Protein AF-A0A0C2CZ96-F1 (afdb_monomer_lite)

pLDDT: mean 88.05, std 18.76, range [24.31, 98.69]

Sequence (439 aa):
MLLGACTSVTPPPGEASKPSPTRSPPVDETPSAAPTPASDLTIRSPPVDDPGTPTVDPSERLDAPARYEGLVLRAALPIRARYANLVYEGNNKHFRAEPDAAGLFRSGDETAADWRRFAAGVGGLVVLRDSLFSQQDHPVAQRPRALMMSPSWVTVAVAQTLANRPLTAPRSAPIDDDAAWAGTDINAYFGSFPVSERLFGDATRPLATADASARLQIQNARVSMQMLAAAAQAMIDAAPRGAEAVAQAGAEWIAASDRSYFGAELRRDKIIPIFVENPNEHELRDEGKGLGVWGWELAPQALAITRRVVYGRRLLDGALAVERYDLRFEAEQDRAIALLEELVPRDSSGHPLWLWVNGGTDGHGKGDPAVPYIKDFQAKIAAANIEVSRVVLLSKPSVRPWGADGKQVLETEVDRYAKLGIPLSVQLQTQQLQKLIAD

Organism: NCBI:txid215803

Foldseek 3Di:
DDDDDDDDDDDDDDDDDDDDDDDDDDDPDDPDPDPPPPPPPPQDFDDFQFPDADDADVQLEDADPPLQLLAEEADAPPRGRDYASHEYEYFLDRLQPQADPLLATEALVSSLVRLRRNQSRHQAYEAADAFQCRHNDHQQRHQHQQGADHLQQLLLLLQCLVVVHAFDFAQADPLQPLVSQADDDQCNRHTSGDGDPLLNVLCNDHCVPDDPSSNSRNSSSNSSSNLRRVLSVSLNVQSVVHSLSSLLSSLSSNQSSLCNSRNQVSLARHYAHEFEQPDDPCCQAVVVGHNHHPPDDGDPVSNVSNLLNNLLSSQQSHEYEYEDQALCDPVSLVVVLVSQCSRAFAPDDTAAYEYEYANDDPNPQDDGKCLVRLVVSLVVNVVGRGHSVRYAYEITDAAELDDPCSLVSVSVVSVSCVVSVHRGYHHHDPVRVVVSPDD

Secondary structure (DSSP, 8-state):
---------PPPPP-----PPPPPPPP-----------------PPP-----PPP--GGGEE---GGGTTEEEE--SSP--EETTSEEE--HHHHH----TTSPPPPHHHHHHHHHHHHTTSSEEEEE-SSTTTSSS-TTTS--SSPPPPHHHHHHHHHHHHTTPPP-PPP---TT-HHHH--S-HHHHHTTSPP-HHHHHHHTS-GGG--HHHHHHHHHHHHHHHHHHHHHHHHHHHGGG-HHHHHHHHHHHHHHHHHHHH-HHHHHHTEEEEEESS--HHHHHTS--SS--TT----HHHHHHHHHHHHHHHHHSS-EEEEEEETTSHHHHHHHHHHHHHHSBTT--SSPEEEEEESSB-SSS-B--SGGGHHHHHHHHHHSSB-GGGEEEEEESPB---STTHHHHHHHHHHHHHTTT--EEBS--HHHHHHHH--

Radius of gyration: 23.28 Å; chains: 1; bounding box: 77×63×66 Å

Structure (mmCIF, N/CA/C/O backbone):
data_AF-A0A0C2CZ96-F1
#
_entry.id   AF-A0A0C2CZ96-F1
#
loop_
_atom_site.group_PDB
_atom_site.id
_atom_site.type_symbol
_atom_site.label_atom_id
_atom_site.label_alt_id
_atom_site.label_comp_id
_atom_site.label_asym_id
_atom_site.label_entity_id
_atom_site.label_seq_id
_atom_site.pdbx_PDB_ins_code
_atom_site.Cartn_x
_atom_site.Cartn_y
_atom_site.Cartn_z
_atom_site.occupancy
_atom_site.B_iso_or_equiv
_atom_site.auth_seq_id
_atom_site.auth_comp_id
_atom_site.auth_asym_id
_atom_site.auth_atom_id
_atom_site.pdbx_PDB_model_num
ATOM 1 N N . MET A 1 1 ? 5.714 43.205 11.268 1.00 28.77 1 MET A N 1
ATOM 2 C CA . MET A 1 1 ? 5.950 43.388 9.817 1.00 28.77 1 MET A CA 1
ATOM 3 C C . MET A 1 1 ? 6.335 42.024 9.269 1.00 28.77 1 MET A C 1
ATOM 5 O O . MET A 1 1 ? 7.289 41.479 9.790 1.00 28.77 1 MET A O 1
ATOM 9 N N . LEU A 1 2 ? 5.650 41.353 8.351 1.00 26.20 2 LEU A N 1
ATOM 10 C CA . LEU A 1 2 ? 4.485 41.634 7.516 1.00 26.20 2 LEU A CA 1
ATOM 11 C C . LEU A 1 2 ? 3.655 40.332 7.488 1.00 26.20 2 LEU A C 1
ATOM 13 O O . LEU A 1 2 ? 4.218 39.247 7.380 1.00 26.20 2 LEU A O 1
ATOM 17 N N . LEU A 1 3 ? 2.339 40.462 7.643 1.00 27.28 3 LEU A N 1
ATOM 18 C CA . LEU A 1 3 ? 1.344 39.398 7.493 1.00 27.28 3 LEU A CA 1
ATOM 19 C C . LEU A 1 3 ? 1.220 39.027 6.005 1.00 27.28 3 LEU A C 1
ATOM 21 O O . LEU A 1 3 ? 1.166 39.927 5.169 1.00 27.28 3 LEU A O 1
ATOM 25 N N . GLY A 1 4 ? 1.142 37.733 5.684 1.00 24.31 4 GLY A N 1
ATOM 26 C CA . GLY A 1 4 ? 0.896 37.219 4.331 1.00 24.31 4 GLY A CA 1
ATOM 27 C C . GLY A 1 4 ? -0.242 36.201 4.349 1.00 24.31 4 GLY A C 1
ATOM 28 O O . GLY A 1 4 ? -0.145 35.195 5.041 1.00 24.31 4 GLY A O 1
ATOM 29 N N . ALA A 1 5 ? -1.330 36.527 3.656 1.00 25.62 5 ALA A N 1
ATOM 30 C CA . ALA A 1 5 ? -2.657 35.931 3.758 1.00 25.62 5 ALA A CA 1
ATOM 31 C C . ALA A 1 5 ? -2.776 34.464 3.309 1.00 25.62 5 ALA A C 1
ATOM 33 O O . ALA A 1 5 ? -2.120 34.013 2.373 1.00 25.62 5 ALA A O 1
ATOM 34 N N . CYS A 1 6 ? -3.732 33.781 3.945 1.00 29.30 6 CYS A N 1
ATOM 35 C CA . CYS A 1 6 ? -4.388 32.573 3.467 1.00 29.30 6 CYS A CA 1
ATOM 36 C C . CYS A 1 6 ? -5.056 32.812 2.105 1.00 29.30 6 CYS A C 1
ATOM 38 O O . CYS A 1 6 ? -5.784 33.792 1.943 1.00 29.30 6 CYS A O 1
ATOM 40 N N . THR A 1 7 ? -4.905 31.872 1.175 1.00 26.55 7 THR A N 1
ATOM 41 C CA . THR A 1 7 ? -5.750 31.775 -0.019 1.00 26.55 7 THR A CA 1
ATOM 42 C C . THR A 1 7 ? -6.529 30.465 0.012 1.00 26.55 7 THR A C 1
ATOM 44 O O . THR A 1 7 ? -5.985 29.365 -0.009 1.00 26.55 7 THR A O 1
ATOM 47 N N . SER A 1 8 ? -7.844 30.624 0.124 1.00 27.69 8 SER A N 1
ATOM 48 C CA . SER A 1 8 ? -8.875 29.609 -0.053 1.00 27.69 8 SER A CA 1
ATOM 49 C C . SER A 1 8 ? -8.848 29.054 -1.477 1.00 27.69 8 SER A C 1
ATOM 51 O O . SER A 1 8 ? -8.861 29.831 -2.431 1.00 27.69 8 SER A O 1
ATOM 53 N N . VAL A 1 9 ? -8.882 27.731 -1.626 1.00 31.75 9 VAL A N 1
ATOM 54 C CA . VAL A 1 9 ? -9.122 27.081 -2.921 1.00 31.75 9 VAL A CA 1
ATOM 55 C C . VAL A 1 9 ? -10.623 27.124 -3.204 1.00 31.75 9 VAL A C 1
ATOM 57 O O . VAL A 1 9 ? -11.418 26.498 -2.506 1.00 31.75 9 VAL A O 1
ATOM 60 N N . THR A 1 10 ? -11.010 27.911 -4.203 1.00 28.95 10 THR A N 1
ATOM 61 C CA . THR A 1 10 ? -12.367 27.969 -4.758 1.00 28.95 10 THR A CA 1
ATOM 62 C C . THR A 1 10 ? -12.466 26.964 -5.915 1.00 28.95 10 THR A C 1
ATOM 64 O O . THR A 1 10 ? -11.572 26.960 -6.762 1.00 28.95 10 THR A O 1
ATOM 67 N N . PRO A 1 11 ? -13.506 26.114 -5.991 1.00 36.59 11 PRO A N 1
ATOM 68 C CA . PRO A 1 11 ? -13.739 25.267 -7.161 1.00 36.59 11 PRO A CA 1
ATOM 69 C C . PRO A 1 11 ? -14.253 26.096 -8.360 1.00 36.59 11 PRO A C 1
ATOM 71 O O . PRO A 1 11 ? -14.761 27.205 -8.163 1.00 36.59 11 PRO A O 1
ATOM 74 N N . PRO A 1 12 ? -14.128 25.591 -9.602 1.00 33.81 12 PRO A N 1
ATOM 75 C CA . PRO A 1 12 ? -14.539 26.318 -10.802 1.00 33.81 12 PRO A CA 1
ATOM 76 C C . PRO A 1 12 ? -16.068 26.518 -10.870 1.00 33.81 12 PRO A C 1
ATOM 78 O O . PRO A 1 12 ? -16.820 25.712 -10.316 1.00 33.81 12 PRO A O 1
ATOM 81 N N . PRO A 1 13 ? -16.546 27.587 -11.540 1.00 31.16 13 PRO A N 1
ATOM 82 C CA . PRO A 1 13 ? -17.967 27.903 -11.636 1.00 31.16 13 PRO A CA 1
ATOM 83 C C . PRO A 1 13 ? -18.705 26.918 -12.550 1.00 31.16 13 PRO A C 1
ATOM 85 O O . PRO A 1 13 ? -18.210 26.536 -13.608 1.00 31.16 13 PRO A O 1
ATOM 88 N N . GLY A 1 14 ? -19.909 26.532 -12.124 1.00 31.38 14 GLY A N 1
ATOM 89 C CA . GLY A 1 14 ? -20.815 25.686 -12.890 1.00 31.38 14 GLY A CA 1
ATOM 90 C C . GLY A 1 14 ? -21.430 26.405 -14.089 1.00 31.38 14 GLY A C 1
ATOM 91 O O . GLY A 1 14 ? -21.752 27.591 -14.020 1.00 31.38 14 GLY A O 1
ATOM 92 N N . GLU A 1 15 ? -21.660 25.649 -15.161 1.00 27.98 15 GLU A N 1
ATOM 93 C CA . GLU A 1 15 ? -22.458 26.082 -16.305 1.00 27.98 15 GLU A CA 1
ATOM 94 C C . GLU A 1 15 ? -23.734 25.239 -16.458 1.00 27.98 15 GLU A C 1
ATOM 96 O O . GLU A 1 15 ? -23.709 24.034 -16.684 1.00 27.98 15 GLU A O 1
ATOM 101 N N . ALA A 1 16 ? -24.844 25.959 -16.280 1.00 28.16 16 ALA A N 1
ATOM 102 C CA . ALA A 1 16 ? -26.144 25.913 -16.950 1.00 28.16 16 ALA A CA 1
ATOM 103 C C . ALA A 1 16 ? -26.793 24.575 -17.379 1.00 28.16 16 ALA A C 1
ATOM 105 O O . ALA A 1 16 ? -26.420 23.919 -18.346 1.00 28.16 16 ALA A O 1
ATOM 106 N N . SER A 1 17 ? -27.949 24.334 -16.753 1.00 30.30 17 SER A N 1
ATOM 107 C CA . SER A 1 17 ? -29.049 23.452 -17.155 1.00 30.30 17 SER A CA 1
ATOM 108 C C . SER A 1 17 ? -29.521 23.595 -18.609 1.00 30.30 17 SER A C 1
ATOM 110 O O . SER A 1 17 ? -29.656 24.719 -19.098 1.00 30.30 17 SER A O 1
ATOM 112 N N . LYS A 1 18 ? -29.954 22.464 -19.206 1.00 27.44 18 LYS A N 1
ATOM 113 C CA . LYS A 1 18 ? -31.156 22.266 -20.071 1.00 27.44 18 LYS A CA 1
ATOM 114 C C . LYS A 1 18 ? -31.191 20.830 -20.656 1.00 27.44 18 LYS A C 1
ATOM 116 O O . LYS A 1 18 ? -30.134 20.231 -20.797 1.00 27.44 18 LYS A O 1
ATOM 121 N N . PRO A 1 19 ? -32.333 20.345 -21.185 1.00 28.27 19 PRO A N 1
ATOM 122 C CA . PRO A 1 19 ? -33.616 20.050 -20.549 1.00 28.27 19 PRO A CA 1
ATOM 123 C C . PRO A 1 19 ? -33.864 18.522 -20.434 1.00 28.27 19 PRO A C 1
ATOM 125 O O . PRO A 1 19 ? -33.246 17.713 -21.122 1.00 28.27 19 PRO A O 1
ATOM 128 N N . SER A 1 20 ? -34.813 18.128 -19.583 1.00 34.31 20 SER A N 1
ATOM 129 C CA . SER A 1 20 ? -35.247 16.737 -19.385 1.00 34.31 20 SER A CA 1
ATOM 130 C C . SER A 1 20 ? -35.750 16.056 -20.668 1.00 34.31 20 SER A C 1
ATOM 132 O O . SER A 1 20 ? -36.548 16.664 -21.386 1.00 34.31 20 SER A O 1
ATOM 134 N N . PRO A 1 21 ? -35.438 14.764 -20.892 1.00 31.41 21 PRO A N 1
ATOM 135 C CA . PRO A 1 21 ? -36.238 13.903 -21.739 1.00 31.41 21 PRO A CA 1
ATOM 136 C C . PRO A 1 21 ? -37.221 13.049 -20.926 1.00 31.41 21 PRO A C 1
ATOM 138 O O . PRO A 1 21 ? -36.992 12.632 -19.792 1.00 31.41 21 PRO A O 1
ATOM 141 N N . THR A 1 22 ? -38.354 12.838 -21.571 1.00 28.48 22 THR A N 1
ATOM 142 C CA . THR A 1 22 ? -39.588 12.181 -21.159 1.00 28.48 22 THR A CA 1
ATOM 143 C C . THR A 1 22 ? -39.388 10.751 -20.643 1.00 28.48 22 THR A C 1
ATOM 145 O O . THR A 1 22 ? -38.699 9.932 -21.246 1.00 28.48 22 THR A O 1
ATOM 148 N N . ARG A 1 23 ? -40.067 10.451 -19.532 1.00 29.83 23 ARG A N 1
ATOM 149 C CA . ARG A 1 23 ? -40.154 9.148 -18.860 1.00 29.83 23 ARG A CA 1
ATOM 150 C C . ARG A 1 23 ? -40.852 8.120 -19.768 1.00 29.83 23 ARG A C 1
ATOM 152 O O . ARG A 1 23 ? -41.999 8.341 -20.150 1.00 29.83 23 ARG A O 1
ATOM 159 N N . SER A 1 24 ? -40.188 7.003 -20.063 1.00 30.08 24 SER A N 1
ATOM 160 C CA . SER A 1 24 ? -40.817 5.782 -20.601 1.00 30.08 24 SER A CA 1
ATOM 161 C C . SER A 1 24 ? -40.979 4.742 -19.474 1.00 30.08 24 SER A C 1
ATOM 163 O O . SER A 1 24 ? -40.203 4.785 -18.517 1.00 30.08 24 SER A O 1
ATOM 165 N N . PRO A 1 25 ? -42.011 3.875 -19.514 1.00 31.95 25 PRO A N 1
ATOM 166 C CA . PRO A 1 25 ? -42.383 2.975 -18.413 1.00 31.95 25 PRO A CA 1
ATOM 167 C C . PRO A 1 25 ? -41.410 1.783 -18.263 1.00 31.95 25 PRO A C 1
ATOM 169 O O . PRO A 1 25 ? -40.614 1.540 -19.171 1.00 31.95 25 PRO A O 1
ATOM 172 N N . PRO A 1 26 ? -41.435 1.063 -17.121 1.00 32.28 26 PRO A N 1
ATOM 173 C CA . PRO A 1 26 ? -40.358 0.160 -16.730 1.00 32.28 26 PRO A CA 1
ATOM 174 C C . PRO A 1 26 ? -40.412 -1.143 -17.529 1.00 32.28 26 PRO A C 1
ATOM 176 O O . PRO A 1 26 ? -41.464 -1.775 -17.627 1.00 32.28 26 PRO A O 1
ATOM 179 N N . VAL A 1 27 ? -39.263 -1.546 -18.068 1.00 31.70 27 VAL A N 1
ATOM 180 C CA . VAL A 1 27 ? -39.028 -2.924 -18.500 1.00 31.70 27 VAL A CA 1
ATOM 181 C C . VAL A 1 27 ? -38.405 -3.642 -17.311 1.00 31.70 27 VAL A C 1
ATOM 183 O O . VAL A 1 27 ? -37.382 -3.215 -16.777 1.00 31.70 27 VAL A O 1
ATOM 186 N N . ASP A 1 28 ? -39.096 -4.679 -16.864 1.00 36.16 28 ASP A N 1
ATOM 187 C CA . ASP A 1 28 ? -38.700 -5.572 -15.787 1.00 36.16 28 ASP A CA 1
ATOM 188 C C . ASP A 1 28 ? -37.583 -6.490 -16.310 1.00 36.16 28 ASP A C 1
ATOM 190 O O . ASP A 1 28 ? -37.833 -7.567 -16.846 1.00 36.16 28 ASP A O 1
ATOM 194 N N . GLU A 1 29 ? -36.340 -6.019 -16.239 1.00 30.27 29 GLU A N 1
ATOM 195 C CA . GLU A 1 29 ? -35.151 -6.846 -16.429 1.00 30.27 29 GLU A CA 1
ATOM 196 C C . GLU A 1 29 ? -34.370 -6.835 -15.121 1.00 30.27 29 GLU A C 1
ATOM 198 O O . GLU A 1 29 ? -33.615 -5.915 -14.817 1.00 30.27 29 GLU A O 1
ATOM 203 N N . THR A 1 30 ? -34.588 -7.873 -14.316 1.00 34.25 30 THR A N 1
ATOM 204 C CA . THR A 1 30 ? -33.705 -8.213 -13.201 1.00 34.25 30 THR A CA 1
ATOM 205 C C . THR A 1 30 ? -32.298 -8.430 -13.772 1.00 34.25 30 THR A C 1
ATOM 207 O O . THR A 1 30 ? -32.112 -9.386 -14.531 1.00 34.25 30 THR A O 1
ATOM 210 N N . PRO A 1 31 ? -31.286 -7.602 -13.450 1.00 31.30 31 PRO A N 1
ATOM 211 C CA . PRO A 1 31 ? -29.928 -7.880 -13.877 1.00 31.30 31 PRO A CA 1
ATOM 212 C C . PRO A 1 31 ? -29.433 -9.047 -13.027 1.00 31.30 31 PRO A C 1
ATOM 214 O O . PRO A 1 31 ? -29.108 -8.891 -11.851 1.00 31.30 31 PRO A O 1
ATOM 217 N N . SER A 1 32 ? -29.414 -10.241 -13.617 1.00 34.56 32 SER A N 1
ATOM 218 C CA . SER A 1 32 ? -28.625 -11.349 -13.091 1.00 34.56 32 SER A CA 1
ATOM 219 C C . SER A 1 32 ? -27.191 -10.851 -12.958 1.00 34.56 32 SER A C 1
ATOM 221 O O . SER A 1 32 ? -26.604 -10.424 -13.955 1.00 34.56 32 SER A O 1
ATOM 223 N N . ALA A 1 33 ? -26.648 -10.889 -11.739 1.00 36.94 33 ALA A N 1
ATOM 224 C CA . ALA A 1 33 ? -25.250 -10.588 -11.473 1.00 36.94 33 ALA A CA 1
ATOM 225 C C . ALA A 1 33 ? -24.391 -11.305 -12.520 1.00 36.94 33 ALA A C 1
ATOM 227 O O . ALA A 1 33 ? -24.494 -12.524 -12.690 1.00 36.94 33 ALA A O 1
ATOM 228 N N . ALA A 1 34 ? -23.614 -10.531 -13.278 1.00 32.50 34 ALA A N 1
ATOM 229 C CA . ALA A 1 34 ? -22.713 -11.094 -14.260 1.00 32.50 34 ALA A CA 1
ATOM 230 C C . ALA A 1 34 ? -21.752 -12.031 -13.510 1.00 32.50 34 ALA A C 1
ATOM 232 O O . ALA A 1 34 ? -21.074 -11.574 -12.586 1.00 32.50 34 ALA A O 1
ATOM 233 N N . PRO A 1 35 ? -21.689 -13.329 -13.854 1.00 34.66 35 PRO A N 1
ATOM 234 C CA . PRO A 1 35 ? -20.653 -14.186 -13.314 1.00 34.66 35 PRO A CA 1
ATOM 235 C C . PRO A 1 35 ? -19.307 -13.575 -13.706 1.00 34.66 35 PRO A C 1
ATOM 237 O O . PRO A 1 35 ? -19.077 -13.282 -14.882 1.00 34.66 35 PRO A O 1
ATOM 240 N N . THR A 1 36 ? -18.430 -13.360 -12.722 1.00 41.03 36 THR A N 1
ATOM 241 C CA . THR A 1 36 ? -17.021 -13.038 -12.960 1.00 41.03 36 THR A CA 1
ATOM 242 C C . THR A 1 36 ? -16.511 -14.007 -14.024 1.00 41.03 36 THR A C 1
ATOM 244 O O . THR A 1 36 ? -16.568 -15.217 -13.781 1.00 41.03 36 THR A O 1
ATOM 247 N N . PRO A 1 37 ? -16.071 -13.546 -15.209 1.00 35.66 37 PRO A N 1
ATOM 248 C CA . PRO A 1 37 ? -15.600 -14.470 -16.218 1.00 35.66 37 PRO A CA 1
ATOM 249 C C . PRO A 1 37 ? -14.382 -15.179 -15.634 1.00 35.66 37 PRO A C 1
ATOM 251 O O . PRO A 1 37 ? -13.362 -14.548 -15.347 1.00 35.66 37 PRO A O 1
ATOM 254 N N . ALA A 1 38 ? -14.512 -16.490 -15.422 1.00 38.16 38 ALA A N 1
ATOM 255 C CA . ALA A 1 38 ? -13.376 -17.370 -15.232 1.00 38.16 38 ALA A CA 1
ATOM 256 C C . ALA A 1 38 ? -12.565 -17.285 -16.526 1.00 38.16 38 ALA A C 1
ATOM 258 O O . ALA A 1 38 ? -12.885 -17.904 -17.537 1.00 38.16 38 ALA A O 1
ATOM 259 N N . SER A 1 39 ? -11.582 -16.392 -16.526 1.00 44.34 39 SER A N 1
ATOM 260 C CA . SER A 1 39 ? -10.644 -16.255 -17.619 1.00 44.34 39 SER A CA 1
ATOM 261 C C . SER A 1 39 ? -9.766 -17.500 -17.601 1.00 44.34 39 SER A C 1
ATOM 263 O O . SER A 1 39 ? -8.889 -17.622 -16.750 1.00 44.34 39 SER A O 1
ATOM 265 N N . ASP A 1 40 ? -9.976 -18.404 -18.558 1.00 41.81 40 ASP A N 1
ATOM 266 C CA . ASP A 1 40 ? -9.086 -19.537 -18.873 1.00 41.81 40 ASP A CA 1
ATOM 267 C C . ASP A 1 40 ? -7.669 -19.087 -19.306 1.00 41.81 40 ASP A C 1
ATOM 269 O O . ASP A 1 40 ? -6.824 -19.887 -19.712 1.00 41.81 40 ASP A O 1
ATOM 273 N N . LEU A 1 41 ? -7.359 -17.791 -19.206 1.00 54.53 41 LEU A N 1
ATOM 274 C CA . LEU A 1 41 ? -6.013 -17.268 -19.337 1.00 54.53 41 LEU A CA 1
ATOM 275 C C . LEU A 1 41 ? -5.213 -17.646 -18.093 1.00 54.53 41 LEU A C 1
ATOM 277 O O . LEU A 1 41 ? -5.175 -16.914 -17.107 1.00 54.53 41 LEU A O 1
ATOM 281 N N . THR A 1 42 ? -4.514 -18.775 -18.155 1.00 61.59 42 THR A N 1
ATOM 282 C CA . THR A 1 42 ? -3.546 -19.156 -17.125 1.00 61.59 42 THR A CA 1
ATOM 283 C C . THR A 1 42 ? -2.408 -18.127 -17.125 1.00 61.59 42 THR A C 1
ATOM 285 O O . THR A 1 42 ? -1.479 -18.172 -17.932 1.00 61.59 42 THR A O 1
ATOM 288 N N . ILE A 1 43 ? -2.511 -17.110 -16.269 1.00 76.38 43 ILE A N 1
ATOM 289 C CA . ILE A 1 43 ? -1.420 -16.184 -15.968 1.00 76.38 43 ILE A CA 1
ATOM 290 C C . ILE A 1 43 ? -0.437 -16.964 -15.101 1.00 76.38 43 ILE A C 1
ATOM 292 O O . ILE A 1 43 ? -0.791 -17.445 -14.027 1.00 76.38 43 ILE A O 1
ATOM 296 N N . ARG A 1 44 ? 0.801 -17.130 -15.573 1.00 75.44 44 ARG A N 1
ATOM 297 C CA . ARG A 1 44 ? 1.834 -17.796 -14.780 1.00 75.44 44 ARG A CA 1
ATOM 298 C C . ARG A 1 44 ? 2.147 -16.931 -13.561 1.00 75.44 44 ARG A C 1
ATOM 300 O O . ARG A 1 44 ? 2.710 -15.849 -13.710 1.00 75.44 44 ARG A O 1
ATOM 307 N N . SER A 1 45 ? 1.812 -17.419 -12.370 1.00 79.94 45 SER A N 1
ATOM 308 C CA . SER A 1 45 ? 2.189 -16.749 -11.129 1.00 79.94 45 SER A CA 1
ATOM 309 C C . SER A 1 45 ? 3.718 -16.702 -10.993 1.00 79.94 45 SER A C 1
ATOM 311 O O . SER A 1 45 ? 4.392 -17.697 -11.294 1.00 79.94 45 SER A O 1
ATOM 313 N N . PRO A 1 46 ? 4.286 -15.571 -10.547 1.00 88.19 46 PRO A N 1
ATOM 314 C CA . PRO A 1 46 ? 5.708 -15.493 -10.254 1.00 88.19 46 PRO A CA 1
ATOM 315 C C . PRO A 1 46 ? 6.060 -16.349 -9.029 1.00 88.19 46 PRO A C 1
ATOM 317 O O . PRO A 1 46 ? 5.179 -16.667 -8.222 1.00 88.19 46 PRO A O 1
ATOM 320 N N . PRO A 1 47 ? 7.338 -16.743 -8.880 1.00 89.38 47 PRO A N 1
ATOM 321 C CA . PRO A 1 47 ? 7.777 -17.496 -7.714 1.00 89.38 47 PRO A CA 1
ATOM 322 C C . PRO A 1 47 ? 7.527 -16.697 -6.429 1.00 89.38 47 PRO A C 1
ATOM 324 O O . PRO A 1 47 ? 7.751 -15.486 -6.382 1.00 89.38 47 PRO A O 1
ATOM 327 N N . VAL A 1 48 ? 7.073 -17.396 -5.388 1.00 91.56 48 VAL A N 1
ATOM 328 C CA . VAL A 1 48 ? 6.870 -16.846 -4.045 1.00 91.56 48 VAL A CA 1
ATOM 329 C C . VAL A 1 48 ? 7.877 -17.505 -3.112 1.00 91.56 48 VAL A C 1
ATOM 331 O O . VAL A 1 48 ? 7.882 -18.728 -2.983 1.00 91.56 48 VAL A O 1
ATOM 334 N N . ASP A 1 49 ? 8.720 -16.696 -2.477 1.00 92.50 49 ASP A N 1
ATOM 335 C CA . ASP A 1 49 ? 9.584 -17.133 -1.378 1.00 92.50 49 ASP A CA 1
ATOM 336 C C . ASP A 1 49 ? 8.833 -16.875 -0.070 1.00 92.50 49 ASP A C 1
ATOM 338 O O . ASP A 1 49 ? 8.919 -15.775 0.475 1.00 92.50 49 ASP A O 1
ATOM 342 N N . ASP A 1 50 ? 8.019 -17.844 0.368 1.00 91.44 50 ASP A N 1
ATOM 343 C CA . ASP A 1 50 ? 7.223 -17.735 1.595 1.00 91.44 50 ASP A CA 1
ATOM 344 C C . ASP A 1 50 ? 8.074 -18.122 2.810 1.00 91.44 50 ASP A C 1
ATOM 346 O O . ASP A 1 50 ? 8.380 -19.302 3.007 1.00 91.44 50 ASP A O 1
ATOM 350 N N . PRO A 1 51 ? 8.446 -17.155 3.661 1.00 89.25 51 PRO A N 1
ATOM 351 C CA . PRO A 1 51 ? 9.300 -17.436 4.796 1.00 89.25 51 PRO A CA 1
ATOM 352 C C . PRO A 1 51 ? 8.504 -17.865 6.046 1.00 89.25 51 PRO A C 1
ATOM 354 O O . PRO A 1 51 ? 9.091 -17.985 7.123 1.00 89.25 51 PRO A O 1
ATOM 357 N N . GLY A 1 52 ? 7.183 -18.049 5.923 1.00 91.00 52 GLY A N 1
ATOM 358 C CA . GLY A 1 52 ? 6.279 -18.489 6.980 1.00 91.00 52 GLY A CA 1
ATOM 359 C C . GLY A 1 52 ? 5.995 -17.451 8.071 1.00 91.00 52 GLY A C 1
ATOM 360 O O . GLY A 1 52 ? 6.485 -16.314 8.058 1.00 91.00 52 GLY A O 1
ATOM 361 N N . THR A 1 53 ? 5.186 -17.871 9.045 1.00 94.38 53 THR A N 1
ATOM 362 C CA . THR A 1 53 ? 4.797 -17.064 10.208 1.00 94.38 53 THR A CA 1
ATOM 363 C C . THR A 1 53 ? 5.800 -17.254 11.351 1.00 94.38 53 THR A C 1
ATOM 365 O O . THR A 1 53 ? 5.971 -18.376 11.832 1.00 94.38 53 THR A O 1
ATOM 368 N N . PRO A 1 54 ? 6.472 -16.191 11.833 1.00 94.88 54 PRO A N 1
ATOM 369 C CA . PRO A 1 54 ? 7.388 -16.319 12.957 1.00 94.88 54 PRO A CA 1
ATOM 370 C C . PRO A 1 54 ? 6.638 -16.567 14.270 1.00 94.88 54 PRO A C 1
ATOM 372 O O . PRO A 1 54 ? 5.608 -15.947 14.541 1.00 94.88 54 PRO A O 1
ATOM 375 N N . THR A 1 55 ? 7.208 -17.406 15.136 1.00 92.94 55 THR A N 1
ATOM 376 C CA . THR A 1 55 ? 6.730 -17.563 16.515 1.00 92.94 55 THR A CA 1
ATOM 377 C C . THR A 1 55 ? 6.973 -16.280 17.310 1.00 92.94 55 THR A C 1
ATOM 379 O O . THR A 1 55 ? 8.063 -15.706 17.271 1.00 92.94 55 THR A O 1
ATOM 382 N N . VAL A 1 56 ? 5.959 -15.847 18.058 1.00 92.69 56 VAL A N 1
ATOM 383 C CA . VAL A 1 56 ? 6.025 -14.691 18.960 1.00 92.69 56 VAL A CA 1
ATOM 384 C C . VAL A 1 56 ? 6.017 -15.180 20.401 1.00 92.69 56 VAL A C 1
ATOM 386 O O . VAL A 1 56 ? 5.180 -16.008 20.760 1.00 92.69 56 VAL A O 1
ATOM 389 N N . ASP A 1 57 ? 6.924 -14.647 21.220 1.00 92.00 57 ASP A N 1
ATOM 390 C CA . ASP A 1 57 ? 6.949 -14.908 22.658 1.00 92.00 57 ASP A CA 1
ATOM 391 C C . ASP A 1 57 ? 5.607 -14.475 23.287 1.00 92.00 57 ASP A C 1
ATOM 393 O O . ASP A 1 57 ? 5.207 -13.315 23.128 1.00 92.00 57 ASP A O 1
ATOM 397 N N . PRO A 1 58 ? 4.889 -15.371 23.993 1.00 91.25 58 PRO A N 1
ATOM 398 C CA . PRO A 1 58 ? 3.638 -15.025 24.662 1.00 91.25 58 PRO A CA 1
ATOM 399 C C . PRO A 1 58 ? 3.748 -13.822 25.608 1.00 91.25 58 PRO A C 1
ATOM 401 O O . PRO A 1 58 ? 2.780 -13.084 25.747 1.00 91.25 58 PRO A O 1
ATOM 404 N N . SER A 1 59 ? 4.912 -13.575 26.215 1.00 90.94 59 SER A N 1
ATOM 405 C CA . SER A 1 59 ? 5.142 -12.418 27.093 1.00 90.94 59 SER A CA 1
ATOM 406 C C . SER A 1 59 ? 5.146 -11.072 26.356 1.00 90.94 59 SER A C 1
ATOM 408 O O . SER A 1 59 ? 4.934 -10.024 26.968 1.00 90.94 59 SER A O 1
ATOM 410 N N . GLU A 1 60 ? 5.330 -11.077 25.033 1.00 92.50 60 GLU A N 1
ATOM 411 C CA . GLU A 1 60 ? 5.197 -9.888 24.189 1.00 92.50 60 GLU A CA 1
ATOM 412 C C . GLU A 1 60 ? 3.757 -9.654 23.707 1.00 92.50 60 GLU A C 1
ATOM 414 O O . GLU A 1 60 ? 3.490 -8.662 23.020 1.00 92.50 60 GLU A O 1
ATOM 419 N N . ARG A 1 61 ? 2.826 -10.554 24.033 1.00 94.56 61 ARG A N 1
ATOM 420 C CA . ARG A 1 61 ? 1.425 -10.467 23.625 1.00 94.56 61 ARG A CA 1
ATOM 421 C C . ARG A 1 61 ? 0.580 -10.044 24.814 1.00 94.56 61 ARG A C 1
ATOM 423 O O . ARG A 1 61 ? 0.480 -10.737 25.817 1.00 94.56 61 ARG A O 1
ATOM 430 N N . LEU A 1 62 ? -0.014 -8.872 24.680 1.00 95.06 62 LEU A N 1
ATOM 431 C CA . LEU A 1 62 ? -0.943 -8.299 25.640 1.00 95.06 62 LEU A CA 1
ATOM 432 C C . LEU A 1 62 ? -2.365 -8.448 25.109 1.00 95.06 62 LEU A C 1
ATOM 434 O O . LEU A 1 62 ? -2.560 -8.470 23.895 1.00 95.06 62 LEU A O 1
ATOM 438 N N . ASP A 1 63 ? -3.347 -8.399 25.998 1.00 93.19 63 ASP A N 1
ATOM 439 C CA . ASP A 1 63 ? -4.749 -8.247 25.620 1.00 93.19 63 ASP A CA 1
ATOM 440 C C . ASP A 1 63 ? -5.248 -6.885 26.090 1.00 93.19 63 ASP A C 1
ATOM 442 O O . ASP A 1 63 ? -5.136 -6.522 27.265 1.00 93.19 63 ASP A O 1
ATOM 446 N N . ALA A 1 64 ? -5.734 -6.081 25.145 1.00 94.38 64 ALA A N 1
ATOM 447 C CA . ALA A 1 64 ? -6.346 -4.809 25.479 1.00 94.38 64 ALA A CA 1
ATOM 448 C C . ALA A 1 64 ? -7.710 -5.095 26.119 1.00 94.38 64 ALA A C 1
ATOM 450 O O . ALA A 1 64 ? -8.423 -5.968 25.619 1.00 94.38 64 ALA A O 1
ATOM 451 N N . PRO A 1 65 ? -8.107 -4.369 27.180 1.00 95.69 65 PRO A N 1
ATOM 452 C CA . PRO A 1 65 ? -9.461 -4.471 27.714 1.00 95.69 65 PRO A CA 1
ATOM 453 C C . PRO A 1 65 ? -10.510 -4.294 26.610 1.00 95.69 65 PRO A C 1
ATOM 455 O O . PRO A 1 65 ? -10.328 -3.440 25.744 1.00 95.69 65 PRO A O 1
ATOM 458 N N . ALA A 1 66 ? -11.623 -5.033 26.683 1.00 95.31 66 ALA A N 1
ATOM 459 C CA . ALA A 1 66 ? -12.643 -5.103 25.625 1.00 95.31 66 ALA A CA 1
ATOM 460 C C . ALA A 1 66 ? -13.100 -3.728 25.099 1.00 95.31 66 ALA A C 1
ATOM 462 O O . ALA A 1 66 ? -13.265 -3.520 23.901 1.00 95.31 66 ALA A O 1
ATOM 463 N N . ARG A 1 67 ? -13.214 -2.735 25.991 1.00 95.50 67 ARG A N 1
ATOM 464 C CA . ARG A 1 67 ? -13.561 -1.342 25.645 1.00 95.50 67 ARG A CA 1
ATOM 465 C C . ARG A 1 67 ? -12.619 -0.678 24.624 1.00 95.50 67 ARG A C 1
ATOM 467 O O . ARG A 1 67 ? -13.003 0.306 24.007 1.00 95.50 67 ARG A O 1
ATOM 474 N N . TYR A 1 68 ? -11.395 -1.179 24.467 1.00 97.06 68 TYR A N 1
ATOM 475 C CA . TYR A 1 68 ? -10.371 -0.638 23.574 1.00 97.06 68 TYR A CA 1
ATOM 476 C C . TYR A 1 68 ? -10.142 -1.499 22.324 1.00 97.06 68 TYR A C 1
ATOM 478 O O . TYR A 1 68 ? -9.273 -1.159 21.527 1.00 97.06 68 TYR A O 1
ATOM 486 N N . GLU A 1 69 ? -10.902 -2.579 22.113 1.00 93.31 69 GLU A N 1
ATOM 487 C CA . GLU A 1 69 ? -10.739 -3.478 20.953 1.00 93.31 69 GLU A CA 1
ATOM 488 C C . GLU A 1 69 ? -10.885 -2.763 19.601 1.00 93.31 69 GLU A C 1
ATOM 490 O O . GLU A 1 69 ? -10.269 -3.155 18.614 1.00 93.31 69 GLU A O 1
ATOM 495 N N . GLY A 1 70 ? -11.639 -1.660 19.559 1.00 95.25 70 GLY A N 1
ATOM 496 C CA . GLY A 1 70 ? -11.808 -0.830 18.365 1.00 95.25 70 GLY A CA 1
ATOM 497 C C . GLY A 1 70 ? -10.638 0.110 18.046 1.00 95.25 70 GLY A C 1
ATOM 498 O O . GLY A 1 70 ? -10.774 0.940 17.148 1.00 95.25 70 GLY A O 1
ATOM 499 N N . LEU A 1 71 ? -9.516 0.064 18.770 1.00 98.06 71 LEU A N 1
ATOM 500 C CA . LEU A 1 71 ? -8.394 0.977 18.535 1.00 98.06 71 LEU A CA 1
ATOM 501 C C . LEU A 1 71 ? -7.495 0.538 17.369 1.00 98.06 71 LEU A C 1
ATOM 503 O O . LEU A 1 71 ? -7.101 -0.622 17.252 1.00 98.06 71 LEU A O 1
ATOM 507 N N . VAL A 1 72 ? -7.076 1.525 16.570 1.00 98.12 72 VAL A N 1
ATOM 508 C CA . VAL A 1 72 ? -5.967 1.418 15.613 1.00 98.12 72 VAL A CA 1
ATOM 509 C C . VAL A 1 72 ? -4.779 2.230 16.130 1.00 98.12 72 VAL A C 1
ATOM 511 O O . VAL A 1 72 ? -4.813 3.466 16.134 1.00 98.12 72 VAL A O 1
ATOM 514 N N . LEU A 1 73 ? -3.730 1.534 16.571 1.00 97.31 73 LEU A N 1
ATOM 515 C CA . LEU A 1 73 ? -2.523 2.117 17.172 1.00 97.31 73 LEU A CA 1
ATOM 516 C C . LEU A 1 73 ? -1.409 2.364 16.150 1.00 97.31 73 LEU A C 1
ATOM 518 O O . LEU A 1 73 ? -1.498 1.975 14.992 1.00 97.31 73 LEU A O 1
ATOM 522 N N . ARG A 1 74 ? -0.313 2.990 16.580 1.00 96.00 74 ARG A N 1
ATOM 523 C CA . ARG A 1 74 ? 0.909 3.169 15.786 1.00 96.00 74 ARG A CA 1
ATOM 524 C C . ARG A 1 74 ? 1.907 2.056 16.070 1.00 96.00 74 ARG A C 1
ATOM 526 O O . ARG A 1 74 ? 2.300 1.852 17.220 1.00 96.00 74 ARG A O 1
ATOM 533 N N . ALA A 1 75 ? 2.341 1.360 15.022 1.00 95.25 75 ALA A N 1
ATOM 534 C CA . ALA A 1 75 ? 3.453 0.424 15.119 1.00 95.25 75 ALA A CA 1
ATOM 535 C C . ALA A 1 75 ? 4.791 1.178 15.091 1.00 95.25 75 ALA A C 1
ATOM 537 O O . ALA A 1 75 ? 4.941 2.186 14.394 1.00 95.25 75 ALA A O 1
ATOM 538 N N . ALA A 1 76 ? 5.768 0.687 15.849 1.00 90.25 76 ALA A N 1
ATOM 539 C CA . ALA A 1 76 ? 7.096 1.281 15.932 1.00 90.25 76 ALA A CA 1
ATOM 540 C C . ALA A 1 76 ? 8.153 0.243 16.326 1.00 90.25 76 ALA A C 1
ATOM 542 O O . ALA A 1 76 ? 7.832 -0.779 16.936 1.00 90.25 76 ALA A O 1
ATOM 543 N N . LEU A 1 77 ? 9.411 0.556 16.003 1.00 88.94 77 LEU A N 1
ATOM 544 C CA . LEU A 1 77 ? 10.590 -0.140 16.508 1.00 88.94 77 LEU A CA 1
ATOM 545 C C . LEU A 1 77 ? 11.154 0.556 17.768 1.00 88.94 77 LEU A C 1
ATOM 547 O O . LEU A 1 77 ? 10.974 1.766 17.922 1.00 88.94 77 LEU A O 1
ATOM 551 N N . PRO A 1 78 ? 11.868 -0.175 18.650 1.00 90.56 78 PRO A N 1
ATOM 552 C CA . PRO A 1 78 ? 12.018 -1.634 18.649 1.00 90.56 78 PRO A CA 1
ATOM 553 C C . PRO A 1 78 ? 10.684 -2.334 18.941 1.00 90.56 78 PRO A C 1
ATOM 555 O O . PRO A 1 78 ? 9.823 -1.776 19.620 1.00 90.56 78 PRO A O 1
ATOM 558 N N . ILE A 1 79 ? 10.519 -3.559 18.435 1.00 89.62 79 ILE A N 1
ATOM 559 C CA . ILE A 1 79 ? 9.327 -4.370 18.713 1.00 89.62 79 ILE A CA 1
ATOM 560 C C . ILE A 1 79 ? 9.319 -4.694 20.209 1.00 89.62 79 ILE A C 1
ATOM 562 O O . ILE A 1 79 ? 10.301 -5.197 20.750 1.00 89.62 79 ILE A O 1
ATOM 566 N N . ARG A 1 80 ? 8.225 -4.344 20.883 1.00 87.75 80 ARG A N 1
ATOM 567 C CA . ARG A 1 80 ? 7.997 -4.586 22.312 1.00 87.75 80 ARG A CA 1
ATOM 568 C C . ARG A 1 80 ? 6.674 -5.328 22.491 1.00 87.75 80 ARG A C 1
ATOM 570 O O . ARG A 1 80 ? 6.028 -5.708 21.508 1.00 87.75 80 ARG A O 1
ATOM 577 N N . ALA A 1 81 ? 6.259 -5.486 23.747 1.00 93.50 81 ALA A N 1
ATOM 578 C CA . ALA A 1 81 ? 4.920 -5.947 24.069 1.00 93.50 81 ALA A CA 1
ATOM 579 C C . ALA A 1 81 ? 3.865 -5.151 23.277 1.00 93.50 81 ALA A C 1
ATOM 581 O O . ALA A 1 81 ? 3.962 -3.925 23.135 1.00 93.50 81 ALA A O 1
ATOM 582 N N . ARG A 1 82 ? 2.894 -5.861 22.710 1.00 95.94 82 ARG A N 1
ATOM 583 C CA . ARG A 1 82 ? 1.877 -5.334 21.795 1.00 95.94 82 ARG A CA 1
ATOM 584 C C . ARG A 1 82 ? 0.557 -6.051 22.013 1.00 95.94 82 ARG A C 1
ATOM 586 O O . ARG A 1 82 ? 0.540 -7.193 22.461 1.00 95.94 82 ARG A O 1
ATOM 593 N N . TYR A 1 83 ? -0.539 -5.361 21.730 1.00 97.50 83 TYR A N 1
ATOM 594 C CA . TYR A 1 83 ? -1.868 -5.901 21.955 1.00 97.50 83 TYR A CA 1
ATOM 595 C C . TYR A 1 83 ? -2.269 -6.829 20.810 1.00 97.50 83 TYR A C 1
ATOM 597 O O . TYR A 1 83 ? -2.406 -6.397 19.664 1.00 97.50 83 TYR A O 1
ATOM 605 N N . ALA A 1 84 ? -2.452 -8.107 21.128 1.00 96.69 84 ALA A N 1
ATOM 606 C CA . ALA A 1 84 ? -2.742 -9.161 20.166 1.00 96.69 84 ALA A CA 1
ATOM 607 C C . ALA A 1 84 ? -4.130 -9.025 19.527 1.00 96.69 84 ALA A C 1
ATOM 609 O O . ALA A 1 84 ? -4.341 -9.529 18.426 1.00 96.69 84 ALA A O 1
ATOM 610 N N . ASN A 1 85 ? -5.051 -8.331 20.196 1.00 96.25 85 ASN A N 1
ATOM 611 C CA . ASN A 1 85 ? -6.412 -8.074 19.738 1.00 96.25 85 ASN A CA 1
ATOM 612 C C . ASN A 1 85 ? -6.591 -6.731 19.006 1.00 96.25 85 ASN A C 1
ATOM 614 O O . ASN A 1 85 ? -7.684 -6.469 18.518 1.00 96.25 85 ASN A O 1
ATOM 618 N N . LEU A 1 86 ? -5.552 -5.890 18.890 1.00 98.12 86 LEU A N 1
ATOM 619 C CA . LEU A 1 86 ? -5.659 -4.573 18.244 1.00 98.12 86 LEU A CA 1
ATOM 620 C C . LEU A 1 86 ? -5.065 -4.538 16.836 1.00 98.12 86 LEU A C 1
ATOM 622 O O . LEU A 1 86 ? -4.160 -5.304 16.492 1.00 98.12 86 LEU A O 1
ATOM 626 N N . VAL A 1 87 ? -5.543 -3.586 16.036 1.00 98.19 87 VAL A N 1
ATOM 627 C CA . VAL A 1 87 ? -4.968 -3.255 14.728 1.00 98.19 87 VAL A CA 1
ATOM 628 C C . VAL A 1 87 ? -3.929 -2.148 14.893 1.00 98.19 87 VAL A C 1
ATOM 630 O O . VAL A 1 87 ? -4.054 -1.257 15.733 1.00 98.19 87 VAL A O 1
ATOM 633 N N . TYR A 1 88 ? -2.884 -2.191 14.077 1.00 97.94 88 TYR A N 1
ATOM 634 C CA . TYR A 1 88 ? -1.829 -1.190 14.064 1.00 97.94 88 TYR A CA 1
ATOM 635 C C . TYR A 1 88 ? -1.659 -0.587 12.672 1.00 97.94 88 TYR A C 1
ATOM 637 O O . TYR A 1 88 ? -1.886 -1.241 11.664 1.00 97.94 88 TYR A O 1
ATOM 645 N N . GLU A 1 89 ? -1.207 0.655 12.614 1.00 95.81 89 GLU A N 1
ATOM 646 C CA . GLU A 1 89 ? -0.764 1.338 11.407 1.00 95.81 89 GLU A CA 1
ATOM 647 C C . GLU A 1 89 ? 0.758 1.463 11.449 1.00 95.81 89 GLU A C 1
ATOM 649 O O . GLU A 1 89 ? 1.328 2.087 12.355 1.00 95.81 89 GLU A O 1
ATOM 654 N N . GLY A 1 90 ? 1.418 0.838 10.478 1.00 93.38 90 GLY A N 1
ATOM 655 C CA . GLY A 1 90 ? 2.861 0.873 10.326 1.00 93.38 90 GLY A CA 1
ATOM 656 C C . GLY A 1 90 ? 3.344 2.044 9.478 1.00 93.38 90 GLY A C 1
ATOM 657 O O . GLY A 1 90 ? 2.648 2.541 8.597 1.00 93.38 90 GLY A O 1
ATOM 658 N N . ASN A 1 91 ? 4.576 2.476 9.741 1.00 87.06 91 ASN A N 1
ATOM 659 C CA . ASN A 1 91 ? 5.269 3.484 8.948 1.00 87.06 91 ASN A CA 1
ATOM 660 C C . ASN A 1 91 ? 6.578 2.889 8.422 1.00 87.06 91 ASN A C 1
ATOM 662 O O . ASN A 1 91 ? 7.436 2.472 9.202 1.00 87.06 91 ASN A O 1
ATOM 666 N N . ASN A 1 92 ? 6.739 2.885 7.100 1.00 86.62 92 ASN A N 1
ATOM 667 C CA . ASN A 1 92 ? 7.882 2.258 6.437 1.00 86.62 92 ASN A CA 1
ATOM 668 C C . ASN A 1 92 ? 9.217 2.882 6.837 1.00 86.62 92 ASN A C 1
ATOM 670 O O . ASN A 1 92 ? 10.179 2.153 7.065 1.00 86.62 92 ASN A O 1
ATOM 674 N N . LYS A 1 93 ? 9.265 4.204 7.034 1.00 82.94 93 LYS A N 1
ATOM 675 C CA . LYS A 1 93 ? 10.465 4.879 7.537 1.00 82.94 93 LYS A CA 1
ATOM 676 C C . LYS A 1 93 ? 10.832 4.391 8.940 1.00 82.94 93 LYS A C 1
ATOM 678 O O . LYS A 1 93 ? 11.994 4.107 9.193 1.00 82.94 93 LYS A O 1
ATOM 683 N N . HIS A 1 94 ? 9.852 4.234 9.832 1.00 82.94 94 HIS A N 1
ATOM 684 C CA . HIS A 1 94 ? 10.116 3.764 11.197 1.00 82.94 94 HIS A CA 1
ATOM 685 C C . HIS A 1 94 ? 10.598 2.308 11.240 1.00 82.94 94 HIS A C 1
ATOM 687 O O . HIS A 1 94 ? 11.419 1.968 12.086 1.00 82.94 94 HIS A O 1
ATOM 693 N N . PHE A 1 95 ? 10.109 1.451 10.339 1.00 89.50 95 PHE A N 1
ATOM 694 C CA . PHE A 1 95 ? 10.499 0.037 10.302 1.00 89.50 95 PHE A CA 1
ATOM 695 C C . PHE A 1 95 ? 11.824 -0.229 9.575 1.00 89.50 95 PHE A C 1
ATOM 697 O O . PHE A 1 95 ? 12.499 -1.206 9.888 1.00 89.50 95 PHE A O 1
ATOM 704 N N . ARG A 1 96 ? 12.260 0.649 8.666 1.00 87.50 96 ARG A N 1
ATOM 705 C CA . ARG A 1 96 ? 13.607 0.570 8.064 1.00 87.50 96 ARG A CA 1
ATOM 706 C C . ARG A 1 96 ? 14.736 0.873 9.062 1.00 87.50 96 ARG A C 1
ATOM 708 O O . ARG A 1 96 ? 15.872 0.470 8.822 1.00 87.50 96 ARG A O 1
ATOM 715 N N . ALA A 1 97 ? 14.403 1.481 10.207 1.00 85.56 97 ALA A N 1
ATOM 716 C CA . ALA A 1 97 ? 15.333 2.159 11.112 1.00 85.56 97 ALA A CA 1
ATOM 717 C C . ALA A 1 97 ? 16.025 3.365 10.442 1.00 85.56 97 ALA A C 1
ATOM 719 O O . ALA A 1 97 ? 15.794 3.658 9.267 1.00 85.56 97 ALA A O 1
ATOM 720 N N . GLU A 1 98 ? 16.825 4.105 11.209 1.00 89.00 98 GLU A N 1
ATOM 721 C CA . GLU A 1 98 ? 17.612 5.208 10.654 1.00 89.00 98 GLU A CA 1
ATOM 722 C C . GLU A 1 98 ? 18.674 4.667 9.685 1.00 89.00 98 GLU A C 1
ATOM 724 O O . GLU A 1 98 ? 19.236 3.594 9.937 1.00 89.00 98 GLU A O 1
ATOM 729 N N . PRO A 1 99 ? 18.947 5.379 8.578 1.00 91.38 99 PRO A N 1
ATOM 730 C CA . PRO A 1 99 ? 20.032 5.000 7.694 1.00 91.38 99 PRO A CA 1
ATOM 731 C C . PRO A 1 99 ? 21.379 5.180 8.406 1.00 91.38 99 PRO A C 1
ATOM 733 O O . PRO A 1 99 ? 21.526 6.018 9.300 1.00 91.38 99 PRO A O 1
ATOM 736 N N . ASP A 1 100 ? 22.376 4.404 7.997 1.00 91.75 100 ASP A N 1
ATOM 737 C CA . ASP A 1 100 ? 23.748 4.563 8.464 1.00 91.75 100 ASP A CA 1
ATOM 738 C C . ASP A 1 100 ? 24.392 5.864 7.937 1.00 91.75 100 ASP A C 1
ATOM 740 O O . ASP A 1 100 ? 23.793 6.641 7.187 1.00 91.75 100 ASP A O 1
ATOM 744 N N . ALA A 1 101 ? 25.651 6.114 8.315 1.00 90.75 101 ALA A N 1
ATOM 745 C CA . ALA A 1 101 ? 26.403 7.290 7.859 1.00 90.75 101 ALA A CA 1
ATOM 746 C C . ALA A 1 101 ? 26.573 7.359 6.326 1.00 90.75 101 ALA A C 1
ATOM 748 O O . ALA A 1 101 ? 26.893 8.414 5.782 1.00 90.75 101 ALA A O 1
ATOM 749 N N . ALA A 1 102 ? 26.360 6.238 5.639 1.00 87.31 102 ALA A N 1
ATOM 750 C CA . ALA A 1 102 ? 26.419 6.082 4.197 1.00 87.31 102 ALA A CA 1
ATOM 751 C C . ALA A 1 102 ? 25.046 6.285 3.520 1.00 87.31 102 ALA A C 1
ATOM 753 O O . ALA A 1 102 ? 24.955 6.245 2.290 1.00 87.31 102 ALA A O 1
ATOM 754 N N . GLY A 1 103 ? 23.984 6.528 4.295 1.00 90.00 103 GLY A N 1
ATOM 755 C CA . GLY A 1 103 ? 22.623 6.680 3.793 1.00 90.00 103 GLY A CA 1
ATOM 756 C C . GLY A 1 103 ? 21.937 5.351 3.463 1.00 90.00 103 GLY A C 1
ATOM 757 O O . GLY A 1 103 ? 20.924 5.366 2.761 1.00 90.00 103 GLY A O 1
ATOM 758 N N . LEU A 1 104 ? 22.479 4.217 3.920 1.00 92.31 104 LEU A N 1
ATOM 759 C CA . LEU A 1 104 ? 21.933 2.880 3.694 1.00 92.31 104 LEU A CA 1
ATOM 760 C C . LEU A 1 104 ? 21.081 2.427 4.880 1.00 92.31 104 LEU A C 1
ATOM 762 O O . LEU A 1 104 ? 21.445 2.603 6.040 1.00 92.31 104 LEU A O 1
ATOM 766 N N . PHE A 1 105 ? 19.945 1.807 4.588 1.00 92.56 105 PHE A N 1
ATOM 767 C CA . PHE A 1 105 ? 19.143 1.098 5.576 1.00 92.56 105 PHE A CA 1
ATOM 768 C C . PHE A 1 105 ? 19.661 -0.333 5.766 1.00 92.56 105 PHE A C 1
ATOM 770 O O . PHE A 1 105 ? 20.422 -0.862 4.950 1.00 92.56 105 PHE A O 1
ATOM 777 N N . ARG A 1 106 ? 19.173 -0.994 6.823 1.00 90.88 106 ARG A N 1
ATOM 778 C CA . ARG A 1 106 ? 19.313 -2.450 7.006 1.00 90.88 106 ARG A CA 1
ATOM 779 C C . ARG A 1 106 ? 18.774 -3.203 5.790 1.00 90.88 106 ARG A C 1
ATOM 781 O O . ARG A 1 106 ? 17.981 -2.653 5.029 1.00 90.88 106 ARG A O 1
ATOM 788 N N . SER A 1 107 ? 19.150 -4.466 5.607 1.00 91.69 107 SER A N 1
ATOM 789 C CA . SER A 1 107 ? 18.696 -5.244 4.444 1.00 91.69 107 SER A CA 1
ATOM 790 C C . SER A 1 107 ? 17.164 -5.375 4.380 1.00 91.69 107 SER A C 1
ATOM 792 O O . SER A 1 107 ? 16.462 -5.257 5.394 1.00 91.69 107 SER A O 1
ATOM 794 N N . GLY A 1 108 ? 16.630 -5.608 3.175 1.00 93.44 108 GLY A N 1
ATOM 795 C CA . GLY A 1 108 ? 15.207 -5.888 2.972 1.00 93.44 108 GLY A CA 1
ATOM 796 C C . GLY A 1 108 ? 14.759 -7.131 3.737 1.00 93.44 108 GLY A C 1
ATOM 797 O O . GLY A 1 108 ? 13.667 -7.148 4.296 1.00 93.44 108 GLY A O 1
ATOM 798 N N . ASP A 1 109 ? 15.633 -8.135 3.869 1.00 94.56 109 ASP A N 1
ATOM 799 C CA . ASP A 1 109 ? 15.363 -9.348 4.647 1.00 94.56 109 ASP A CA 1
ATOM 800 C C . ASP A 1 109 ? 15.173 -9.065 6.140 1.00 94.56 109 ASP A C 1
ATOM 802 O O . ASP A 1 109 ? 14.205 -9.540 6.741 1.00 94.56 109 ASP A O 1
ATOM 806 N N . GLU A 1 110 ? 16.046 -8.2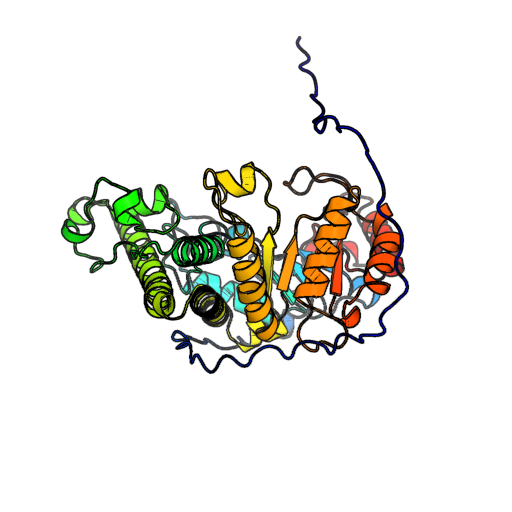51 6.738 1.00 94.25 110 GLU A N 1
ATOM 807 C CA . GLU A 1 110 ? 15.918 -7.838 8.140 1.00 94.25 110 GLU A CA 1
ATOM 808 C C . GLU A 1 110 ? 14.667 -6.988 8.364 1.00 94.25 110 GLU A C 1
ATOM 810 O O . GLU A 1 110 ? 13.928 -7.197 9.327 1.00 94.25 110 GLU A O 1
ATOM 815 N N . THR A 1 111 ? 14.390 -6.056 7.449 1.00 94.75 111 THR A N 1
ATOM 816 C CA . THR A 1 111 ? 13.203 -5.197 7.544 1.00 94.75 111 THR A CA 1
ATOM 817 C C . THR A 1 111 ? 11.929 -6.029 7.412 1.00 94.75 111 THR A C 1
ATOM 819 O O . THR A 1 111 ? 11.010 -5.885 8.217 1.00 94.75 111 THR A O 1
ATOM 822 N N . ALA A 1 112 ? 11.868 -6.952 6.450 1.00 95.62 112 ALA A N 1
ATOM 823 C CA . ALA A 1 112 ? 10.758 -7.885 6.292 1.00 95.62 112 ALA A CA 1
ATOM 824 C C . ALA A 1 112 ? 10.578 -8.790 7.517 1.00 95.62 112 ALA A C 1
ATOM 826 O O . ALA A 1 112 ? 9.445 -9.083 7.897 1.00 95.62 112 ALA A O 1
ATOM 827 N N . ALA A 1 113 ? 11.665 -9.230 8.157 1.00 95.25 113 ALA A N 1
ATOM 828 C CA . ALA A 1 113 ? 11.589 -10.011 9.390 1.00 95.25 113 ALA A CA 1
ATOM 829 C C . ALA A 1 113 ? 10.942 -9.217 10.539 1.00 95.25 113 ALA A C 1
ATOM 831 O O . ALA A 1 113 ? 10.108 -9.769 11.259 1.00 95.25 113 ALA A O 1
ATOM 832 N N . ASP A 1 114 ? 11.248 -7.924 10.675 1.00 95.00 114 ASP A N 1
ATOM 833 C CA . ASP A 1 114 ? 10.609 -7.060 11.674 1.00 95.00 114 ASP A CA 1
ATOM 834 C C . ASP A 1 114 ? 9.115 -6.859 11.397 1.00 95.00 114 ASP A C 1
ATOM 836 O O . ASP A 1 114 ? 8.295 -6.983 12.310 1.00 95.00 114 ASP A O 1
ATOM 840 N N . TRP A 1 115 ? 8.736 -6.616 10.138 1.00 96.50 115 TRP A N 1
ATOM 841 C CA . TRP A 1 115 ? 7.324 -6.536 9.746 1.00 96.50 115 TRP A CA 1
ATOM 842 C C . TRP A 1 115 ? 6.565 -7.818 10.087 1.00 96.50 115 TRP A C 1
ATOM 844 O O . TRP A 1 115 ? 5.497 -7.758 10.698 1.00 96.50 115 TRP A O 1
ATOM 854 N N . ARG A 1 116 ? 7.139 -8.979 9.754 1.00 96.94 116 ARG A N 1
ATOM 855 C CA . ARG A 1 116 ? 6.547 -10.291 10.045 1.00 96.94 116 ARG A CA 1
ATOM 856 C C . ARG A 1 116 ? 6.421 -10.550 11.540 1.00 96.94 116 ARG A C 1
ATOM 858 O O . ARG A 1 116 ? 5.352 -10.946 11.999 1.00 96.94 116 ARG A O 1
ATOM 865 N N . ARG A 1 117 ? 7.473 -10.276 12.319 1.00 96.12 117 ARG A N 1
ATOM 866 C CA . ARG A 1 117 ? 7.449 -10.433 13.782 1.00 96.12 117 ARG A CA 1
ATOM 867 C C . ARG A 1 117 ? 6.394 -9.532 14.419 1.00 96.12 117 ARG A C 1
ATOM 869 O O . ARG A 1 117 ? 5.685 -9.975 15.326 1.00 96.12 117 ARG A O 1
ATOM 876 N N . PHE A 1 118 ? 6.266 -8.289 13.955 1.00 96.94 118 PHE A N 1
ATOM 877 C CA . PHE A 1 118 ? 5.246 -7.379 14.465 1.00 96.94 118 PHE A CA 1
ATOM 878 C C . PHE A 1 118 ? 3.842 -7.906 14.140 1.00 96.94 118 PHE A C 1
ATOM 880 O O . PHE A 1 118 ? 3.050 -8.106 15.063 1.00 96.94 118 PHE A O 1
ATOM 887 N N . ALA A 1 119 ? 3.575 -8.202 12.862 1.00 97.56 119 ALA A N 1
ATOM 888 C CA . ALA A 1 119 ? 2.283 -8.674 12.360 1.00 97.56 119 ALA A CA 1
ATOM 889 C C . ALA A 1 119 ? 1.804 -9.971 13.031 1.00 97.56 119 ALA A C 1
ATOM 891 O O . ALA A 1 119 ? 0.631 -10.082 13.383 1.00 97.56 119 ALA A O 1
ATOM 892 N N . ALA A 1 120 ? 2.712 -10.919 13.282 1.00 97.06 120 ALA A N 1
ATOM 893 C CA . ALA A 1 120 ? 2.396 -12.186 13.943 1.00 97.06 120 ALA A CA 1
ATOM 894 C C . ALA A 1 120 ? 1.874 -12.027 15.385 1.00 97.06 120 ALA A C 1
ATOM 896 O O . ALA A 1 120 ? 1.259 -12.944 15.925 1.00 97.06 120 ALA A O 1
ATOM 897 N N . GLY A 1 121 ? 2.113 -10.877 16.025 1.00 96.31 121 GLY A N 1
ATOM 898 C CA . GLY A 1 121 ? 1.701 -10.624 17.407 1.00 96.31 121 GLY A CA 1
ATOM 899 C C . GLY A 1 121 ? 0.519 -9.672 17.572 1.00 96.31 121 GLY A C 1
ATOM 900 O O . GLY A 1 121 ? 0.287 -9.248 18.698 1.00 96.31 121 GLY A O 1
ATOM 901 N N . VAL A 1 122 ? -0.188 -9.297 16.499 1.00 97.75 122 VAL A N 1
ATOM 902 C CA . VAL A 1 122 ? -1.281 -8.301 16.540 1.00 97.75 122 VAL A CA 1
ATOM 903 C C . VAL A 1 122 ? -2.560 -8.791 15.849 1.00 97.75 122 VAL A C 1
ATOM 905 O O . VAL A 1 122 ? -2.582 -9.844 15.204 1.00 97.75 122 VAL A O 1
ATOM 908 N N . GLY A 1 123 ? -3.648 -8.032 15.989 1.00 96.81 123 GLY A N 1
ATOM 909 C CA . GLY A 1 123 ? -4.937 -8.310 15.350 1.00 96.81 123 GLY A CA 1
ATOM 910 C C . GLY A 1 123 ? -4.894 -8.038 13.849 1.00 96.81 123 GLY A C 1
ATOM 911 O O . GLY A 1 123 ? -5.384 -8.846 13.067 1.00 96.81 123 GLY A O 1
ATOM 912 N N . GLY A 1 124 ? -4.211 -6.960 13.459 1.00 97.94 124 GLY A N 1
ATOM 913 C CA . GLY A 1 124 ? -3.918 -6.602 12.074 1.00 97.94 124 GLY A CA 1
ATOM 914 C C . GLY A 1 124 ? -2.867 -5.494 11.984 1.00 97.94 124 GLY A C 1
ATOM 915 O O . GLY A 1 124 ? -2.573 -4.818 12.972 1.00 97.94 124 GLY A O 1
ATOM 916 N N . LEU A 1 125 ? -2.286 -5.305 10.804 1.00 98.12 125 LEU A N 1
ATOM 917 C CA . LEU A 1 125 ? -1.246 -4.317 10.546 1.00 98.12 125 LEU A CA 1
ATOM 918 C C . LEU A 1 125 ? -1.454 -3.681 9.171 1.00 98.12 125 LEU A C 1
ATOM 920 O O . LEU A 1 125 ? -1.254 -4.319 8.139 1.00 98.12 125 LEU A O 1
ATOM 924 N N . VAL A 1 126 ? -1.841 -2.408 9.169 1.00 97.06 126 VAL A N 1
ATOM 925 C CA . VAL A 1 126 ? -1.946 -1.590 7.964 1.00 97.06 126 VAL A CA 1
ATOM 926 C C . VAL A 1 126 ? -0.555 -1.162 7.518 1.00 97.06 126 VAL A C 1
ATOM 928 O O . VAL A 1 126 ? 0.219 -0.631 8.321 1.00 97.06 126 VAL A O 1
ATOM 931 N N . VAL A 1 127 ? -0.240 -1.387 6.242 1.00 95.00 127 VAL A N 1
ATOM 932 C CA . VAL A 1 127 ? 1.091 -1.144 5.671 1.00 95.00 127 VAL A CA 1
ATOM 933 C C . VAL A 1 127 ? 0.998 -0.360 4.369 1.00 95.00 127 VAL A C 1
ATOM 935 O O . VAL A 1 127 ? 0.268 -0.743 3.458 1.00 95.00 127 VAL A O 1
ATOM 938 N N . LEU A 1 128 ? 1.747 0.738 4.257 1.00 89.94 128 LEU A N 1
ATOM 939 C CA . LEU A 1 128 ? 1.792 1.523 3.021 1.00 89.94 128 LEU A CA 1
ATOM 940 C C . LEU A 1 128 ? 2.517 0.728 1.934 1.00 89.94 128 LEU A C 1
ATOM 942 O O . LEU A 1 128 ? 3.670 0.330 2.132 1.00 89.94 128 LEU A O 1
ATOM 946 N N . ARG A 1 129 ? 1.837 0.446 0.819 1.00 88.75 129 ARG A N 1
ATOM 947 C CA . ARG A 1 129 ? 2.397 -0.373 -0.264 1.00 88.75 129 ARG A CA 1
ATOM 948 C C . ARG A 1 129 ? 1.782 -0.028 -1.619 1.00 88.75 129 ARG A C 1
ATOM 950 O O . ARG A 1 129 ? 1.155 -0.871 -2.266 1.00 88.75 129 ARG A O 1
ATOM 957 N N . ASP A 1 130 ? 1.967 1.225 -2.010 1.00 84.88 130 ASP A N 1
ATOM 958 C CA . ASP A 1 130 ? 1.304 1.871 -3.144 1.00 84.88 130 ASP A CA 1
ATOM 959 C C . ASP A 1 130 ? 2.250 2.614 -4.096 1.00 84.88 130 ASP A C 1
ATOM 961 O O . ASP A 1 130 ? 1.892 2.820 -5.253 1.00 84.88 130 ASP A O 1
ATOM 965 N N . SER A 1 131 ? 3.461 2.961 -3.654 1.00 85.69 131 SER A N 1
ATOM 966 C CA . SER A 1 131 ? 4.481 3.583 -4.500 1.00 85.69 131 SER A CA 1
ATOM 967 C C . SER A 1 131 ? 5.871 2.968 -4.327 1.00 85.69 131 SER A C 1
ATOM 969 O O . SER A 1 131 ? 6.174 2.286 -3.343 1.00 85.69 131 SER A O 1
ATOM 971 N N . LEU A 1 132 ? 6.741 3.227 -5.308 1.00 85.12 132 LEU A N 1
ATOM 972 C CA . LEU A 1 132 ? 8.049 2.585 -5.422 1.00 85.12 132 LEU A CA 1
ATOM 973 C C . LEU A 1 132 ? 8.989 2.939 -4.262 1.00 85.12 132 LEU A C 1
ATOM 975 O O . LEU A 1 132 ? 9.728 2.077 -3.798 1.00 85.12 132 LEU A O 1
ATOM 979 N N . PHE A 1 133 ? 8.962 4.186 -3.785 1.00 83.81 133 PHE A N 1
ATOM 980 C CA . PHE A 1 133 ? 9.848 4.667 -2.714 1.00 83.81 133 PHE A CA 1
ATOM 981 C C . PHE A 1 133 ? 9.176 4.668 -1.338 1.00 83.81 133 PHE A C 1
ATOM 983 O O . PHE A 1 133 ? 9.862 4.567 -0.310 1.00 83.81 133 PHE A O 1
ATOM 990 N N . SER A 1 134 ? 7.842 4.705 -1.316 1.00 79.94 134 SER A N 1
ATOM 991 C CA . SER A 1 134 ? 7.048 4.706 -0.090 1.00 79.94 134 SER A CA 1
ATOM 992 C C . SER A 1 134 ? 6.651 3.311 0.387 1.00 79.94 134 SER A C 1
ATOM 994 O O . SER A 1 134 ? 5.936 3.232 1.374 1.00 79.94 134 SER A O 1
ATOM 996 N N . GLN A 1 135 ? 7.119 2.222 -0.237 1.00 86.69 135 GLN A N 1
ATOM 997 C CA . GLN A 1 135 ? 6.947 0.833 0.237 1.00 86.69 135 GLN A CA 1
ATOM 998 C C . GLN A 1 135 ? 7.958 0.441 1.336 1.00 86.69 135 GLN A C 1
ATOM 1000 O O . GLN A 1 135 ? 8.667 1.301 1.845 1.00 86.69 135 GLN A O 1
ATOM 1005 N N . GLN A 1 136 ? 8.024 -0.827 1.761 1.00 89.00 136 GLN A N 1
ATOM 1006 C CA . GLN A 1 136 ? 8.960 -1.264 2.808 1.00 89.00 136 GLN A CA 1
ATOM 1007 C C . GLN A 1 136 ? 10.400 -1.413 2.297 1.00 89.00 136 GLN A C 1
ATOM 1009 O O . GLN A 1 136 ? 11.314 -0.932 2.960 1.00 89.00 136 GLN A O 1
ATOM 1014 N N . ASP A 1 137 ? 10.603 -1.975 1.103 1.00 89.62 137 ASP A N 1
ATOM 1015 C CA . ASP A 1 137 ? 11.916 -2.034 0.448 1.00 89.62 137 ASP A CA 1
ATOM 1016 C C . ASP A 1 137 ? 12.269 -0.673 -0.171 1.00 89.62 137 ASP A C 1
ATOM 1018 O O . ASP A 1 137 ? 11.507 -0.138 -0.976 1.00 89.62 137 ASP A O 1
ATOM 1022 N N . HIS A 1 138 ? 13.393 -0.059 0.213 1.00 91.19 138 HIS A N 1
ATOM 1023 C CA . HIS A 1 138 ? 13.879 1.134 -0.496 1.00 91.19 138 HIS A CA 1
ATOM 1024 C C . HIS A 1 138 ? 14.704 0.712 -1.720 1.00 91.19 138 HIS A C 1
ATOM 1026 O O . HIS A 1 138 ? 15.731 0.062 -1.544 1.00 91.19 138 HIS A O 1
ATOM 1032 N N . PRO A 1 139 ? 14.364 1.140 -2.947 1.00 91.44 139 PRO A N 1
ATOM 1033 C CA . PRO A 1 139 ? 14.908 0.540 -4.171 1.00 91.44 139 PRO A CA 1
ATOM 1034 C C . PRO A 1 139 ? 16.411 0.789 -4.413 1.00 91.44 139 PRO A C 1
ATOM 1036 O O . PRO A 1 139 ? 17.014 0.118 -5.245 1.00 91.44 139 PRO A O 1
ATOM 1039 N N . VAL A 1 140 ? 17.030 1.742 -3.706 1.00 93.50 140 VAL A N 1
ATOM 1040 C CA . VAL A 1 140 ? 18.476 2.046 -3.838 1.00 93.50 140 VAL A CA 1
ATOM 1041 C C . VAL A 1 140 ? 19.244 2.030 -2.518 1.00 93.50 140 VAL A C 1
ATOM 1043 O O . VAL A 1 140 ? 20.449 1.816 -2.491 1.00 93.50 140 VAL A O 1
ATOM 1046 N N . ALA A 1 141 ? 18.554 2.241 -1.397 1.00 92.88 141 ALA A N 1
ATOM 1047 C CA . ALA A 1 141 ? 19.207 2.447 -0.098 1.00 92.88 141 ALA A CA 1
ATOM 1048 C C . ALA A 1 141 ? 19.207 1.168 0.743 1.00 92.88 141 ALA A C 1
ATOM 1050 O O . ALA A 1 141 ? 19.620 1.173 1.891 1.00 92.88 141 ALA A O 1
ATOM 1051 N N . GLN A 1 142 ? 18.692 0.083 0.181 1.00 92.75 142 GLN A N 1
ATOM 1052 C CA . GLN A 1 142 ? 18.476 -1.186 0.837 1.00 92.75 142 GLN A CA 1
ATOM 1053 C C . GLN A 1 142 ? 18.536 -2.256 -0.245 1.00 92.75 142 GLN A C 1
ATOM 1055 O O . GLN A 1 142 ? 17.978 -2.064 -1.325 1.00 92.75 142 GLN A O 1
ATOM 1060 N N . ARG A 1 143 ? 19.195 -3.384 0.032 1.00 93.31 143 ARG A N 1
ATOM 1061 C CA . ARG A 1 143 ? 19.069 -4.553 -0.840 1.00 93.31 143 ARG A CA 1
ATOM 1062 C C . ARG A 1 143 ? 17.622 -5.042 -0.747 1.00 93.31 143 ARG A C 1
ATOM 1064 O O . ARG A 1 143 ? 17.238 -5.441 0.356 1.00 93.31 143 ARG A O 1
ATOM 1071 N N . PRO A 1 144 ? 16.831 -4.989 -1.832 1.00 93.50 144 PRO A N 1
ATOM 1072 C CA . PRO A 1 144 ? 15.416 -5.331 -1.760 1.00 93.50 144 PRO A CA 1
ATOM 1073 C C . PRO A 1 144 ? 15.238 -6.829 -1.490 1.00 93.50 144 PRO A C 1
ATOM 1075 O O . PRO A 1 144 ? 16.011 -7.642 -2.005 1.00 93.50 144 PRO A O 1
ATOM 1078 N N . ARG A 1 145 ? 14.210 -7.195 -0.715 1.00 93.56 145 ARG A N 1
ATOM 1079 C CA . ARG A 1 145 ? 13.778 -8.594 -0.559 1.00 93.56 145 ARG A CA 1
ATOM 1080 C C . ARG A 1 145 ? 12.709 -8.957 -1.584 1.00 93.56 145 ARG A C 1
ATOM 1082 O O . ARG A 1 145 ? 12.828 -9.948 -2.295 1.00 93.56 145 ARG A O 1
ATOM 1089 N N . ALA A 1 146 ? 11.642 -8.170 -1.628 1.00 93.56 146 ALA A N 1
ATOM 1090 C CA . ALA A 1 146 ? 10.487 -8.378 -2.487 1.00 93.56 146 ALA A CA 1
ATOM 1091 C C . ALA A 1 146 ? 9.917 -7.007 -2.860 1.00 93.56 146 ALA A C 1
ATOM 1093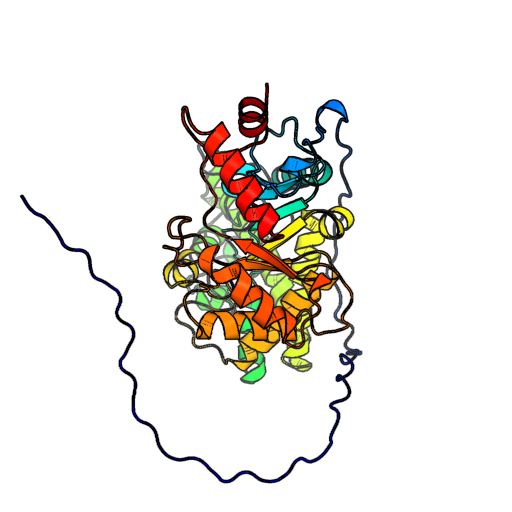 O O . ALA A 1 146 ? 8.855 -6.588 -2.391 1.00 93.56 146 ALA A O 1
ATOM 1094 N N . LEU A 1 147 ? 10.670 -6.307 -3.715 1.00 92.88 147 LEU A N 1
ATOM 1095 C CA . LEU A 1 147 ? 10.269 -5.021 -4.262 1.00 92.88 147 LEU A CA 1
ATOM 1096 C C . LEU A 1 147 ? 8.923 -5.165 -4.978 1.00 92.88 147 LEU A C 1
ATOM 1098 O O . LEU A 1 147 ? 8.707 -6.066 -5.796 1.00 92.88 147 LEU A O 1
ATOM 1102 N N . MET A 1 148 ? 8.004 -4.269 -4.659 1.00 92.62 148 MET A N 1
ATOM 1103 C CA . MET A 1 148 ? 6.723 -4.147 -5.324 1.00 92.62 148 MET A CA 1
ATOM 1104 C C . MET A 1 148 ? 6.840 -3.220 -6.529 1.00 92.62 148 MET A C 1
ATOM 1106 O O . MET A 1 148 ? 7.348 -2.101 -6.419 1.00 92.62 148 MET A O 1
ATOM 1110 N N . MET A 1 149 ? 6.272 -3.650 -7.650 1.00 91.38 149 MET A N 1
ATOM 1111 C CA . MET A 1 149 ? 5.926 -2.761 -8.753 1.00 91.38 149 MET A CA 1
ATOM 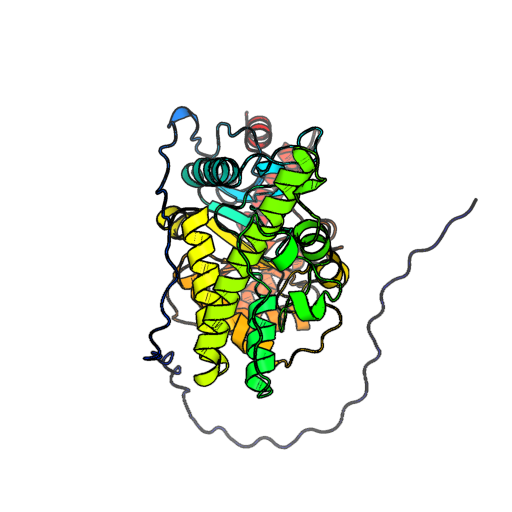1112 C C . MET A 1 149 ? 4.705 -1.906 -8.376 1.00 91.38 149 MET A C 1
ATOM 1114 O O . MET A 1 149 ? 3.689 -2.444 -7.938 1.00 91.38 149 MET A O 1
ATOM 1118 N N . SER A 1 150 ? 4.776 -0.586 -8.550 1.00 91.19 150 SER A N 1
ATOM 1119 C CA . SER A 1 150 ? 3.638 0.303 -8.270 1.00 91.19 150 SER A CA 1
ATOM 1120 C C . SER A 1 150 ? 2.432 -0.016 -9.169 1.00 91.19 150 SER A C 1
ATOM 1122 O O . SER A 1 150 ? 2.627 -0.326 -10.346 1.00 91.19 150 SER A O 1
ATOM 1124 N N . PRO A 1 151 ? 1.183 0.146 -8.698 1.00 94.06 151 PRO A N 1
ATOM 1125 C CA . PRO A 1 151 ? -0.005 -0.005 -9.543 1.00 94.06 151 PRO A CA 1
ATOM 1126 C C . PRO A 1 151 ? -0.007 0.878 -10.796 1.00 94.06 151 PRO A C 1
ATOM 1128 O O . PRO A 1 151 ? -0.497 0.458 -11.839 1.00 94.06 151 PRO A O 1
ATOM 1131 N N . SER A 1 152 ? 0.591 2.071 -10.732 1.00 94.19 152 SER A N 1
ATOM 1132 C CA . SER A 1 152 ? 0.714 2.972 -11.884 1.00 94.19 152 SER A CA 1
ATOM 1133 C C . SER A 1 152 ? 1.483 2.364 -13.063 1.00 94.19 152 SER A C 1
ATOM 1135 O O . SER A 1 152 ? 1.164 2.652 -14.215 1.00 94.19 152 SER A O 1
ATOM 1137 N N . TRP A 1 153 ? 2.431 1.453 -12.813 1.00 95.88 153 TRP A N 1
ATOM 1138 C CA . TRP A 1 153 ? 3.106 0.697 -13.875 1.00 95.88 153 TRP A CA 1
ATOM 1139 C C . TRP A 1 153 ? 2.142 -0.235 -14.610 1.00 95.88 153 TRP A C 1
ATOM 1141 O O . TRP A 1 153 ? 2.211 -0.351 -15.834 1.00 95.88 153 TRP A O 1
ATOM 1151 N N . VAL A 1 154 ? 1.218 -0.857 -13.872 1.00 97.56 154 VAL A N 1
ATOM 1152 C CA . VAL A 1 154 ? 0.161 -1.696 -14.446 1.00 97.56 154 VAL A CA 1
ATOM 1153 C C . VAL A 1 154 ? -0.789 -0.834 -15.273 1.00 97.56 154 VAL A C 1
ATOM 1155 O O . VAL A 1 154 ? -1.052 -1.162 -16.426 1.00 97.56 154 VAL A O 1
ATOM 1158 N N . THR A 1 155 ? -1.228 0.317 -14.751 1.00 97.75 155 THR A N 1
ATOM 1159 C CA . THR A 1 155 ? -2.093 1.252 -15.492 1.00 97.75 155 THR A CA 1
ATOM 1160 C C . THR A 1 155 ? -1.468 1.718 -16.796 1.00 97.75 155 THR A C 1
ATOM 1162 O O . THR A 1 155 ? -2.147 1.739 -17.821 1.00 97.75 155 THR A O 1
ATOM 1165 N N . VAL A 1 156 ? -0.180 2.063 -16.791 1.00 97.38 156 VAL A N 1
ATOM 1166 C CA . VAL A 1 156 ? 0.517 2.448 -18.020 1.00 97.38 156 VAL A CA 1
ATOM 1167 C C . VAL A 1 156 ? 0.548 1.286 -19.011 1.00 97.38 156 VAL A C 1
ATOM 1169 O O . VAL A 1 156 ? 0.215 1.485 -20.178 1.00 97.38 156 VAL A O 1
ATOM 1172 N N . ALA A 1 157 ? 0.866 0.069 -18.564 1.00 98.25 157 ALA A N 1
ATOM 1173 C CA . ALA A 1 157 ? 0.894 -1.095 -19.445 1.00 98.25 157 ALA A CA 1
ATOM 1174 C C . ALA A 1 157 ? -0.476 -1.381 -20.090 1.00 98.25 157 ALA A C 1
ATOM 1176 O O . ALA A 1 157 ? -0.577 -1.620 -21.298 1.00 98.25 157 ALA A O 1
ATOM 1177 N N . VAL A 1 158 ? -1.540 -1.289 -19.291 1.00 98.69 158 VAL A N 1
ATOM 1178 C CA . VAL A 1 158 ? -2.936 -1.404 -19.732 1.00 98.69 158 VAL A CA 1
ATOM 1179 C C . VAL A 1 158 ? -3.270 -0.312 -20.751 1.00 98.69 158 VAL A C 1
ATOM 1181 O O . VAL A 1 158 ? -3.798 -0.616 -21.820 1.00 98.69 158 VAL A O 1
ATOM 1184 N N . ALA A 1 159 ? -2.919 0.946 -20.471 1.00 98.38 159 ALA A N 1
ATOM 1185 C CA . ALA A 1 159 ? -3.197 2.078 -21.353 1.00 98.38 159 ALA A CA 1
ATOM 1186 C C . ALA A 1 159 ? -2.499 1.951 -22.717 1.00 98.38 159 ALA A C 1
ATOM 1188 O O . ALA A 1 159 ? -3.126 2.183 -23.750 1.00 98.38 159 ALA A O 1
ATOM 1189 N N . GLN A 1 160 ? -1.228 1.538 -22.743 1.00 98.00 160 GLN A N 1
ATOM 1190 C CA . GLN A 1 160 ? -0.503 1.301 -23.998 1.00 98.00 160 GLN A CA 1
ATOM 1191 C C . GLN A 1 160 ? -1.133 0.149 -24.792 1.00 98.00 160 GLN A C 1
ATOM 1193 O O . GLN A 1 160 ? -1.311 0.267 -26.003 1.00 98.00 160 GLN A O 1
ATOM 1198 N N . THR A 1 161 ? -1.546 -0.922 -24.108 1.00 98.31 161 THR A N 1
ATOM 1199 C CA . THR A 1 161 ? -2.209 -2.073 -24.740 1.00 98.31 161 THR A CA 1
ATOM 1200 C C . THR A 1 161 ? -3.551 -1.678 -25.358 1.00 98.31 161 THR A C 1
ATOM 1202 O O . THR A 1 161 ? -3.811 -2.016 -26.509 1.00 98.31 161 THR A O 1
ATOM 1205 N N . LEU A 1 162 ? -4.378 -0.895 -24.651 1.00 98.19 162 LEU A N 1
ATOM 1206 C CA . LEU A 1 162 ? -5.628 -0.342 -25.197 1.00 98.19 162 LEU A CA 1
ATOM 1207 C C . LEU A 1 162 ? -5.380 0.555 -26.419 1.00 98.19 162 LEU A C 1
ATOM 1209 O O . LEU A 1 162 ? -6.168 0.559 -27.361 1.00 98.19 162 LEU A O 1
ATOM 1213 N N . ALA A 1 163 ? -4.270 1.295 -26.420 1.00 97.44 163 ALA A N 1
ATOM 1214 C CA . ALA A 1 163 ? -3.862 2.149 -27.530 1.00 97.44 163 ALA A CA 1
ATOM 1215 C C . ALA A 1 163 ? -3.158 1.392 -28.676 1.00 97.44 163 ALA A C 1
ATOM 1217 O O . ALA A 1 163 ? -2.675 2.038 -29.606 1.00 97.44 163 ALA A O 1
ATOM 1218 N N . ASN A 1 164 ? -3.073 0.054 -28.622 1.00 97.00 164 ASN A N 1
ATOM 1219 C CA . ASN A 1 164 ? -2.315 -0.786 -29.559 1.00 97.00 164 ASN A CA 1
ATOM 1220 C C . ASN A 1 164 ? -0.850 -0.342 -29.733 1.00 97.00 164 ASN A C 1
ATOM 1222 O O . ASN A 1 164 ? -0.275 -0.443 -30.819 1.00 97.00 164 ASN A O 1
ATOM 1226 N N . ARG A 1 165 ? -0.238 0.177 -28.665 1.00 97.12 165 ARG A N 1
ATOM 1227 C CA . ARG A 1 165 ? 1.173 0.565 -28.634 1.00 97.12 165 ARG A CA 1
ATOM 1228 C C . ARG A 1 165 ? 2.000 -0.568 -28.025 1.00 97.12 165 ARG A C 1
ATOM 1230 O O . ARG A 1 165 ? 1.593 -1.130 -27.007 1.00 97.12 165 ARG A O 1
ATOM 1237 N N . PRO A 1 166 ? 3.153 -0.915 -28.621 1.00 96.44 166 PRO A N 1
ATOM 1238 C CA . PRO A 1 166 ? 4.006 -1.961 -28.079 1.00 96.44 166 PRO A CA 1
ATOM 1239 C C . PRO A 1 166 ? 4.546 -1.563 -26.703 1.00 96.44 166 PRO A C 1
ATOM 1241 O O . PRO A 1 166 ? 4.873 -0.399 -26.455 1.00 96.44 166 PRO A O 1
ATOM 1244 N N . LEU A 1 167 ? 4.656 -2.557 -25.826 1.00 98.12 167 LEU A N 1
ATOM 1245 C CA . LEU A 1 167 ? 5.304 -2.421 -24.530 1.00 98.12 167 LEU A CA 1
ATOM 1246 C C . LEU A 1 167 ? 6.787 -2.782 -24.644 1.00 98.12 167 LEU A C 1
ATOM 1248 O O . LEU A 1 167 ? 7.137 -3.825 -25.194 1.00 98.12 167 LEU A O 1
ATOM 1252 N N . THR A 1 168 ? 7.640 -1.946 -24.064 1.00 97.50 168 THR A N 1
ATOM 1253 C CA . THR A 1 168 ? 9.086 -2.158 -23.966 1.00 97.50 168 THR A CA 1
ATOM 1254 C C . THR A 1 168 ? 9.472 -2.249 -22.498 1.00 97.50 168 THR A C 1
ATOM 1256 O O . THR A 1 168 ? 9.119 -1.368 -21.710 1.00 97.50 168 THR A O 1
ATOM 1259 N N . ALA A 1 169 ? 10.188 -3.311 -22.125 1.00 96.19 169 ALA A N 1
ATOM 1260 C CA . ALA A 1 169 ? 10.630 -3.521 -20.752 1.00 96.19 169 ALA A CA 1
ATOM 1261 C C . ALA A 1 169 ? 11.682 -2.474 -20.338 1.00 96.19 169 ALA A C 1
ATOM 1263 O O . ALA A 1 169 ? 12.450 -2.011 -21.187 1.00 96.19 169 ALA A O 1
ATOM 1264 N N . PRO A 1 170 ? 11.780 -2.150 -19.038 1.00 96.69 170 PRO A N 1
ATOM 1265 C CA . PRO A 1 170 ? 12.943 -1.466 -18.499 1.00 96.69 170 PRO A CA 1
ATOM 1266 C C . PRO A 1 170 ? 14.226 -2.262 -18.752 1.00 96.69 170 PRO A C 1
ATOM 1268 O O . PRO A 1 170 ? 14.214 -3.492 -18.859 1.00 96.69 170 PRO A O 1
ATOM 1271 N N . ARG A 1 171 ? 15.357 -1.559 -18.786 1.00 95.56 171 ARG A N 1
ATOM 1272 C CA . ARG A 1 171 ? 16.672 -2.173 -18.948 1.00 95.56 171 ARG A CA 1
ATOM 1273 C C . ARG A 1 171 ? 16.972 -3.147 -17.807 1.00 95.56 171 ARG A C 1
ATOM 1275 O O . ARG A 1 171 ? 16.804 -2.830 -16.632 1.00 95.56 171 ARG A O 1
ATOM 1282 N N . SER A 1 172 ? 17.504 -4.306 -18.182 1.00 95.62 172 SER A N 1
ATOM 1283 C CA . SER A 1 172 ? 18.029 -5.323 -17.278 1.00 95.62 172 SER A CA 1
ATOM 1284 C C . SER A 1 172 ? 19.313 -5.900 -17.868 1.00 95.62 172 SER A C 1
ATOM 1286 O O . SER A 1 172 ? 19.355 -6.246 -19.048 1.00 95.62 172 SER A O 1
ATOM 1288 N N . ALA A 1 173 ? 20.369 -5.967 -17.063 1.00 96.12 173 ALA A N 1
ATOM 1289 C CA . ALA A 1 173 ? 21.683 -6.479 -17.443 1.00 96.12 173 ALA A CA 1
ATOM 1290 C C . ALA A 1 173 ? 22.366 -7.129 -16.226 1.00 96.12 173 ALA A C 1
ATOM 1292 O O . ALA A 1 173 ? 21.914 -6.901 -15.099 1.00 96.12 173 ALA A O 1
ATOM 1293 N N . PRO A 1 174 ? 23.435 -7.933 -16.390 1.00 97.31 174 PRO A N 1
ATOM 1294 C CA . PRO A 1 174 ? 24.210 -8.446 -15.259 1.00 97.31 174 PRO A CA 1
ATOM 1295 C C . PRO A 1 174 ? 24.658 -7.317 -14.320 1.00 97.31 174 PRO A C 1
ATOM 1297 O O . PRO A 1 174 ? 25.094 -6.266 -14.780 1.00 97.31 174 PRO A O 1
ATOM 1300 N N . ILE A 1 175 ? 24.534 -7.510 -13.002 1.00 96.69 175 ILE A N 1
ATOM 1301 C CA . ILE A 1 175 ? 24.715 -6.435 -12.003 1.00 96.69 175 ILE A CA 1
ATOM 1302 C C . ILE A 1 175 ? 26.096 -5.781 -12.106 1.00 96.69 175 ILE A C 1
ATOM 1304 O O . ILE A 1 175 ? 26.198 -4.568 -11.956 1.00 96.69 175 ILE A O 1
ATOM 1308 N N . ASP A 1 176 ? 27.138 -6.558 -12.394 1.00 95.50 176 ASP A N 1
ATOM 1309 C CA . ASP A 1 176 ? 28.521 -6.077 -12.409 1.00 95.50 176 ASP A CA 1
ATOM 1310 C C . ASP A 1 176 ? 28.991 -5.554 -13.785 1.00 95.50 176 ASP A C 1
ATOM 1312 O O . ASP A 1 176 ? 30.147 -5.158 -13.929 1.00 95.50 176 ASP A O 1
ATOM 1316 N N . ASP A 1 177 ? 28.114 -5.519 -14.796 1.00 96.69 177 ASP A N 1
ATOM 1317 C CA . ASP A 1 177 ? 28.442 -5.062 -16.154 1.00 96.69 177 ASP A CA 1
ATOM 1318 C C . ASP A 1 177 ? 28.158 -3.560 -16.339 1.00 96.69 177 ASP A C 1
ATOM 1320 O O . ASP A 1 177 ? 27.089 -3.146 -16.792 1.00 96.69 177 ASP A O 1
ATOM 1324 N N . ASP A 1 178 ? 29.134 -2.723 -15.982 1.00 96.81 178 ASP A N 1
ATOM 1325 C CA . ASP A 1 178 ? 29.027 -1.262 -16.106 1.00 96.81 178 ASP A CA 1
ATOM 1326 C C . ASP A 1 178 ? 28.715 -0.792 -17.536 1.00 96.81 178 ASP A C 1
ATOM 1328 O O . ASP A 1 178 ? 27.979 0.180 -17.713 1.00 96.81 178 ASP A O 1
ATOM 1332 N N . ALA A 1 179 ? 29.236 -1.474 -18.560 1.00 96.12 179 ALA A N 1
ATOM 1333 C CA . ALA A 1 179 ? 29.009 -1.085 -19.948 1.00 96.12 179 ALA A CA 1
ATOM 1334 C C . ALA A 1 179 ? 27.548 -1.318 -20.356 1.00 96.12 179 ALA A C 1
ATOM 1336 O O . ALA A 1 179 ? 26.942 -0.464 -21.005 1.00 96.12 179 ALA A O 1
ATOM 1337 N N . ALA A 1 180 ? 26.960 -2.438 -19.930 1.00 95.06 180 ALA A N 1
ATOM 1338 C CA . ALA A 1 180 ? 25.559 -2.738 -20.197 1.00 95.06 180 ALA A CA 1
ATOM 1339 C C . ALA A 1 180 ? 24.592 -1.825 -19.423 1.00 95.06 180 ALA A C 1
ATOM 1341 O O . ALA A 1 180 ? 23.496 -1.538 -19.909 1.00 95.06 180 ALA A O 1
ATOM 1342 N N . TRP A 1 181 ? 24.983 -1.324 -18.248 1.00 96.25 181 TRP A N 1
ATOM 1343 C CA . TRP A 1 181 ? 24.163 -0.395 -17.461 1.00 96.25 181 TRP A CA 1
ATOM 1344 C C . TRP A 1 181 ? 24.316 1.079 -17.851 1.00 96.25 181 TRP A C 1
ATOM 1346 O O . TRP A 1 181 ? 23.461 1.886 -17.480 1.00 96.25 181 TRP A O 1
ATOM 1356 N N . ALA A 1 182 ? 25.341 1.435 -18.627 1.00 93.00 182 ALA A N 1
ATOM 1357 C CA . ALA A 1 182 ? 25.552 2.800 -19.094 1.00 93.00 182 ALA A CA 1
ATOM 1358 C C . ALA A 1 182 ? 24.405 3.297 -19.998 1.00 93.00 182 ALA A C 1
ATOM 1360 O O . ALA A 1 182 ? 23.889 2.578 -20.861 1.00 93.00 182 ALA A O 1
ATOM 1361 N N . GLY A 1 183 ? 24.020 4.561 -19.835 1.00 89.75 183 GLY A N 1
ATOM 1362 C CA . GLY A 1 183 ? 22.993 5.204 -20.650 1.00 89.75 183 GLY A CA 1
ATOM 1363 C C . GLY A 1 183 ? 22.765 6.656 -20.243 1.00 89.75 183 GLY A C 1
ATOM 1364 O O . GLY A 1 183 ? 23.054 7.039 -19.114 1.00 89.75 183 GLY A O 1
ATOM 1365 N N . THR A 1 184 ? 22.260 7.463 -21.175 1.00 91.31 184 THR A N 1
ATOM 1366 C CA . THR A 1 184 ? 21.967 8.893 -20.960 1.00 91.31 184 THR A CA 1
ATOM 1367 C C . THR A 1 184 ? 20.493 9.245 -21.153 1.00 91.31 184 THR A C 1
ATOM 1369 O O . THR A 1 184 ? 20.067 10.308 -20.714 1.00 91.31 184 THR A O 1
ATOM 1372 N N . ASP A 1 185 ? 19.705 8.360 -21.768 1.00 95.56 185 ASP A N 1
ATOM 1373 C CA . ASP A 1 185 ? 18.270 8.549 -21.983 1.00 95.56 185 ASP A CA 1
ATOM 1374 C C . ASP A 1 185 ? 17.465 7.722 -20.974 1.00 95.56 185 ASP A C 1
ATOM 1376 O O . ASP A 1 185 ? 17.398 6.493 -21.065 1.00 95.56 185 ASP A O 1
ATOM 1380 N N . ILE A 1 186 ? 16.848 8.414 -20.014 1.00 95.62 186 ILE A N 1
ATOM 1381 C CA . ILE A 1 186 ? 16.009 7.806 -18.979 1.00 95.62 186 ILE A CA 1
ATOM 1382 C C . ILE A 1 186 ? 14.750 7.144 -19.552 1.00 95.62 186 ILE A C 1
ATOM 1384 O O . ILE A 1 186 ? 14.336 6.099 -19.056 1.00 95.62 186 ILE A O 1
ATOM 1388 N N . ASN A 1 187 ? 14.160 7.686 -20.620 1.00 94.81 187 ASN A N 1
ATOM 1389 C CA . ASN A 1 187 ? 12.949 7.112 -21.207 1.00 94.81 187 ASN A CA 1
ATOM 1390 C C . ASN A 1 187 ? 13.276 5.786 -21.892 1.00 94.81 187 ASN A C 1
ATOM 1392 O O . ASN A 1 187 ? 12.619 4.779 -21.640 1.00 94.81 187 ASN A O 1
ATOM 1396 N N . ALA A 1 188 ? 14.358 5.742 -22.676 1.00 93.81 188 ALA A N 1
ATOM 1397 C CA . ALA A 1 188 ? 14.849 4.488 -23.247 1.00 93.81 188 ALA A CA 1
ATOM 1398 C C . ALA A 1 188 ? 15.232 3.461 -22.163 1.00 93.81 188 ALA A C 1
ATOM 1400 O O . ALA A 1 188 ? 15.161 2.256 -22.397 1.00 93.81 188 ALA A O 1
ATOM 1401 N N . TYR A 1 189 ? 15.626 3.926 -20.974 1.00 95.12 189 TYR A N 1
ATOM 1402 C CA . TYR A 1 189 ? 16.003 3.070 -19.852 1.00 95.12 189 TYR A CA 1
ATOM 1403 C C . TYR A 1 189 ? 14.814 2.372 -19.185 1.00 95.12 189 TYR A C 1
ATOM 1405 O O . TYR A 1 189 ? 14.941 1.220 -18.776 1.00 95.12 189 TYR A O 1
ATOM 1413 N N . PHE A 1 190 ? 13.668 3.047 -19.072 1.00 96.50 190 PHE A N 1
ATOM 1414 C CA . PHE A 1 190 ? 12.441 2.485 -18.487 1.00 96.50 190 PHE A CA 1
ATOM 1415 C C . PHE A 1 190 ? 11.472 1.916 -19.532 1.00 96.50 190 PHE A C 1
ATOM 1417 O O . PHE A 1 190 ? 10.505 1.242 -19.174 1.00 96.50 190 PHE A O 1
ATOM 1424 N N . GLY A 1 191 ? 11.737 2.143 -20.820 1.00 96.19 191 GLY A N 1
ATOM 1425 C CA . GLY A 1 191 ? 10.894 1.671 -21.907 1.00 96.19 191 GLY A CA 1
ATOM 1426 C C . GLY A 1 191 ? 9.520 2.333 -21.853 1.00 96.19 191 GLY A C 1
ATOM 1427 O O . GLY A 1 191 ? 9.402 3.553 -21.917 1.00 96.19 191 GLY A O 1
ATOM 1428 N N . SER A 1 192 ? 8.466 1.527 -21.745 1.00 96.38 192 SER A N 1
ATOM 1429 C CA . SER A 1 192 ? 7.088 2.032 -21.699 1.00 96.38 192 SER A CA 1
ATOM 1430 C C . SER A 1 192 ? 6.625 2.456 -20.304 1.00 96.38 192 SER A C 1
ATOM 1432 O O . SER A 1 192 ? 5.507 2.949 -20.185 1.00 96.38 192 SER A O 1
ATOM 1434 N N . PHE A 1 193 ? 7.422 2.232 -19.258 1.00 95.75 193 PHE A N 1
ATOM 1435 C CA . PHE A 1 193 ? 6.991 2.322 -17.861 1.00 95.75 193 PHE A CA 1
ATOM 1436 C C . PHE A 1 193 ? 7.359 3.661 -17.200 1.00 95.75 193 PHE A C 1
ATOM 1438 O O . PHE A 1 193 ? 8.252 4.356 -17.686 1.00 95.75 193 PHE A O 1
ATOM 1445 N N . PRO A 1 194 ? 6.695 4.036 -16.084 1.00 93.62 194 PRO A N 1
ATOM 1446 C CA . PRO A 1 194 ? 7.012 5.263 -15.356 1.00 93.62 194 PRO A CA 1
ATOM 1447 C C . PRO A 1 194 ? 8.490 5.350 -14.963 1.00 93.62 194 PRO A C 1
ATOM 1449 O O . PRO A 1 194 ? 9.038 4.433 -14.345 1.00 93.62 194 PRO A O 1
ATOM 1452 N N . VAL A 1 195 ? 9.117 6.478 -15.296 1.00 93.00 195 VAL A N 1
ATOM 1453 C CA . VAL A 1 195 ? 10.536 6.728 -15.023 1.00 93.00 195 VAL A CA 1
ATOM 1454 C C . VAL A 1 195 ? 10.801 7.003 -13.545 1.00 93.00 195 VAL A C 1
ATOM 1456 O O . VAL A 1 195 ? 9.955 7.525 -12.819 1.00 93.00 195 VAL A O 1
ATOM 1459 N N . SER A 1 196 ? 12.023 6.708 -13.105 1.00 92.62 196 SER A N 1
ATOM 1460 C CA . SER A 1 196 ? 12.542 7.153 -11.814 1.00 92.62 196 SER A CA 1
ATOM 1461 C C . SER A 1 196 ? 13.952 7.707 -11.980 1.00 92.62 196 SER A C 1
ATOM 1463 O O . SER A 1 196 ? 14.897 6.957 -12.227 1.00 92.62 196 SER A O 1
ATOM 1465 N N . GLU A 1 197 ? 14.100 9.023 -11.802 1.00 92.81 197 GLU A N 1
ATOM 1466 C CA . GLU A 1 197 ? 15.393 9.714 -11.907 1.00 92.81 197 GLU A CA 1
ATOM 1467 C C . GLU A 1 197 ? 16.424 9.154 -10.930 1.00 92.81 197 GLU A C 1
ATOM 1469 O O . GLU A 1 197 ? 17.586 8.980 -11.284 1.00 92.81 197 GLU A O 1
ATOM 1474 N N . ARG A 1 198 ? 15.992 8.809 -9.712 1.00 92.44 198 ARG A N 1
ATOM 1475 C CA . ARG A 1 198 ? 16.883 8.248 -8.696 1.00 92.44 198 ARG A CA 1
ATOM 1476 C C . ARG A 1 198 ? 17.385 6.854 -9.065 1.00 92.44 198 ARG A C 1
ATOM 1478 O O . ARG A 1 198 ? 18.579 6.605 -8.964 1.00 92.44 198 ARG A O 1
ATOM 1485 N N . LEU A 1 199 ? 16.502 5.962 -9.522 1.00 94.12 199 LEU A N 1
ATOM 1486 C CA . LEU A 1 199 ? 16.922 4.636 -9.988 1.00 94.12 199 LEU A CA 1
ATOM 1487 C C . LEU A 1 199 ? 17.831 4.733 -11.212 1.00 94.12 199 LEU A C 1
ATOM 1489 O O . LEU A 1 199 ? 18.842 4.043 -11.261 1.00 94.12 199 LEU A O 1
ATOM 1493 N N . PHE A 1 200 ? 17.498 5.602 -12.168 1.00 96.31 200 PHE A N 1
ATOM 1494 C CA . PHE A 1 200 ? 18.335 5.855 -13.338 1.00 96.31 200 PHE A CA 1
ATOM 1495 C C . PHE A 1 200 ? 19.726 6.357 -12.940 1.00 96.31 200 PHE A C 1
ATOM 1497 O O . PHE A 1 200 ? 20.737 5.790 -13.356 1.00 96.31 200 PHE A O 1
ATOM 1504 N N . GLY A 1 201 ? 19.775 7.395 -12.103 1.00 96.12 201 GLY A N 1
ATOM 1505 C CA . GLY A 1 201 ? 21.011 8.001 -11.625 1.00 96.12 201 GLY A CA 1
ATOM 1506 C C . GLY A 1 201 ? 21.898 7.014 -10.872 1.00 96.12 201 GLY A C 1
ATOM 1507 O O . GLY A 1 201 ? 23.094 6.963 -11.133 1.00 96.12 201 GLY A O 1
ATOM 1508 N N . ASP A 1 202 ? 21.333 6.187 -9.990 1.00 95.75 202 ASP A N 1
ATOM 1509 C CA . ASP A 1 202 ? 22.125 5.214 -9.233 1.00 95.75 202 ASP A CA 1
ATOM 1510 C C . ASP A 1 202 ? 22.518 3.990 -10.078 1.00 95.75 202 ASP A C 1
ATOM 1512 O O . ASP A 1 202 ? 23.663 3.551 -10.013 1.00 95.75 202 ASP A O 1
ATOM 1516 N N . ALA A 1 203 ? 21.631 3.455 -10.923 1.00 96.88 203 ALA A N 1
ATOM 1517 C CA . ALA A 1 203 ? 21.924 2.255 -11.712 1.00 96.88 203 ALA A CA 1
ATOM 1518 C C . ALA A 1 203 ? 22.954 2.492 -12.835 1.00 96.88 203 ALA A C 1
ATOM 1520 O O . ALA A 1 203 ? 23.711 1.575 -13.171 1.00 96.88 203 ALA A O 1
ATOM 1521 N N . THR A 1 204 ? 23.019 3.706 -13.396 1.00 96.81 204 THR A N 1
ATOM 1522 C CA . THR A 1 204 ? 23.944 4.067 -14.492 1.00 96.81 204 THR A CA 1
ATOM 1523 C C . THR A 1 204 ? 25.354 4.424 -14.026 1.00 96.81 204 THR A C 1
ATOM 1525 O O . THR A 1 204 ? 26.271 4.506 -14.848 1.00 96.81 204 THR A O 1
ATOM 1528 N N . ARG A 1 205 ? 25.569 4.629 -12.721 1.00 95.88 205 ARG A N 1
ATOM 1529 C CA . ARG A 1 205 ? 26.899 4.939 -12.186 1.00 95.88 205 ARG A CA 1
ATOM 1530 C C . ARG A 1 205 ? 27.834 3.730 -12.316 1.00 95.88 205 ARG A C 1
ATOM 1532 O O . ARG A 1 205 ? 27.405 2.604 -12.063 1.00 95.88 205 ARG A O 1
ATOM 1539 N N . PRO A 1 206 ? 29.114 3.942 -12.667 1.00 95.69 206 PRO A N 1
ATOM 1540 C CA . PRO A 1 206 ? 30.082 2.858 -12.781 1.00 95.69 206 PRO A CA 1
ATOM 1541 C C . PRO A 1 206 ? 30.492 2.325 -11.402 1.00 95.69 206 PRO A C 1
ATOM 1543 O O . PRO A 1 206 ? 30.874 3.088 -10.511 1.00 95.69 206 PRO A O 1
ATOM 1546 N N . LEU A 1 207 ? 30.478 1.002 -11.239 1.00 95.44 207 LEU A N 1
ATOM 1547 C CA . LEU A 1 207 ? 30.996 0.317 -10.057 1.00 95.44 207 LEU A CA 1
ATOM 1548 C C . LEU A 1 207 ? 32.513 0.478 -9.938 1.00 95.44 207 LEU A C 1
ATOM 1550 O O . LEU A 1 207 ? 33.037 0.531 -8.826 1.00 95.44 207 LEU A O 1
ATOM 1554 N N . ALA A 1 208 ? 33.237 0.542 -11.058 1.00 91.50 208 ALA A N 1
ATOM 1555 C CA . ALA A 1 208 ? 34.701 0.600 -11.059 1.00 91.50 208 ALA A CA 1
ATOM 1556 C C . ALA A 1 208 ? 35.277 1.798 -10.278 1.00 91.50 208 ALA A C 1
ATOM 1558 O O . ALA A 1 208 ? 36.354 1.684 -9.697 1.00 91.50 208 ALA A O 1
ATOM 1559 N N . THR A 1 209 ? 34.560 2.924 -10.230 1.00 91.94 209 THR A N 1
ATOM 1560 C CA . THR A 1 209 ? 35.008 4.159 -9.561 1.00 91.94 209 THR A CA 1
ATOM 1561 C C . THR A 1 209 ? 34.236 4.470 -8.277 1.00 91.94 209 THR A C 1
ATOM 1563 O O . THR A 1 209 ? 34.402 5.548 -7.711 1.00 91.94 209 THR A O 1
ATOM 1566 N N . ALA A 1 210 ? 33.347 3.575 -7.843 1.00 94.44 210 ALA A N 1
ATOM 1567 C CA . ALA A 1 210 ? 32.501 3.780 -6.675 1.00 94.44 210 ALA A CA 1
ATOM 1568 C C . ALA A 1 210 ? 33.220 3.376 -5.378 1.00 94.44 210 ALA A C 1
ATOM 1570 O O . ALA A 1 210 ? 33.860 2.322 -5.318 1.00 94.44 210 ALA A O 1
ATOM 1571 N N . ASP A 1 211 ? 33.061 4.182 -4.324 1.00 95.00 211 ASP A N 1
ATOM 1572 C CA . ASP A 1 211 ? 33.396 3.761 -2.961 1.00 95.00 211 ASP A CA 1
ATOM 1573 C C . ASP A 1 211 ? 32.471 2.625 -2.481 1.00 95.00 211 ASP A C 1
ATOM 1575 O O . ASP A 1 211 ? 31.516 2.246 -3.161 1.00 95.00 211 ASP A O 1
ATOM 1579 N N . ALA A 1 212 ? 32.750 2.056 -1.306 1.00 92.88 212 ALA A N 1
ATOM 1580 C CA . ALA A 1 212 ? 32.007 0.903 -0.797 1.00 92.88 212 ALA A CA 1
ATOM 1581 C C . ALA A 1 212 ? 30.495 1.164 -0.634 1.00 92.88 212 ALA A C 1
ATOM 1583 O O . ALA A 1 212 ? 29.693 0.291 -0.964 1.00 92.88 212 ALA A O 1
ATOM 1584 N N . SER A 1 213 ? 30.101 2.353 -0.167 1.00 91.44 213 SER A N 1
ATOM 1585 C CA . SER A 1 213 ? 28.686 2.704 0.016 1.00 91.44 213 SER A CA 1
ATOM 1586 C C . SER A 1 213 ? 27.992 2.896 -1.326 1.00 91.44 213 SER A C 1
ATOM 1588 O O . SER A 1 213 ? 26.965 2.273 -1.606 1.00 91.44 213 SER A O 1
ATOM 1590 N N . ALA A 1 214 ? 28.600 3.699 -2.201 1.00 94.50 214 ALA A N 1
ATOM 1591 C CA . ALA A 1 214 ? 28.101 3.931 -3.543 1.00 94.50 214 ALA A CA 1
ATOM 1592 C C . ALA A 1 214 ? 27.986 2.615 -4.322 1.00 94.50 214 ALA A C 1
ATOM 1594 O O . ALA A 1 214 ? 27.009 2.415 -5.035 1.00 94.50 214 ALA A O 1
ATOM 1595 N N . ARG A 1 215 ? 28.929 1.681 -4.142 1.00 95.94 215 ARG A N 1
ATOM 1596 C CA . ARG A 1 215 ? 28.876 0.355 -4.764 1.00 95.94 215 ARG A CA 1
ATOM 1597 C C . ARG A 1 215 ? 27.607 -0.401 -4.376 1.00 95.94 215 ARG A C 1
ATOM 1599 O O . ARG A 1 215 ? 26.937 -0.931 -5.257 1.00 95.94 215 ARG A O 1
ATOM 1606 N N . LEU A 1 216 ? 27.251 -0.404 -3.090 1.00 95.62 216 LEU A N 1
ATOM 1607 C CA . LEU A 1 216 ? 26.023 -1.040 -2.608 1.00 95.62 216 LEU A CA 1
ATOM 1608 C C . LEU A 1 216 ? 24.774 -0.350 -3.162 1.00 95.62 216 LEU A C 1
ATOM 1610 O O . LEU A 1 216 ? 23.855 -1.035 -3.598 1.00 95.62 216 LEU A O 1
ATOM 1614 N N . GLN A 1 217 ? 24.742 0.984 -3.203 1.00 95.81 217 GLN A N 1
ATOM 1615 C CA . GLN A 1 217 ? 23.609 1.724 -3.773 1.00 95.81 217 GLN A CA 1
ATOM 1616 C C . GLN A 1 217 ? 23.405 1.412 -5.260 1.00 95.81 217 GLN A C 1
ATOM 1618 O O . GLN A 1 217 ? 22.283 1.126 -5.678 1.00 95.81 217 GLN A O 1
ATOM 1623 N N . ILE A 1 218 ? 24.491 1.387 -6.040 1.00 97.12 218 ILE A N 1
ATOM 1624 C CA . ILE A 1 218 ? 24.476 1.026 -7.466 1.00 97.12 218 ILE A CA 1
ATOM 1625 C C . ILE A 1 218 ? 23.968 -0.408 -7.641 1.00 97.12 218 ILE A C 1
ATOM 1627 O O . ILE A 1 218 ? 23.074 -0.659 -8.448 1.00 97.12 218 ILE A O 1
ATOM 1631 N N . GLN A 1 219 ? 24.497 -1.355 -6.862 1.00 97.06 219 GLN A N 1
ATOM 1632 C CA . GLN A 1 219 ? 24.066 -2.753 -6.915 1.00 97.06 219 GLN A CA 1
ATOM 1633 C C . GLN A 1 219 ? 22.586 -2.902 -6.541 1.00 97.06 219 GLN A C 1
ATOM 1635 O O . GLN A 1 219 ? 21.851 -3.576 -7.258 1.00 97.06 219 GLN A O 1
ATOM 1640 N N . ASN A 1 220 ? 22.120 -2.232 -5.484 1.00 96.75 220 ASN A N 1
ATOM 1641 C CA . ASN A 1 220 ? 20.713 -2.239 -5.080 1.00 96.75 220 ASN A CA 1
ATOM 1642 C C . ASN A 1 220 ? 19.809 -1.663 -6.177 1.00 96.75 220 ASN A C 1
ATOM 1644 O O . ASN A 1 220 ? 18.784 -2.263 -6.493 1.00 96.75 220 ASN A O 1
ATOM 1648 N N . ALA A 1 221 ? 20.206 -0.550 -6.802 1.00 96.69 221 ALA A N 1
ATOM 1649 C CA . ALA A 1 221 ? 19.469 0.055 -7.908 1.00 96.69 221 ALA A CA 1
ATOM 1650 C C . ALA A 1 221 ? 19.361 -0.903 -9.105 1.00 96.69 221 ALA A C 1
ATOM 1652 O O . ALA A 1 221 ? 18.273 -1.100 -9.645 1.00 96.69 221 ALA A O 1
ATOM 1653 N N . ARG A 1 222 ? 20.469 -1.555 -9.483 1.00 97.81 222 ARG A N 1
ATOM 1654 C CA . ARG A 1 222 ? 20.510 -2.545 -10.572 1.00 97.81 222 ARG A CA 1
ATOM 1655 C C . ARG A 1 222 ? 19.657 -3.777 -10.258 1.00 97.81 222 ARG A C 1
ATOM 1657 O O . ARG A 1 222 ? 18.903 -4.215 -11.121 1.00 97.81 222 ARG A O 1
ATOM 1664 N N . VAL A 1 223 ? 19.700 -4.293 -9.026 1.00 97.12 223 VAL A N 1
ATOM 1665 C CA . VAL A 1 223 ? 18.819 -5.389 -8.570 1.00 97.12 223 VAL A CA 1
ATOM 1666 C C . VAL A 1 223 ? 17.350 -4.973 -8.650 1.00 97.12 223 VAL A C 1
ATOM 1668 O O . VAL A 1 223 ? 16.536 -5.700 -9.215 1.00 97.12 223 VAL A O 1
ATOM 1671 N N . SER A 1 224 ? 17.004 -3.787 -8.150 1.00 96.75 224 SER A N 1
ATOM 1672 C CA . SER A 1 224 ? 15.642 -3.252 -8.233 1.00 96.75 224 SER A CA 1
ATOM 1673 C C . SER A 1 224 ? 15.164 -3.130 -9.682 1.00 96.75 224 SER A C 1
ATOM 1675 O O . SER A 1 224 ? 14.050 -3.547 -9.993 1.00 96.75 224 SER A O 1
ATOM 1677 N N . MET A 1 225 ? 16.015 -2.641 -10.590 1.00 96.88 225 MET A N 1
ATOM 1678 C CA . MET A 1 225 ? 15.718 -2.586 -12.025 1.00 96.88 225 MET A CA 1
ATOM 1679 C C . MET A 1 225 ? 15.492 -3.977 -12.627 1.00 96.88 225 MET A C 1
ATOM 1681 O O . MET A 1 225 ? 14.533 -4.154 -13.373 1.00 96.88 225 MET A O 1
ATOM 1685 N N . GLN A 1 226 ? 16.299 -4.983 -12.270 1.00 96.69 226 GLN A N 1
ATOM 1686 C CA . GLN A 1 226 ? 16.082 -6.366 -12.715 1.00 96.69 226 GLN A CA 1
ATOM 1687 C C . GLN A 1 226 ? 14.727 -6.921 -12.242 1.00 96.69 226 GLN A C 1
ATOM 1689 O O . GLN A 1 226 ? 14.020 -7.557 -13.026 1.00 96.69 226 GLN A O 1
ATOM 1694 N N . MET A 1 227 ? 14.337 -6.659 -10.987 1.00 95.69 227 MET A N 1
ATOM 1695 C CA . MET A 1 227 ? 13.040 -7.089 -10.441 1.00 95.69 227 MET A CA 1
ATOM 1696 C C . MET A 1 227 ? 11.866 -6.412 -11.162 1.00 95.69 227 MET A C 1
ATOM 1698 O O . MET A 1 227 ? 10.904 -7.081 -11.542 1.00 95.69 227 MET A O 1
ATOM 1702 N N . LEU A 1 228 ? 11.960 -5.099 -11.396 1.00 96.06 228 LEU A N 1
ATOM 1703 C CA . LEU A 1 228 ? 10.953 -4.341 -12.142 1.00 96.06 228 LEU A CA 1
ATOM 1704 C C . LEU A 1 228 ? 10.864 -4.799 -13.603 1.00 96.06 228 LEU A C 1
ATOM 1706 O O . LEU A 1 228 ? 9.764 -4.946 -14.130 1.00 96.06 228 LEU A O 1
ATOM 1710 N N . ALA A 1 229 ? 12.000 -5.082 -14.244 1.00 96.62 229 ALA A N 1
ATOM 1711 C CA . ALA A 1 229 ? 12.044 -5.593 -15.609 1.00 96.62 229 ALA A CA 1
ATOM 1712 C C . ALA A 1 229 ? 11.391 -6.976 -15.735 1.00 96.62 229 ALA A C 1
ATOM 1714 O O . ALA A 1 229 ? 10.669 -7.219 -16.698 1.00 96.62 229 ALA A O 1
ATOM 1715 N N . ALA A 1 230 ? 11.571 -7.863 -14.751 1.00 95.50 230 ALA A N 1
ATOM 1716 C CA . ALA A 1 230 ? 10.911 -9.168 -14.740 1.00 95.50 230 ALA A CA 1
ATOM 1717 C C . ALA A 1 230 ? 9.378 -9.047 -14.622 1.00 95.50 230 ALA A C 1
ATOM 1719 O O . ALA A 1 230 ? 8.647 -9.716 -15.356 1.00 95.50 230 ALA A O 1
ATOM 1720 N N . ALA A 1 231 ? 8.888 -8.152 -13.757 1.00 95.62 231 ALA A N 1
ATOM 1721 C CA . ALA A 1 231 ? 7.457 -7.867 -13.637 1.00 95.62 231 ALA A CA 1
ATOM 1722 C C . ALA A 1 231 ? 6.883 -7.232 -14.919 1.00 95.62 231 ALA A C 1
ATOM 1724 O O . ALA A 1 231 ? 5.821 -7.635 -15.399 1.00 95.62 231 ALA A O 1
ATOM 1725 N N . ALA A 1 232 ? 7.612 -6.283 -15.511 1.00 97.50 232 ALA A N 1
ATOM 1726 C CA . ALA A 1 232 ? 7.265 -5.660 -16.785 1.00 97.50 232 ALA A CA 1
ATOM 1727 C C . ALA A 1 232 ? 7.207 -6.676 -17.934 1.00 97.50 232 ALA A C 1
ATOM 1729 O O . ALA A 1 232 ? 6.275 -6.636 -18.737 1.00 97.50 232 ALA A O 1
ATOM 1730 N N . GLN A 1 233 ? 8.154 -7.617 -17.987 1.00 97.44 233 GLN A N 1
ATOM 1731 C CA . GLN A 1 233 ? 8.181 -8.658 -19.011 1.00 97.44 233 GLN A CA 1
ATOM 1732 C C . GLN A 1 233 ? 6.932 -9.539 -18.959 1.00 97.44 233 GLN A C 1
ATOM 1734 O O . GLN A 1 233 ? 6.346 -9.822 -19.997 1.00 97.44 233 GLN A O 1
ATOM 1739 N N . ALA A 1 234 ? 6.449 -9.897 -17.768 1.00 96.19 234 ALA A N 1
ATOM 1740 C CA . ALA A 1 234 ? 5.221 -10.680 -17.652 1.00 96.19 234 ALA A CA 1
ATOM 1741 C C . ALA A 1 234 ? 3.981 -9.941 -18.189 1.00 96.19 234 ALA A C 1
ATOM 1743 O O . ALA A 1 234 ? 3.085 -10.564 -18.760 1.00 96.19 234 ALA A O 1
ATOM 1744 N N . MET A 1 235 ? 3.928 -8.615 -18.033 1.00 98.06 235 MET A N 1
ATOM 1745 C CA . MET A 1 235 ? 2.882 -7.789 -18.642 1.00 98.06 235 MET A CA 1
ATOM 1746 C C . MET A 1 235 ? 3.037 -7.700 -20.164 1.00 98.06 235 MET A C 1
ATOM 1748 O O . MET A 1 235 ? 2.042 -7.799 -20.877 1.00 98.06 235 MET A O 1
ATOM 1752 N N . ILE A 1 236 ? 4.267 -7.584 -20.673 1.00 98.00 236 ILE A N 1
ATOM 1753 C CA . ILE A 1 236 ? 4.565 -7.615 -22.115 1.00 98.00 236 ILE A CA 1
ATOM 1754 C C . ILE A 1 236 ? 4.109 -8.940 -22.734 1.00 98.00 236 ILE A C 1
ATOM 1756 O O . ILE A 1 236 ? 3.393 -8.936 -23.733 1.00 98.00 236 ILE A O 1
ATOM 1760 N N . ASP A 1 237 ? 4.438 -10.065 -22.101 1.00 96.88 237 ASP A N 1
ATOM 1761 C CA . ASP A 1 237 ? 4.046 -11.403 -22.554 1.00 96.88 237 ASP A CA 1
ATOM 1762 C C . ASP A 1 237 ? 2.519 -11.598 -22.525 1.00 96.88 237 ASP A C 1
ATOM 1764 O O . ASP A 1 237 ? 1.957 -12.399 -23.275 1.00 96.88 237 ASP A O 1
ATOM 1768 N N . ALA A 1 238 ? 1.816 -10.861 -21.659 1.00 97.44 238 ALA A N 1
ATOM 1769 C CA . ALA A 1 238 ? 0.362 -10.868 -21.583 1.00 97.44 238 ALA A CA 1
ATOM 1770 C C . ALA A 1 238 ? -0.320 -9.932 -22.595 1.00 97.44 238 ALA A C 1
ATOM 1772 O O . ALA A 1 238 ? -1.485 -10.169 -22.914 1.00 97.44 238 ALA A O 1
ATOM 1773 N N . ALA A 1 239 ? 0.380 -8.933 -23.142 1.00 97.69 239 ALA A N 1
ATOM 1774 C CA . ALA A 1 239 ? -0.191 -7.924 -24.039 1.00 97.69 239 ALA A CA 1
ATOM 1775 C C . ALA A 1 239 ? -0.924 -8.486 -25.274 1.00 97.69 239 ALA A C 1
ATOM 1777 O O . ALA A 1 239 ? -2.006 -7.978 -25.577 1.00 97.69 239 ALA A O 1
ATOM 1778 N N . PRO A 1 240 ? -0.459 -9.566 -25.944 1.00 96.75 240 PRO A N 1
ATOM 1779 C CA . PRO A 1 240 ? -1.194 -10.171 -27.060 1.00 96.75 240 PRO A CA 1
ATOM 1780 C C . PRO A 1 240 ? -2.592 -10.692 -26.694 1.00 96.75 240 PRO A C 1
ATOM 1782 O O . PRO A 1 240 ? -3.414 -10.918 -27.577 1.00 96.75 240 PRO A O 1
ATOM 1785 N N . ARG A 1 241 ? -2.868 -10.897 -25.400 1.00 96.44 241 ARG A N 1
ATOM 1786 C CA . ARG A 1 241 ? -4.165 -11.351 -24.873 1.00 96.44 241 ARG A CA 1
ATOM 1787 C C . ARG A 1 241 ? -5.066 -10.196 -24.419 1.00 96.44 241 ARG A C 1
ATOM 1789 O O . ARG A 1 241 ? -6.165 -10.440 -23.931 1.00 96.44 241 ARG A O 1
ATOM 1796 N N . GLY A 1 242 ? -4.619 -8.954 -24.587 1.00 97.50 242 GLY A N 1
ATOM 1797 C CA . GLY A 1 242 ? -5.385 -7.748 -24.296 1.00 97.50 242 GLY A CA 1
ATOM 1798 C C . GLY A 1 242 ? -5.157 -7.163 -22.901 1.00 97.50 242 GLY A C 1
ATOM 1799 O O . GLY A 1 242 ? -4.490 -7.732 -22.037 1.00 97.50 242 GLY A O 1
ATOM 1800 N N . ALA A 1 243 ? -5.741 -5.981 -22.698 1.00 98.06 243 ALA A N 1
ATOM 1801 C CA . ALA A 1 243 ? -5.526 -5.116 -21.540 1.00 98.06 243 ALA A CA 1
ATOM 1802 C C . ALA A 1 243 ? -5.841 -5.783 -20.187 1.00 98.06 243 ALA A C 1
ATOM 1804 O O . ALA A 1 243 ? -5.130 -5.565 -19.210 1.00 98.06 243 ALA A O 1
ATOM 1805 N N . GLU A 1 244 ? -6.854 -6.648 -20.131 1.00 98.06 244 GLU A N 1
ATOM 1806 C CA . GLU A 1 244 ? -7.204 -7.362 -18.897 1.00 98.06 244 GLU A CA 1
ATOM 1807 C C . GLU A 1 244 ? -6.165 -8.411 -18.512 1.00 98.06 244 GLU A C 1
ATOM 1809 O O . GLU A 1 244 ? -5.815 -8.538 -17.341 1.00 98.06 244 GLU A O 1
ATOM 1814 N N . ALA A 1 245 ? -5.612 -9.128 -19.493 1.00 98.00 245 ALA A N 1
ATOM 1815 C CA . ALA A 1 245 ? -4.545 -10.090 -19.242 1.00 98.00 245 ALA A CA 1
ATOM 1816 C C . ALA A 1 245 ? -3.276 -9.384 -18.736 1.00 98.00 245 ALA A C 1
ATOM 1818 O O . ALA A 1 245 ? -2.587 -9.901 -17.857 1.00 98.00 245 ALA A O 1
ATOM 1819 N N . VAL A 1 246 ? -2.993 -8.184 -19.256 1.00 98.31 246 VAL A N 1
ATOM 1820 C CA . VAL A 1 246 ? -1.910 -7.312 -18.775 1.00 98.31 246 VAL A CA 1
ATOM 1821 C C . VAL A 1 246 ? -2.144 -6.902 -17.324 1.00 98.31 246 VAL A C 1
ATOM 1823 O O . VAL A 1 246 ? -1.250 -7.062 -16.492 1.00 98.31 246 VAL A O 1
ATOM 1826 N N . ALA A 1 247 ? -3.352 -6.436 -16.998 1.00 98.38 247 ALA A N 1
ATOM 1827 C CA . ALA A 1 247 ? -3.711 -6.070 -15.634 1.00 98.38 247 ALA A CA 1
ATOM 1828 C C . ALA A 1 247 ? -3.589 -7.263 -14.672 1.00 98.38 247 ALA A C 1
ATOM 1830 O O . ALA A 1 247 ? -3.044 -7.115 -13.579 1.00 98.38 247 ALA A O 1
ATOM 1831 N N . GLN A 1 248 ? -4.029 -8.454 -15.092 1.00 98.19 248 GLN A N 1
ATOM 1832 C CA . GLN A 1 248 ? -3.935 -9.683 -14.299 1.00 98.19 248 GLN A CA 1
ATOM 1833 C C . GLN A 1 248 ? -2.478 -10.088 -14.058 1.00 98.19 248 GLN A C 1
ATOM 1835 O O . GLN A 1 248 ? -2.112 -10.396 -12.926 1.00 98.19 248 GLN A O 1
ATOM 1840 N N . ALA A 1 249 ? -1.624 -10.028 -15.086 1.00 97.94 249 ALA A N 1
ATOM 1841 C CA . ALA A 1 249 ? -0.193 -10.282 -14.936 1.00 97.94 249 ALA A CA 1
ATOM 1842 C C . ALA A 1 249 ? 0.442 -9.315 -13.925 1.00 97.94 249 ALA A C 1
ATOM 1844 O O . ALA A 1 249 ? 1.117 -9.755 -12.995 1.00 97.94 249 ALA A O 1
ATOM 1845 N N . GLY A 1 250 ? 0.172 -8.013 -14.049 1.00 97.81 250 GLY A N 1
ATOM 1846 C CA . GLY A 1 250 ? 0.662 -7.014 -13.101 1.00 97.81 250 GLY A CA 1
ATOM 1847 C C . GLY A 1 250 ? 0.163 -7.250 -11.671 1.00 97.81 250 GLY A C 1
ATOM 1848 O O . GLY A 1 250 ? 0.949 -7.217 -10.723 1.00 97.81 250 GLY A O 1
ATOM 1849 N N . ALA A 1 251 ? -1.126 -7.556 -11.513 1.00 97.44 251 ALA A N 1
ATOM 1850 C CA . ALA A 1 251 ? -1.744 -7.840 -10.222 1.00 97.44 251 ALA A CA 1
ATOM 1851 C C . ALA A 1 251 ? -1.148 -9.080 -9.537 1.00 97.44 251 ALA A C 1
ATOM 1853 O O . ALA A 1 251 ? -0.888 -9.041 -8.334 1.00 97.44 251 ALA A O 1
ATOM 1854 N N . GLU A 1 252 ? -0.865 -10.154 -10.282 1.00 97.31 252 GLU A N 1
ATOM 1855 C CA . GLU A 1 252 ? -0.217 -11.353 -9.735 1.00 97.31 252 GLU A CA 1
ATOM 1856 C C . GLU A 1 252 ? 1.208 -11.082 -9.248 1.00 97.31 252 GLU A C 1
ATOM 1858 O O . GLU A 1 252 ? 1.603 -11.598 -8.202 1.00 97.31 252 GLU A O 1
ATOM 1863 N N . TRP A 1 253 ? 1.977 -10.244 -9.949 1.00 96.81 253 TRP A N 1
ATOM 1864 C CA . TRP A 1 253 ? 3.312 -9.832 -9.498 1.00 96.81 253 TRP A CA 1
ATOM 1865 C C . TRP A 1 253 ? 3.263 -8.984 -8.230 1.00 96.81 253 TRP A C 1
ATOM 1867 O O . TRP A 1 253 ? 4.042 -9.211 -7.302 1.00 96.81 253 TRP A O 1
ATOM 1877 N N . ILE A 1 254 ? 2.320 -8.044 -8.153 1.00 96.38 254 ILE A N 1
ATOM 1878 C CA . ILE A 1 254 ? 2.090 -7.243 -6.949 1.00 96.38 254 ILE A CA 1
ATOM 1879 C C . ILE A 1 254 ? 1.736 -8.154 -5.762 1.00 96.38 254 ILE A C 1
ATOM 1881 O O . ILE A 1 254 ? 2.346 -8.037 -4.694 1.00 96.38 254 ILE A O 1
ATOM 1885 N N . ALA A 1 255 ? 0.799 -9.083 -5.962 1.00 95.88 255 ALA A N 1
ATOM 1886 C CA . ALA A 1 255 ? 0.317 -10.006 -4.940 1.00 95.88 255 ALA A CA 1
ATOM 1887 C C . ALA A 1 255 ? 1.396 -11.014 -4.501 1.00 95.88 255 ALA A C 1
ATOM 1889 O O . ALA A 1 255 ? 1.605 -11.233 -3.311 1.00 95.88 255 ALA A O 1
ATOM 1890 N N . ALA A 1 256 ? 2.162 -11.581 -5.434 1.00 95.94 256 ALA A N 1
ATOM 1891 C CA . ALA A 1 256 ? 3.294 -12.445 -5.101 1.00 95.94 256 ALA A CA 1
ATOM 1892 C C . ALA A 1 256 ? 4.359 -11.704 -4.297 1.00 95.94 256 ALA A C 1
ATOM 1894 O O . ALA A 1 256 ? 4.911 -12.251 -3.349 1.00 95.94 256 ALA A O 1
ATOM 1895 N N . SER A 1 257 ? 4.605 -10.442 -4.638 1.00 95.81 257 SER A N 1
ATOM 1896 C CA . SER A 1 257 ? 5.530 -9.599 -3.901 1.00 95.81 257 SER A CA 1
ATOM 1897 C C . SER A 1 257 ? 5.022 -9.336 -2.466 1.00 95.81 257 SER A C 1
ATOM 1899 O O . SER A 1 257 ? 5.823 -9.363 -1.535 1.00 95.81 257 SER A O 1
ATOM 1901 N N . ASP A 1 258 ? 3.702 -9.183 -2.244 1.00 96.19 258 ASP A N 1
ATOM 1902 C CA . ASP A 1 258 ? 3.127 -9.109 -0.882 1.00 96.19 258 ASP A CA 1
ATOM 1903 C C . ASP A 1 258 ? 3.419 -10.397 -0.100 1.00 96.19 258 ASP A C 1
ATOM 1905 O O . ASP A 1 258 ? 3.915 -10.354 1.027 1.00 96.19 258 ASP A O 1
ATOM 1909 N N . ARG A 1 259 ? 3.128 -11.553 -0.709 1.00 96.44 259 ARG A N 1
ATOM 1910 C CA . ARG A 1 259 ? 3.297 -12.868 -0.076 1.00 96.44 259 ARG A CA 1
ATOM 1911 C C . ARG A 1 259 ? 4.763 -13.186 0.216 1.00 96.44 259 ARG A C 1
ATOM 1913 O O . ARG A 1 259 ? 5.055 -13.677 1.296 1.00 96.44 259 ARG A O 1
ATOM 1920 N N . SER A 1 260 ? 5.691 -12.851 -0.678 1.00 96.00 260 SER A N 1
ATOM 1921 C CA . SER A 1 260 ? 7.131 -13.051 -0.446 1.00 96.00 260 SER A CA 1
ATOM 1922 C C . SER A 1 260 ? 7.690 -12.136 0.653 1.00 96.00 260 SER A C 1
ATOM 1924 O O . SER A 1 260 ? 8.616 -12.507 1.383 1.00 96.00 260 SER A O 1
ATOM 1926 N N . TYR A 1 261 ? 7.138 -10.924 0.782 1.00 96.19 261 TYR A N 1
ATOM 1927 C CA . TYR A 1 261 ? 7.584 -9.964 1.790 1.00 96.19 261 TYR A CA 1
ATOM 1928 C C . TYR A 1 261 ? 7.050 -10.318 3.185 1.00 96.19 261 TYR A C 1
ATOM 1930 O O . TYR A 1 261 ? 7.804 -10.354 4.160 1.00 96.19 261 TYR A O 1
ATOM 1938 N N . PHE A 1 262 ? 5.748 -10.599 3.282 1.00 96.56 262 PHE A N 1
ATOM 1939 C CA . PHE A 1 262 ? 5.059 -10.783 4.559 1.00 96.56 262 PHE A CA 1
ATOM 1940 C C . PHE A 1 262 ? 4.821 -12.248 4.953 1.00 96.56 262 PHE A C 1
ATOM 1942 O O . PHE A 1 262 ? 4.566 -12.508 6.122 1.00 96.56 262 PHE A O 1
ATOM 1949 N N . GLY A 1 263 ? 4.925 -13.201 4.031 1.00 97.00 263 GLY A N 1
ATOM 1950 C CA . GLY A 1 263 ? 4.449 -14.577 4.207 1.00 97.00 263 GLY A CA 1
ATOM 1951 C C . GLY A 1 263 ? 2.962 -14.716 3.875 1.00 97.00 263 GLY A C 1
ATOM 1952 O O . GLY A 1 263 ? 2.176 -13.797 4.125 1.00 97.00 263 GLY A O 1
ATOM 1953 N N . ALA A 1 264 ? 2.555 -15.843 3.281 1.00 96.81 264 ALA A N 1
ATOM 1954 C CA . ALA A 1 264 ? 1.209 -15.975 2.714 1.00 96.81 264 ALA A CA 1
ATOM 1955 C C . ALA A 1 264 ? 0.109 -15.959 3.792 1.00 96.81 264 ALA A C 1
ATOM 1957 O O . ALA A 1 264 ? -0.919 -15.305 3.626 1.00 96.81 264 ALA A O 1
ATOM 1958 N N . GLU A 1 265 ? 0.350 -16.628 4.921 1.00 97.75 265 GLU A N 1
ATOM 1959 C CA . GLU A 1 265 ? -0.567 -16.666 6.068 1.00 97.75 265 GLU A CA 1
ATOM 1960 C C . GLU A 1 265 ? -0.741 -15.281 6.707 1.00 97.75 265 GLU A C 1
ATOM 1962 O O . GLU A 1 265 ? -1.862 -14.796 6.853 1.00 97.75 265 GLU A O 1
ATOM 1967 N N . LEU A 1 266 ? 0.362 -14.591 7.016 1.00 98.19 266 LEU A N 1
ATOM 1968 C CA . LEU A 1 266 ? 0.298 -13.234 7.560 1.00 98.19 266 LEU A CA 1
ATOM 1969 C C . LEU A 1 266 ? -0.348 -12.259 6.577 1.00 98.19 266 LEU A C 1
ATOM 1971 O O . LEU A 1 266 ? -1.106 -11.387 7.002 1.00 98.19 266 LEU A O 1
ATOM 1975 N N . ARG A 1 267 ? -0.088 -12.399 5.271 1.00 97.44 267 ARG A N 1
ATOM 1976 C CA . ARG A 1 267 ? -0.746 -11.574 4.256 1.00 97.44 267 ARG A CA 1
ATOM 1977 C C . ARG A 1 267 ? -2.266 -11.760 4.262 1.00 97.44 267 ARG A C 1
ATOM 1979 O O . ARG A 1 267 ? -2.976 -10.757 4.177 1.00 97.44 267 ARG A O 1
ATOM 1986 N N . ARG A 1 268 ? -2.737 -12.998 4.418 1.00 97.75 268 ARG A N 1
ATOM 1987 C CA . ARG A 1 268 ? -4.159 -13.357 4.503 1.00 97.75 268 ARG A CA 1
ATOM 1988 C C . ARG A 1 268 ? -4.836 -12.817 5.750 1.00 97.75 268 ARG A C 1
ATOM 1990 O O . ARG A 1 268 ? -5.904 -12.214 5.657 1.00 97.75 268 ARG A O 1
ATOM 1997 N N . ASP A 1 269 ? -4.196 -13.006 6.898 1.00 97.56 269 ASP A N 1
ATOM 1998 C CA . ASP A 1 269 ? -4.882 -12.869 8.182 1.00 97.56 269 ASP A CA 1
ATOM 1999 C C . ASP A 1 269 ? -4.582 -11.552 8.900 1.00 97.56 269 ASP A C 1
ATOM 2001 O O . ASP A 1 269 ? -5.354 -11.143 9.767 1.00 97.56 269 ASP A O 1
ATOM 2005 N N . LYS A 1 270 ? -3.449 -10.905 8.595 1.00 97.88 270 LYS A N 1
ATOM 2006 C CA . LYS A 1 270 ? -2.896 -9.820 9.424 1.00 97.88 270 LYS A CA 1
ATOM 2007 C C . LYS A 1 270 ? -2.536 -8.564 8.651 1.00 97.88 270 LYS A C 1
ATOM 2009 O O . LYS A 1 270 ? -2.770 -7.470 9.156 1.00 97.88 270 LYS A O 1
ATOM 2014 N N . ILE A 1 271 ? -1.940 -8.684 7.471 1.00 98.00 271 ILE A N 1
ATOM 2015 C CA . ILE A 1 271 ? -1.458 -7.523 6.720 1.00 98.00 271 ILE A CA 1
ATOM 2016 C C . ILE A 1 271 ? -2.588 -6.904 5.905 1.00 98.00 271 ILE A C 1
ATOM 2018 O O . ILE A 1 271 ? -3.278 -7.589 5.154 1.00 98.00 271 ILE A O 1
ATOM 2022 N N . ILE A 1 272 ? -2.713 -5.584 6.009 1.00 98.06 272 ILE A N 1
ATOM 2023 C CA . ILE A 1 272 ? -3.692 -4.777 5.285 1.00 98.06 272 ILE A CA 1
ATOM 2024 C C . ILE A 1 272 ? -2.915 -3.745 4.454 1.00 98.06 272 ILE A C 1
ATOM 2026 O O . ILE A 1 272 ? -2.589 -2.668 4.962 1.00 98.06 272 ILE A O 1
ATOM 2030 N N . PRO A 1 273 ? -2.540 -4.043 3.199 1.00 95.81 273 PRO A N 1
ATOM 2031 C CA . PRO A 1 273 ? -1.897 -3.051 2.348 1.00 95.81 273 PRO A CA 1
ATOM 2032 C C . PRO A 1 273 ? -2.834 -1.863 2.121 1.00 95.81 273 PRO A C 1
ATOM 2034 O O . PRO A 1 273 ? -4.016 -2.072 1.850 1.00 95.81 273 PRO A O 1
ATOM 2037 N N . ILE A 1 274 ? -2.322 -0.638 2.219 1.00 93.44 274 ILE A N 1
ATOM 2038 C CA . ILE A 1 274 ? -3.083 0.584 1.936 1.00 93.44 274 ILE A CA 1
ATOM 2039 C C . ILE A 1 274 ? -2.634 1.241 0.634 1.00 93.44 274 ILE A C 1
ATOM 2041 O O . ILE A 1 274 ? -1.433 1.285 0.345 1.00 93.44 274 ILE A O 1
ATOM 2045 N N . PHE A 1 275 ? -3.611 1.759 -0.115 1.00 91.56 275 PHE A N 1
ATOM 2046 C CA . PHE A 1 275 ? -3.413 2.568 -1.312 1.00 91.56 275 PHE A CA 1
ATOM 2047 C C . PHE A 1 275 ? -4.132 3.905 -1.253 1.00 91.56 275 PHE A C 1
ATOM 2049 O O . PHE A 1 275 ? -5.276 4.003 -0.806 1.00 91.56 275 PHE A O 1
ATOM 2056 N N . VAL A 1 276 ? -3.478 4.908 -1.824 1.00 89.62 276 VAL A N 1
ATOM 2057 C CA . VAL A 1 276 ? -4.079 6.202 -2.121 1.00 89.62 276 VAL A CA 1
ATOM 2058 C C . VAL A 1 276 ? -4.793 6.134 -3.470 1.00 89.62 276 VAL A C 1
ATOM 2060 O O . VAL A 1 276 ? -4.144 6.151 -4.511 1.00 89.62 276 VAL A O 1
ATOM 2063 N N . GLU A 1 277 ? -6.125 6.062 -3.466 1.00 86.56 277 GLU A N 1
ATOM 2064 C CA . GLU A 1 277 ? -6.902 5.971 -4.713 1.00 86.56 277 GLU A CA 1
ATOM 2065 C C . GLU A 1 277 ? -6.946 7.302 -5.461 1.00 86.56 277 GLU A C 1
ATOM 2067 O O . GLU A 1 277 ? -6.750 7.352 -6.673 1.00 86.56 277 GLU A O 1
ATOM 2072 N N . ASN A 1 278 ? -7.155 8.385 -4.711 1.00 81.56 278 ASN A N 1
ATOM 2073 C CA . ASN A 1 278 ? -7.240 9.745 -5.230 1.00 81.56 278 ASN A CA 1
ATOM 2074 C C . ASN A 1 278 ? -6.111 10.592 -4.626 1.00 81.56 278 ASN A C 1
ATOM 2076 O O . ASN A 1 278 ? -6.358 11.373 -3.701 1.00 81.56 278 ASN A O 1
ATOM 2080 N N . PRO A 1 279 ? -4.856 10.411 -5.080 1.00 86.12 279 PRO A N 1
ATOM 2081 C CA . PRO A 1 279 ? -3.739 11.202 -4.585 1.00 86.12 279 PRO A CA 1
ATOM 2082 C C . PRO A 1 279 ? -3.937 12.673 -4.942 1.00 86.12 279 PRO A C 1
ATOM 2084 O O . PRO A 1 279 ? -4.409 13.010 -6.030 1.00 86.12 279 PRO A O 1
ATOM 2087 N N . ASN A 1 280 ? -3.540 13.561 -4.034 1.00 84.00 280 ASN A N 1
ATOM 2088 C CA . ASN A 1 280 ? -3.400 14.971 -4.387 1.00 84.00 280 ASN A CA 1
ATOM 2089 C C . ASN A 1 280 ? -2.187 15.185 -5.320 1.00 84.00 280 ASN A C 1
ATOM 2091 O O . ASN A 1 280 ? -1.405 14.266 -5.573 1.00 84.00 280 ASN A O 1
ATOM 2095 N N . GLU A 1 281 ? -2.006 16.411 -5.819 1.00 86.50 281 GLU A N 1
ATOM 2096 C CA . GLU A 1 281 ? -0.896 16.749 -6.721 1.00 86.50 281 GLU A CA 1
ATOM 2097 C C . GLU A 1 281 ? 0.479 16.363 -6.154 1.00 86.50 281 GLU A C 1
ATOM 2099 O O . GLU A 1 281 ? 1.285 15.772 -6.868 1.00 86.50 281 GLU A O 1
ATOM 2104 N N . HIS A 1 282 ? 0.748 16.663 -4.881 1.00 86.56 282 HIS A N 1
ATOM 2105 C CA . HIS A 1 282 ? 2.027 16.348 -4.243 1.00 86.56 282 HIS A CA 1
ATOM 2106 C C . HIS A 1 282 ? 2.257 14.834 -4.164 1.00 86.56 282 HIS A C 1
ATOM 2108 O O . HIS A 1 282 ? 3.322 14.347 -4.528 1.00 86.56 282 HIS A O 1
ATOM 2114 N N . GLU A 1 283 ? 1.244 14.073 -3.755 1.00 87.62 283 GLU A N 1
ATOM 2115 C CA . GLU A 1 283 ? 1.323 12.613 -3.675 1.00 87.62 283 GLU A CA 1
ATOM 2116 C C . GLU A 1 283 ? 1.530 11.963 -5.048 1.00 87.62 283 GLU A C 1
ATOM 2118 O O . GLU A 1 283 ? 2.277 10.991 -5.174 1.00 87.62 283 GLU A O 1
ATOM 2123 N N . LEU A 1 284 ? 0.898 12.505 -6.090 1.00 87.94 284 LEU A N 1
ATOM 2124 C CA . LEU A 1 284 ? 1.037 11.998 -7.450 1.00 87.94 284 LEU A CA 1
ATOM 2125 C C . LEU A 1 284 ? 2.397 12.370 -8.064 1.00 87.94 284 LEU A C 1
ATOM 2127 O O . LEU A 1 284 ? 3.044 11.519 -8.673 1.00 87.94 284 LEU A O 1
ATOM 2131 N N . ARG A 1 285 ? 2.836 13.625 -7.906 1.00 87.00 285 ARG A N 1
ATOM 2132 C CA . ARG A 1 285 ? 4.075 14.155 -8.497 1.00 87.00 285 ARG A CA 1
ATOM 2133 C C . ARG A 1 285 ? 5.327 13.707 -7.758 1.00 87.00 285 ARG A C 1
ATOM 2135 O O . ARG A 1 285 ? 6.273 13.253 -8.393 1.00 87.00 285 ARG A O 1
ATOM 2142 N N . ASP A 1 286 ? 5.335 13.860 -6.439 1.00 84.56 286 ASP A N 1
ATOM 2143 C CA . ASP A 1 286 ? 6.553 13.764 -5.633 1.00 84.56 286 ASP A CA 1
ATOM 2144 C C . ASP A 1 286 ? 6.690 12.381 -4.968 1.00 84.56 286 ASP A C 1
ATOM 2146 O O . ASP A 1 286 ? 7.806 11.917 -4.735 1.00 84.56 286 ASP A O 1
ATOM 2150 N N . GLU A 1 287 ? 5.575 11.687 -4.702 1.00 84.38 287 GLU A N 1
ATOM 2151 C CA . GLU A 1 287 ? 5.584 10.346 -4.088 1.00 84.38 287 GLU A CA 1
ATOM 2152 C C . GLU A 1 287 ? 5.240 9.207 -5.064 1.00 84.38 287 GLU A C 1
ATOM 2154 O O . GLU A 1 287 ? 5.492 8.037 -4.749 1.00 84.38 287 GLU A O 1
ATOM 2159 N N . GLY A 1 288 ? 4.683 9.523 -6.239 1.00 85.75 288 GLY A N 1
ATOM 2160 C CA . GLY A 1 288 ? 4.290 8.547 -7.261 1.00 85.75 288 GLY A CA 1
ATOM 2161 C C . GLY A 1 288 ? 3.172 7.601 -6.813 1.00 85.75 288 GLY A C 1
ATOM 2162 O O . GLY A 1 288 ? 3.190 6.421 -7.173 1.00 85.75 288 GLY A O 1
ATOM 2163 N N . LYS A 1 289 ? 2.259 8.088 -5.968 1.00 88.69 289 LYS A N 1
ATOM 2164 C CA . LYS A 1 289 ? 1.151 7.310 -5.403 1.00 88.69 289 LYS A CA 1
ATOM 2165 C C . LYS A 1 289 ? -0.023 7.155 -6.367 1.00 88.69 289 LYS A C 1
ATOM 2167 O O . LYS A 1 289 ? -0.236 7.971 -7.262 1.00 88.69 289 LYS A O 1
ATOM 2172 N N . GLY A 1 290 ? -0.828 6.130 -6.101 1.00 89.88 290 GLY A N 1
ATOM 2173 C CA . GLY A 1 290 ? -2.073 5.840 -6.804 1.00 89.88 290 GLY A CA 1
ATOM 2174 C C . GLY A 1 290 ? -1.896 5.122 -8.139 1.00 89.88 290 GLY A C 1
ATOM 2175 O O . GLY A 1 290 ? -0.849 4.549 -8.448 1.00 89.88 290 GLY A O 1
ATOM 2176 N N . LEU A 1 291 ? -2.977 5.106 -8.919 1.00 92.81 291 LEU A N 1
ATOM 2177 C CA . LEU A 1 291 ? -3.043 4.402 -10.204 1.00 92.81 291 LEU A CA 1
ATOM 2178 C C . LEU A 1 291 ? -2.518 5.244 -11.377 1.00 92.81 291 LEU A C 1
ATOM 2180 O O . LEU A 1 291 ? -2.236 4.691 -12.440 1.00 92.81 291 LEU A O 1
ATOM 2184 N N . GLY A 1 292 ? -2.426 6.563 -11.204 1.00 92.12 292 GLY A N 1
ATOM 2185 C CA . GLY A 1 292 ? -2.000 7.514 -12.229 1.00 92.12 292 GLY A CA 1
ATOM 2186 C C . GLY A 1 292 ? -0.489 7.747 -12.272 1.00 92.12 292 GLY A C 1
ATOM 2187 O O . GLY A 1 292 ? 0.266 7.256 -11.436 1.00 92.12 292 GLY A O 1
ATOM 2188 N N . VAL A 1 293 ? -0.054 8.540 -13.252 1.00 91.44 293 VAL A N 1
ATOM 2189 C CA . VAL A 1 293 ? 1.325 9.031 -13.374 1.00 91.44 293 VAL A CA 1
ATOM 2190 C C . VAL A 1 293 ? 1.269 10.535 -13.605 1.00 91.44 293 VAL A C 1
ATOM 2192 O O . VAL A 1 293 ? 0.520 11.003 -14.463 1.00 91.44 293 VAL A O 1
ATOM 2195 N N . TRP A 1 294 ? 2.040 11.301 -12.834 1.00 90.69 294 TRP A N 1
ATOM 2196 C CA . TRP A 1 294 ? 2.075 12.753 -12.984 1.00 90.69 294 TRP A CA 1
ATOM 2197 C C . TRP A 1 294 ? 2.488 13.170 -14.401 1.00 90.69 294 TRP A C 1
ATOM 2199 O O . TRP A 1 294 ? 3.456 12.655 -14.959 1.00 90.69 294 TRP A O 1
ATOM 2209 N N . GLY A 1 295 ? 1.751 14.123 -14.976 1.00 89.56 295 GLY A N 1
ATOM 2210 C CA . GLY A 1 295 ? 2.004 14.638 -16.323 1.00 89.56 295 GLY A CA 1
ATOM 2211 C C . GLY A 1 295 ? 1.610 13.692 -17.462 1.00 89.56 295 GLY A C 1
ATOM 2212 O O . GLY A 1 295 ? 1.907 13.996 -18.614 1.00 89.56 295 GLY A O 1
ATOM 2213 N N . TRP A 1 296 ? 0.967 12.556 -17.171 1.00 90.19 296 TRP A N 1
ATOM 2214 C CA . TRP A 1 296 ? 0.487 11.612 -18.180 1.00 90.19 296 TRP A CA 1
ATOM 2215 C C . TRP A 1 296 ? -1.038 11.554 -18.161 1.00 90.19 296 TRP A C 1
ATOM 2217 O O . TRP A 1 296 ? -1.653 11.248 -17.139 1.00 90.19 296 TRP A O 1
ATOM 2227 N N . GLU A 1 297 ? -1.655 11.778 -19.317 1.00 90.75 297 GLU A N 1
ATOM 2228 C CA . GLU A 1 297 ? -3.083 11.530 -19.498 1.00 90.75 297 GLU A CA 1
ATOM 2229 C C . GLU A 1 297 ? -3.307 10.047 -19.804 1.00 90.75 297 GLU A C 1
ATOM 2231 O O . GLU A 1 297 ? -3.005 9.556 -20.894 1.00 90.75 297 GLU A O 1
ATOM 2236 N N . LEU A 1 298 ? -3.817 9.314 -18.815 1.00 92.94 298 LEU A N 1
ATOM 2237 C CA . LEU A 1 298 ? -4.176 7.906 -18.955 1.00 92.94 298 LEU A CA 1
ATOM 2238 C C . LEU A 1 298 ? -5.673 7.777 -19.236 1.00 92.94 298 LEU A C 1
ATOM 2240 O O . LEU A 1 298 ? -6.495 8.478 -18.646 1.00 92.94 298 LEU A O 1
ATOM 2244 N N . ALA A 1 299 ? -6.035 6.851 -20.126 1.00 94.00 299 ALA A N 1
ATOM 2245 C CA . ALA A 1 299 ? -7.432 6.600 -20.455 1.00 94.00 299 ALA A CA 1
ATOM 2246 C C . ALA A 1 299 ? -8.219 6.181 -19.193 1.00 94.00 299 ALA A C 1
ATOM 2248 O O . ALA A 1 299 ? -7.763 5.278 -18.483 1.00 94.00 299 ALA A O 1
ATOM 2249 N N . PRO A 1 300 ? -9.421 6.735 -18.934 1.00 94.62 300 PRO A N 1
ATOM 2250 C CA . PRO A 1 300 ? -10.243 6.344 -17.782 1.00 94.62 300 PRO A CA 1
ATOM 2251 C C . PRO A 1 300 ? -10.515 4.837 -17.711 1.00 94.62 300 PRO A C 1
ATOM 2253 O O . PRO A 1 300 ? -10.532 4.251 -16.631 1.00 94.62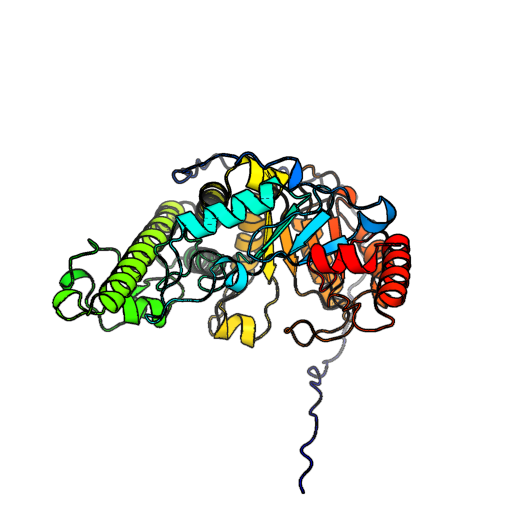 300 PRO A O 1
ATOM 2256 N N . GLN A 1 301 ? -10.650 4.189 -18.872 1.00 97.12 301 GLN A N 1
ATOM 2257 C CA . GLN A 1 301 ? -10.801 2.739 -18.965 1.00 97.12 301 GLN A CA 1
ATOM 2258 C C . GLN A 1 301 ? -9.580 1.984 -18.418 1.00 97.12 301 GLN A C 1
ATOM 2260 O O . GLN A 1 301 ? -9.752 0.962 -17.763 1.00 97.12 301 GLN A O 1
ATOM 2265 N N . ALA A 1 302 ? -8.357 2.482 -18.632 1.00 97.88 302 ALA A N 1
ATOM 2266 C CA . ALA A 1 302 ? -7.153 1.846 -18.100 1.00 97.88 302 ALA A CA 1
ATOM 2267 C C . ALA A 1 302 ? -7.119 1.897 -16.566 1.00 97.88 302 ALA A C 1
ATOM 2269 O O . ALA A 1 302 ? -6.790 0.904 -15.924 1.00 97.88 302 ALA A O 1
ATOM 2270 N N . LEU A 1 303 ? -7.513 3.033 -15.981 1.00 95.56 303 LEU A N 1
ATOM 2271 C CA . LEU A 1 303 ? -7.623 3.197 -14.529 1.00 95.56 303 LEU A CA 1
ATOM 2272 C C . LEU A 1 303 ? -8.663 2.236 -13.937 1.00 95.56 303 LEU A C 1
ATOM 2274 O O . LEU A 1 303 ? -8.363 1.550 -12.963 1.00 95.56 303 LEU A O 1
ATOM 2278 N N . ALA A 1 304 ? -9.849 2.146 -14.548 1.00 95.62 304 ALA A N 1
ATOM 2279 C CA . ALA A 1 304 ? -10.912 1.237 -14.115 1.00 95.62 304 ALA A CA 1
ATOM 2280 C C . ALA A 1 304 ? -10.483 -0.240 -14.178 1.00 95.62 304 ALA A C 1
ATOM 2282 O O . ALA A 1 304 ? -10.645 -0.977 -13.207 1.00 95.62 304 ALA A O 1
ATOM 2283 N N . ILE A 1 305 ? -9.865 -0.660 -15.288 1.00 97.94 305 ILE A N 1
ATOM 2284 C CA . ILE A 1 305 ? -9.323 -2.015 -15.449 1.00 97.94 305 ILE A CA 1
ATOM 2285 C C . ILE A 1 305 ? -8.307 -2.325 -14.347 1.00 97.94 305 ILE A C 1
ATOM 2287 O O . ILE A 1 305 ? -8.455 -3.313 -13.624 1.00 97.94 305 ILE A O 1
ATOM 2291 N N . THR A 1 306 ? -7.297 -1.466 -14.185 1.00 97.31 306 THR A N 1
ATOM 2292 C CA . THR A 1 306 ? -6.236 -1.697 -13.204 1.00 97.31 306 THR A CA 1
ATOM 2293 C C . THR A 1 306 ? -6.782 -1.734 -11.787 1.00 97.31 306 THR A C 1
ATOM 2295 O O . THR A 1 306 ? -6.443 -2.655 -11.050 1.00 97.31 306 THR A O 1
ATOM 2298 N N . ARG A 1 307 ? -7.642 -0.782 -11.407 1.00 96.44 307 ARG A N 1
ATOM 2299 C CA . ARG A 1 307 ? -8.285 -0.739 -10.087 1.00 96.44 307 ARG A CA 1
ATOM 2300 C C . ARG A 1 307 ? -8.965 -2.064 -9.775 1.00 96.44 307 ARG A C 1
ATOM 2302 O O . ARG A 1 307 ? -8.600 -2.731 -8.808 1.00 96.44 307 ARG A O 1
ATOM 2309 N N . ARG A 1 308 ? -9.905 -2.469 -10.630 1.00 96.50 308 ARG A N 1
ATOM 2310 C CA . ARG A 1 308 ? -10.702 -3.682 -10.453 1.00 96.50 308 ARG A CA 1
ATOM 2311 C C . ARG A 1 308 ? -9.818 -4.917 -10.316 1.00 96.50 308 ARG A C 1
ATOM 2313 O O . ARG A 1 308 ? -10.014 -5.723 -9.411 1.00 96.50 308 ARG A O 1
ATOM 2320 N N . VAL A 1 309 ? -8.824 -5.059 -11.192 1.00 97.75 309 VAL A N 1
ATOM 2321 C CA . VAL A 1 309 ? -7.992 -6.265 -11.250 1.00 97.75 309 VAL A CA 1
ATOM 2322 C C . VAL A 1 309 ? -6.946 -6.300 -10.132 1.00 97.75 309 VAL A C 1
ATOM 2324 O O . VAL A 1 309 ? -6.810 -7.324 -9.465 1.00 97.75 309 VAL A O 1
ATOM 2327 N N . VAL A 1 310 ? -6.235 -5.200 -9.870 1.00 96.81 310 VAL A N 1
ATOM 2328 C CA . VAL A 1 310 ? -5.200 -5.143 -8.822 1.00 96.81 310 VAL A CA 1
ATOM 2329 C C . VAL A 1 310 ? -5.826 -5.231 -7.433 1.00 96.81 310 VAL A C 1
ATOM 2331 O O . VAL A 1 310 ? -5.366 -6.019 -6.601 1.00 96.81 310 VAL A O 1
ATOM 2334 N N . TYR A 1 311 ? -6.885 -4.463 -7.168 1.00 96.94 311 TYR A N 1
ATOM 2335 C CA . TYR A 1 311 ? -7.522 -4.462 -5.851 1.00 96.94 311 TYR A CA 1
ATOM 2336 C C . TYR A 1 311 ? -8.320 -5.739 -5.627 1.00 96.94 311 TYR A C 1
ATOM 2338 O O . TYR A 1 311 ? -8.170 -6.362 -4.576 1.00 96.94 311 TYR A O 1
ATOM 2346 N N . GLY A 1 312 ? -9.076 -6.188 -6.634 1.00 96.19 312 GLY A N 1
ATOM 2347 C CA . GLY A 1 312 ? -9.781 -7.466 -6.590 1.00 96.19 312 GLY A CA 1
ATOM 2348 C C . GLY A 1 312 ? -8.826 -8.624 -6.309 1.00 96.19 312 GLY A C 1
ATOM 2349 O O . GLY A 1 312 ? -9.071 -9.421 -5.404 1.00 96.19 312 GLY A O 1
ATOM 2350 N N . ARG A 1 313 ? -7.670 -8.673 -6.987 1.00 96.19 313 ARG A N 1
ATOM 2351 C CA . ARG A 1 313 ? -6.681 -9.723 -6.727 1.00 96.19 313 ARG A CA 1
ATOM 2352 C C . ARG A 1 313 ? -6.108 -9.654 -5.315 1.00 96.19 313 ARG A C 1
ATOM 2354 O O . ARG A 1 313 ? -5.980 -10.698 -4.680 1.00 96.19 313 ARG A O 1
ATOM 2361 N N . ARG A 1 314 ? -5.780 -8.465 -4.798 1.00 95.31 314 ARG A N 1
ATOM 2362 C CA . ARG A 1 314 ? -5.305 -8.315 -3.411 1.00 95.31 314 ARG A CA 1
ATOM 2363 C C . ARG A 1 314 ? -6.364 -8.694 -2.378 1.00 95.31 314 ARG A C 1
ATOM 2365 O O . ARG A 1 314 ? -5.989 -9.251 -1.352 1.00 95.31 314 ARG A O 1
ATOM 2372 N N . LEU A 1 315 ? -7.643 -8.436 -2.648 1.00 97.00 315 LEU A N 1
ATOM 2373 C CA . LEU A 1 315 ? -8.754 -8.834 -1.777 1.00 97.00 315 LEU A CA 1
ATOM 2374 C C . LEU A 1 315 ? -8.953 -10.351 -1.709 1.00 97.00 315 LEU A C 1
ATOM 2376 O O . LEU A 1 315 ? -9.474 -10.839 -0.711 1.00 97.00 315 LEU A O 1
ATOM 2380 N N . LEU A 1 316 ? -8.524 -11.104 -2.726 1.00 95.88 316 LEU A N 1
ATOM 2381 C CA . LEU A 1 316 ? -8.477 -12.570 -2.658 1.00 95.88 316 LEU A CA 1
ATOM 2382 C C . LEU A 1 316 ? -7.358 -13.082 -1.734 1.00 95.88 316 LEU A C 1
ATOM 2384 O O . LEU A 1 316 ? -7.439 -14.202 -1.246 1.00 95.88 316 LEU A O 1
ATOM 2388 N N . ASP A 1 317 ? -6.323 -12.273 -1.499 1.00 96.06 317 ASP A N 1
ATOM 2389 C CA . ASP A 1 317 ? -5.156 -12.627 -0.684 1.00 96.06 317 ASP A CA 1
ATOM 2390 C C . ASP A 1 317 ? -5.261 -12.186 0.776 1.00 96.06 317 ASP A C 1
ATOM 2392 O O . ASP A 1 317 ? -4.375 -12.525 1.550 1.00 96.06 317 ASP A O 1
ATOM 2396 N N . GLY A 1 318 ? -6.259 -11.381 1.141 1.00 97.88 318 GLY A N 1
ATOM 2397 C CA . GLY A 1 318 ? -6.398 -10.793 2.471 1.00 97.88 318 GLY A CA 1
ATOM 2398 C C . GLY A 1 318 ? -7.080 -9.429 2.424 1.00 97.88 318 GLY A C 1
ATOM 2399 O O . GLY A 1 318 ? -7.437 -8.927 1.359 1.00 97.88 318 GLY A O 1
ATOM 2400 N N . ALA A 1 319 ? -7.235 -8.791 3.583 1.00 98.25 319 ALA A N 1
ATOM 2401 C CA . ALA A 1 319 ? -7.833 -7.459 3.662 1.00 98.25 319 ALA A CA 1
ATOM 2402 C C . ALA A 1 319 ? -7.025 -6.414 2.869 1.00 98.25 319 ALA A C 1
ATOM 2404 O O . ALA A 1 319 ? -5.814 -6.559 2.665 1.00 98.25 319 ALA A O 1
ATOM 2405 N N . LEU A 1 320 ? -7.712 -5.356 2.438 1.00 97.75 320 LEU A N 1
ATOM 2406 C CA . LEU A 1 320 ? -7.157 -4.236 1.676 1.00 97.75 320 LEU A CA 1
ATOM 2407 C C . LEU A 1 320 ? -7.646 -2.916 2.272 1.00 97.75 320 LEU A C 1
ATOM 2409 O O . LEU A 1 320 ? -8.796 -2.843 2.690 1.00 97.75 320 LEU A O 1
ATOM 2413 N N . ALA A 1 321 ? -6.815 -1.876 2.274 1.00 96.69 321 ALA A N 1
ATOM 2414 C CA . ALA A 1 321 ? -7.222 -0.522 2.627 1.00 96.69 321 ALA A CA 1
ATOM 2415 C C . ALA A 1 321 ? -7.100 0.441 1.438 1.00 96.69 321 ALA A C 1
ATOM 2417 O O . ALA A 1 321 ? -6.162 0.356 0.643 1.00 96.69 321 ALA A O 1
ATOM 2418 N N . VAL A 1 322 ? -8.036 1.383 1.351 1.00 94.94 322 VAL A N 1
ATOM 2419 C CA . VAL A 1 322 ? -8.054 2.453 0.349 1.00 94.94 322 VAL A CA 1
ATOM 2420 C C . VAL A 1 322 ? -8.344 3.783 1.039 1.00 94.94 322 VAL A C 1
ATOM 2422 O O . VAL A 1 322 ? -9.235 3.854 1.888 1.00 94.94 322 VAL A O 1
ATOM 2425 N N . GLU A 1 323 ? -7.602 4.835 0.696 1.00 90.44 323 GLU A N 1
ATOM 2426 C CA . GLU A 1 323 ? -7.737 6.160 1.309 1.00 90.44 323 GLU A CA 1
ATOM 2427 C C . GLU A 1 323 ? -7.990 7.315 0.331 1.00 90.44 323 GLU A C 1
ATOM 2429 O O . GLU A 1 323 ? -7.858 7.161 -0.883 1.00 90.44 323 GLU A O 1
ATOM 2434 N N . ARG A 1 324 ? -8.309 8.484 0.923 1.00 83.94 324 ARG A N 1
ATOM 2435 C CA . ARG A 1 324 ? -8.619 9.795 0.305 1.00 83.94 324 ARG A CA 1
ATOM 2436 C C . ARG A 1 324 ? -10.062 10.003 -0.163 1.00 83.94 324 ARG A C 1
ATOM 2438 O O . ARG A 1 324 ? -10.286 10.509 -1.253 1.00 83.94 324 ARG A O 1
ATOM 2445 N N . TYR A 1 325 ? -11.032 9.738 0.711 1.00 91.44 325 TYR A N 1
ATOM 2446 C CA . TYR A 1 325 ? -12.419 10.174 0.499 1.00 91.44 325 TYR A CA 1
ATOM 2447 C C . TYR A 1 325 ? -12.832 11.228 1.526 1.00 91.44 325 TYR A C 1
ATOM 2449 O O . TYR A 1 325 ? -12.855 10.956 2.728 1.00 91.44 325 TYR A O 1
ATOM 2457 N N . ASP A 1 326 ? -13.126 12.442 1.062 1.00 93.00 326 ASP A N 1
ATOM 2458 C CA . ASP A 1 326 ? -13.629 13.535 1.901 1.00 93.00 326 ASP A CA 1
ATOM 2459 C C . ASP A 1 326 ? -15.161 13.534 1.903 1.00 93.00 326 ASP A C 1
ATOM 2461 O O . ASP A 1 326 ? -15.804 13.932 0.932 1.00 93.00 326 ASP A O 1
ATOM 2465 N N . LEU A 1 327 ? -15.758 13.101 3.013 1.00 95.69 327 LEU A N 1
ATOM 2466 C CA . LEU A 1 327 ? -17.206 12.932 3.123 1.00 95.69 327 LEU A CA 1
ATOM 2467 C C . LEU A 1 327 ? -17.978 14.254 3.160 1.00 95.69 327 LEU A C 1
ATOM 2469 O O . LEU A 1 327 ? -19.204 14.224 3.134 1.00 95.69 327 LEU A O 1
ATOM 2473 N N . ARG A 1 328 ? -17.312 15.415 3.170 1.00 95.38 328 ARG A N 1
ATOM 2474 C CA . ARG A 1 328 ? -17.997 16.701 2.968 1.00 95.38 328 ARG A CA 1
ATOM 2475 C C . ARG A 1 328 ? -18.586 16.840 1.571 1.00 95.38 328 ARG A C 1
ATOM 2477 O O . ARG A 1 328 ? -19.541 17.592 1.391 1.00 95.38 328 ARG A O 1
ATOM 2484 N N . PHE A 1 329 ? -18.004 16.160 0.585 1.00 94.81 329 PHE A N 1
ATOM 2485 C CA . PHE A 1 329 ? -18.365 16.324 -0.816 1.00 94.81 329 PHE A CA 1
ATOM 2486 C C . PHE A 1 329 ? -19.134 15.110 -1.321 1.00 94.81 329 PHE A C 1
ATOM 2488 O O . PHE A 1 329 ? -18.626 13.991 -1.314 1.00 94.81 329 PHE A O 1
ATOM 2495 N N . GLU A 1 330 ? -20.343 15.338 -1.828 1.00 95.62 330 GLU A N 1
ATOM 2496 C CA . GLU A 1 330 ? -21.188 14.277 -2.383 1.00 95.62 330 GLU A CA 1
ATOM 2497 C C . GLU A 1 330 ? -20.480 13.500 -3.502 1.00 95.62 330 GLU A C 1
ATOM 2499 O O . GLU A 1 330 ? -20.463 12.277 -3.480 1.00 95.62 330 GLU A O 1
ATOM 2504 N N . ALA A 1 331 ? -19.745 14.188 -4.378 1.00 94.62 331 ALA A N 1
ATOM 2505 C CA . ALA A 1 331 ? -18.972 13.546 -5.440 1.00 94.62 331 ALA A CA 1
ATOM 2506 C C . ALA A 1 331 ? -17.847 12.611 -4.941 1.00 94.62 331 ALA A C 1
ATOM 2508 O O . ALA A 1 331 ? -17.421 11.718 -5.673 1.00 94.62 331 ALA A O 1
ATOM 2509 N N . GLU A 1 332 ? -17.299 12.823 -3.741 1.00 94.44 332 GLU A N 1
ATOM 2510 C CA . GLU A 1 332 ? -16.351 11.879 -3.122 1.00 94.44 332 GLU A CA 1
ATOM 2511 C C . GLU A 1 332 ? -17.095 10.696 -2.487 1.00 94.44 332 GLU A C 1
ATOM 2513 O O . GLU A 1 332 ? -16.631 9.562 -2.586 1.00 94.44 332 GLU A O 1
ATOM 2518 N N . GLN A 1 333 ? -18.273 10.931 -1.897 1.00 96.62 333 GLN A N 1
ATOM 2519 C CA . GLN A 1 333 ? -19.131 9.858 -1.384 1.00 96.62 333 GLN A CA 1
ATOM 2520 C C . GLN A 1 333 ? -19.582 8.920 -2.513 1.00 96.62 333 GLN A C 1
ATOM 2522 O O . GLN A 1 333 ? -19.453 7.706 -2.382 1.00 96.62 333 GLN A O 1
ATOM 2527 N N . ASP A 1 334 ? -20.040 9.471 -3.638 1.00 96.75 334 ASP A N 1
ATOM 2528 C CA . ASP A 1 334 ? -20.494 8.700 -4.798 1.00 96.75 334 ASP A CA 1
ATOM 2529 C C . ASP A 1 334 ? -19.345 7.893 -5.414 1.00 96.75 334 ASP A C 1
ATOM 2531 O O . ASP A 1 334 ? -19.512 6.727 -5.768 1.00 96.75 334 ASP A O 1
ATOM 2535 N N . ARG A 1 335 ? -18.137 8.473 -5.473 1.00 94.50 335 ARG A N 1
ATOM 2536 C CA . ARG A 1 335 ? -16.931 7.751 -5.911 1.00 94.50 335 ARG A CA 1
ATOM 2537 C C . ARG A 1 335 ? -16.555 6.612 -4.970 1.00 94.50 335 ARG A C 1
ATOM 2539 O O . ARG A 1 335 ? -16.153 5.553 -5.448 1.00 94.50 335 ARG A O 1
ATOM 2546 N N . ALA A 1 336 ? -16.664 6.813 -3.659 1.00 96.50 336 ALA A N 1
ATOM 2547 C CA . ALA A 1 336 ? -16.423 5.754 -2.687 1.00 96.50 336 ALA A CA 1
ATOM 2548 C C . ALA A 1 336 ? -17.454 4.623 -2.817 1.00 96.50 336 ALA A C 1
ATOM 2550 O O . ALA A 1 336 ? -17.082 3.455 -2.779 1.00 96.50 336 ALA A O 1
ATOM 2551 N N . ILE A 1 337 ? -18.732 4.958 -3.016 1.00 98.12 337 ILE A N 1
ATOM 2552 C CA . ILE A 1 337 ? -19.804 3.978 -3.239 1.00 98.12 337 ILE A CA 1
ATOM 2553 C C . ILE A 1 337 ? -19.539 3.184 -4.518 1.00 98.12 337 ILE A C 1
ATOM 2555 O O . ILE A 1 337 ? -19.533 1.960 -4.461 1.00 98.12 337 ILE A O 1
ATOM 2559 N N . ALA A 1 338 ? -19.211 3.848 -5.629 1.00 96.50 338 ALA A N 1
ATOM 2560 C CA . ALA A 1 338 ? -18.894 3.174 -6.887 1.00 96.50 338 ALA A CA 1
ATOM 2561 C C . ALA A 1 338 ? -17.690 2.219 -6.761 1.00 96.50 338 ALA A C 1
ATOM 2563 O O . ALA A 1 338 ? -17.719 1.113 -7.296 1.00 96.50 338 ALA A O 1
ATOM 2564 N N . LEU A 1 339 ? -16.645 2.611 -6.015 1.00 96.19 339 LEU A N 1
ATOM 2565 C CA . LEU A 1 339 ? -15.514 1.727 -5.701 1.00 96.19 339 LEU A CA 1
ATOM 2566 C C . LEU A 1 339 ? -15.974 0.484 -4.921 1.00 96.19 339 LEU A C 1
ATOM 2568 O O . LEU A 1 339 ? -15.552 -0.633 -5.217 1.00 96.19 339 LEU A O 1
ATOM 2572 N N . LEU A 1 340 ? -16.809 0.678 -3.898 1.00 97.75 340 LEU A N 1
ATOM 2573 C CA . LEU A 1 340 ? -17.307 -0.412 -3.063 1.00 97.75 340 LEU A CA 1
ATOM 2574 C C . LEU A 1 340 ? -18.220 -1.360 -3.849 1.00 97.75 340 LEU A C 1
ATOM 2576 O O . LEU A 1 340 ? -18.071 -2.570 -3.720 1.00 97.75 340 LEU A O 1
ATOM 2580 N N . GLU A 1 341 ? -19.108 -0.840 -4.695 1.00 97.44 341 GLU A N 1
ATOM 2581 C CA . GLU A 1 341 ? -19.963 -1.655 -5.566 1.00 97.44 341 GLU A CA 1
ATOM 2582 C C . GLU A 1 341 ? -19.141 -2.492 -6.557 1.00 97.44 341 GLU A C 1
ATOM 2584 O O . GLU A 1 341 ? -19.514 -3.622 -6.864 1.00 97.44 341 GLU A O 1
ATOM 2589 N N . GLU A 1 342 ? -18.000 -1.979 -7.025 1.00 95.75 342 GLU A N 1
ATOM 2590 C CA . GLU A 1 342 ? -17.097 -2.716 -7.913 1.00 95.75 342 GLU A CA 1
ATOM 2591 C C . GLU A 1 342 ? -16.331 -3.840 -7.190 1.00 95.75 342 GLU A C 1
ATOM 2593 O O . GLU A 1 342 ? -16.169 -4.931 -7.739 1.00 95.75 342 GLU A O 1
ATOM 2598 N N . LEU A 1 343 ? -15.838 -3.595 -5.971 1.00 96.56 343 LEU A N 1
ATOM 2599 C CA . LEU A 1 343 ? -14.902 -4.504 -5.285 1.00 96.56 343 LEU A CA 1
ATOM 2600 C C . LEU A 1 343 ? -15.553 -5.441 -4.265 1.00 96.56 343 LEU A C 1
ATOM 2602 O O . LEU A 1 343 ? -15.039 -6.531 -3.996 1.00 96.56 343 LEU A O 1
ATOM 2606 N N . VAL A 1 344 ? -16.650 -5.002 -3.660 1.00 97.38 344 VAL A N 1
ATOM 2607 C CA . VAL A 1 344 ? -17.398 -5.724 -2.627 1.00 97.38 344 VAL A CA 1
ATOM 2608 C C . VAL A 1 344 ? -18.906 -5.629 -2.901 1.00 97.38 344 VAL A C 1
ATOM 2610 O O . VAL A 1 344 ? -19.659 -5.178 -2.034 1.00 97.38 344 VAL A O 1
ATOM 2613 N N . PRO A 1 345 ? -19.376 -6.051 -4.095 1.00 97.19 345 PRO A N 1
ATOM 2614 C CA . PRO A 1 345 ? -20.796 -6.012 -4.427 1.00 97.19 345 PRO A CA 1
ATOM 2615 C C . PRO A 1 345 ? -21.622 -6.826 -3.427 1.00 97.19 345 PRO A C 1
ATOM 2617 O O . PRO A 1 345 ? -21.093 -7.717 -2.753 1.00 97.19 345 PRO A O 1
ATOM 2620 N N . ARG A 1 346 ? -22.921 -6.535 -3.336 1.00 97.00 346 ARG A N 1
ATOM 2621 C CA . ARG A 1 346 ? -23.858 -7.285 -2.485 1.00 97.00 346 ARG A CA 1
ATOM 2622 C C . ARG A 1 346 ? -23.739 -8.795 -2.721 1.00 97.00 346 ARG A C 1
ATOM 2624 O O . ARG A 1 346 ? -23.515 -9.230 -3.849 1.00 97.00 346 ARG A O 1
ATOM 2631 N N . ASP A 1 347 ? -23.858 -9.568 -1.643 1.00 95.50 347 ASP A N 1
ATOM 2632 C CA . ASP A 1 347 ? -23.753 -11.032 -1.629 1.00 95.50 347 ASP A CA 1
ATOM 2633 C C . ASP A 1 347 ? -22.353 -11.576 -1.983 1.00 95.50 347 ASP A C 1
ATOM 2635 O O . ASP A 1 347 ? -22.155 -12.789 -2.102 1.00 95.50 347 ASP A O 1
ATOM 2639 N N . SER A 1 348 ? -21.343 -10.708 -2.129 1.00 95.62 348 SER A N 1
ATOM 2640 C CA . SER A 1 348 ? -19.962 -11.148 -2.321 1.00 95.62 348 SER A CA 1
ATOM 2641 C C . SER A 1 348 ? -19.349 -11.678 -1.024 1.00 95.62 348 SER A C 1
ATOM 2643 O O . SER A 1 348 ? -19.499 -11.107 0.049 1.00 95.62 348 SER A O 1
ATOM 2645 N N . SER A 1 349 ? -18.561 -12.745 -1.120 1.00 93.69 349 SER A N 1
ATOM 2646 C CA . SER A 1 349 ? -17.770 -13.266 -0.001 1.00 93.69 349 SER A CA 1
ATOM 2647 C C . SER A 1 349 ? -16.300 -12.865 -0.118 1.00 93.69 349 SER A C 1
ATOM 2649 O O . SER A 1 349 ? -15.789 -12.693 -1.224 1.00 93.69 349 SER A O 1
ATOM 2651 N N . GLY A 1 350 ? -15.583 -12.804 1.004 1.00 93.94 350 GLY A N 1
ATOM 2652 C CA . GLY A 1 350 ? -14.129 -12.646 1.015 1.00 93.94 350 GLY A CA 1
ATOM 2653 C C . GLY A 1 350 ? -13.641 -11.717 2.117 1.00 93.94 350 GLY A C 1
ATOM 2654 O O . GLY A 1 350 ? -14.356 -11.422 3.072 1.00 93.94 350 GLY A O 1
ATOM 2655 N N . HIS A 1 351 ? -12.412 -11.236 1.970 1.00 97.88 351 HIS A N 1
ATOM 2656 C CA . HIS A 1 351 ? -11.776 -10.369 2.956 1.00 97.88 351 HIS A CA 1
ATOM 2657 C C . HIS A 1 351 ? -12.370 -8.949 2.970 1.00 97.88 351 HIS A C 1
ATOM 2659 O O . HIS A 1 351 ? -12.926 -8.513 1.954 1.00 97.88 351 HIS A O 1
ATOM 2665 N N . PRO A 1 352 ? -12.269 -8.221 4.097 1.00 97.94 352 PRO A N 1
ATOM 2666 C CA . PRO A 1 352 ? -12.825 -6.880 4.209 1.00 97.94 352 PRO A CA 1
ATOM 2667 C C . PRO A 1 352 ? -12.005 -5.831 3.447 1.00 97.94 352 PRO A C 1
ATOM 2669 O O . PRO A 1 352 ? -10.773 -5.911 3.370 1.00 97.94 352 PRO A O 1
ATOM 2672 N N . LEU A 1 353 ? -12.700 -4.805 2.957 1.00 98.38 353 LEU A N 1
ATOM 2673 C CA . LEU A 1 353 ? -12.119 -3.572 2.447 1.00 98.38 353 LEU A CA 1
ATOM 2674 C C . LEU A 1 353 ? -12.251 -2.461 3.495 1.00 98.38 353 LEU A C 1
ATOM 2676 O O . LEU A 1 353 ? -13.344 -2.106 3.938 1.00 98.38 353 LEU A O 1
ATOM 2680 N N . TRP A 1 354 ? -11.111 -1.907 3.888 1.00 98.31 354 TRP A N 1
ATOM 2681 C CA . TRP A 1 354 ? -11.005 -0.781 4.801 1.00 98.31 354 TRP A CA 1
ATOM 2682 C C . TRP A 1 354 ? -11.041 0.522 4.009 1.00 98.31 354 TRP A C 1
ATOM 2684 O O . TRP A 1 354 ? -10.136 0.801 3.226 1.00 98.31 354 TRP A O 1
ATOM 2694 N N . LEU A 1 355 ? -12.057 1.346 4.236 1.00 97.50 355 LEU A N 1
ATOM 2695 C CA . LEU A 1 355 ? -12.211 2.628 3.565 1.00 97.50 355 LEU A CA 1
ATOM 2696 C C . LEU A 1 355 ? -11.849 3.768 4.517 1.00 97.50 355 LEU A C 1
ATOM 2698 O O . LEU A 1 355 ? -12.519 4.003 5.526 1.00 97.50 355 LEU A O 1
ATOM 2702 N N . TRP A 1 356 ? -10.774 4.479 4.196 1.00 94.44 356 TRP A N 1
ATOM 2703 C CA . TRP A 1 356 ? -10.285 5.596 4.993 1.00 94.44 356 TRP A CA 1
ATOM 2704 C C . TRP A 1 356 ? -10.908 6.899 4.509 1.00 94.44 356 TRP A C 1
ATOM 2706 O O . TRP A 1 356 ? -10.659 7.373 3.396 1.00 94.44 356 TRP A O 1
ATOM 2716 N N . VAL A 1 357 ? -11.699 7.489 5.393 1.00 94.56 357 VAL A N 1
ATOM 2717 C CA . VAL A 1 357 ? -12.528 8.660 5.124 1.00 94.56 357 VAL A CA 1
ATOM 2718 C C . VAL A 1 357 ? -12.099 9.835 6.000 1.00 94.56 357 VAL A C 1
ATOM 2720 O O . VAL A 1 357 ? -11.591 9.650 7.106 1.00 94.56 357 VAL A O 1
ATOM 2723 N N . ASN A 1 358 ? -12.293 11.059 5.522 1.00 93.00 358 ASN A N 1
ATOM 2724 C CA . ASN A 1 358 ? -12.006 12.286 6.270 1.00 93.00 358 ASN A CA 1
ATOM 2725 C C . ASN A 1 358 ? -13.139 13.314 6.112 1.00 93.00 358 ASN A C 1
ATOM 2727 O O . ASN A 1 358 ? -14.040 13.123 5.300 1.00 93.00 358 ASN A O 1
ATOM 2731 N N . GLY A 1 359 ? -13.117 14.370 6.926 1.00 91.25 359 GLY A N 1
ATOM 2732 C CA . GLY A 1 359 ? -14.026 15.516 6.835 1.00 91.25 359 GLY A CA 1
ATOM 2733 C C . GLY A 1 359 ? -13.313 16.774 6.340 1.00 91.25 359 GLY A C 1
ATOM 2734 O O . GLY A 1 359 ? -13.690 17.875 6.728 1.00 91.25 359 GLY A O 1
ATOM 2735 N N . GLY A 1 360 ? -12.251 16.606 5.549 1.00 85.25 360 GLY A N 1
ATOM 2736 C CA . GLY A 1 360 ? -11.330 17.648 5.121 1.00 85.25 360 GLY A CA 1
ATOM 2737 C C . GLY A 1 360 ? -9.942 17.444 5.693 1.00 85.25 360 GLY A C 1
ATOM 2738 O O . GLY A 1 360 ? -9.733 17.612 6.886 1.00 85.25 360 GLY A O 1
ATOM 2739 N N . THR A 1 361 ? -8.967 17.120 4.846 1.00 74.00 361 THR A N 1
ATOM 2740 C CA . THR A 1 361 ? -7.568 16.937 5.249 1.00 74.00 361 THR A CA 1
ATOM 2741 C C . THR A 1 361 ? -6.624 17.774 4.398 1.00 74.00 361 THR A C 1
ATOM 2743 O O . THR A 1 361 ? -6.892 18.026 3.227 1.00 74.00 361 THR A O 1
ATOM 2746 N N . ASP A 1 362 ? -5.495 18.175 4.981 1.00 67.00 362 ASP A N 1
ATOM 2747 C CA . ASP A 1 362 ? -4.375 18.767 4.242 1.00 67.00 362 ASP A CA 1
ATOM 2748 C C . ASP A 1 362 ? -3.483 17.712 3.561 1.00 67.00 362 ASP A C 1
ATOM 2750 O O . ASP A 1 362 ? -2.453 18.052 2.991 1.00 67.00 362 ASP A O 1
ATOM 2754 N N . GLY A 1 363 ? -3.835 16.424 3.653 1.00 61.25 363 GLY A N 1
ATOM 2755 C CA . GLY A 1 363 ? -3.037 15.319 3.121 1.00 61.25 363 GLY A CA 1
ATOM 2756 C C . GLY A 1 363 ? -1.885 14.882 4.034 1.00 61.25 363 GLY A C 1
ATOM 2757 O O . GLY A 1 363 ? -1.373 13.776 3.871 1.00 61.25 363 GLY A O 1
ATOM 2758 N N . HIS A 1 364 ? -1.547 15.666 5.063 1.00 61.34 364 HIS A N 1
ATOM 2759 C CA . HIS A 1 364 ? -0.431 15.426 5.988 1.00 61.34 364 HIS A CA 1
ATOM 2760 C C . HIS A 1 364 ? -0.893 14.982 7.385 1.00 61.34 364 HIS A C 1
ATOM 2762 O O . HIS A 1 364 ? -0.187 15.137 8.387 1.00 61.34 364 HIS A O 1
ATOM 2768 N N . GLY A 1 365 ? -2.103 14.423 7.475 1.00 61.88 365 GLY A N 1
ATOM 2769 C CA . GLY A 1 365 ? -2.675 13.953 8.735 1.00 61.88 365 GLY A CA 1
ATOM 2770 C C . GLY A 1 365 ? -3.136 15.082 9.658 1.00 61.88 365 GLY A C 1
ATOM 2771 O O . GLY A 1 365 ? -3.269 14.857 10.867 1.00 61.88 365 GLY A O 1
ATOM 2772 N N . LYS A 1 366 ? -3.371 16.281 9.110 1.00 70.50 366 LYS A N 1
ATOM 2773 C CA . LYS A 1 366 ? -4.144 17.345 9.754 1.00 70.50 366 LYS A CA 1
ATOM 2774 C C . LYS A 1 366 ? -5.469 17.532 9.014 1.00 70.50 366 LYS A C 1
ATOM 2776 O O . LYS A 1 366 ? -5.655 17.032 7.901 1.00 70.50 366 LYS A O 1
ATOM 2781 N N . GLY A 1 367 ? -6.386 18.235 9.664 1.00 81.75 367 GLY A N 1
ATOM 2782 C CA . GLY A 1 367 ? -7.736 18.480 9.174 1.00 81.75 367 GLY A CA 1
AT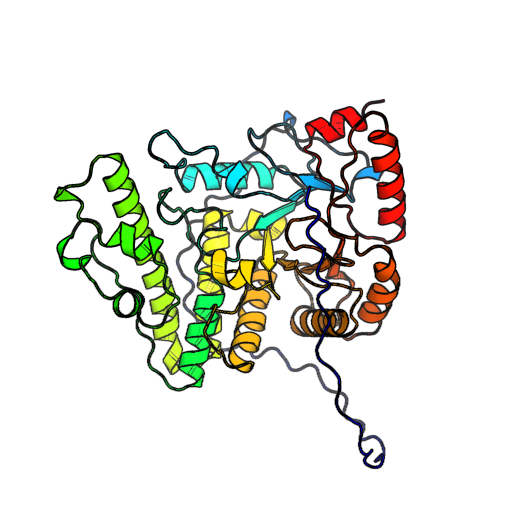OM 2783 C C . GLY A 1 367 ? -8.809 17.950 10.118 1.00 81.75 367 GLY A C 1
ATOM 2784 O O . GLY A 1 367 ? -8.521 17.611 11.268 1.00 81.75 367 GLY A O 1
ATOM 2785 N N . ASP A 1 368 ? -10.030 17.883 9.612 1.00 88.94 368 ASP A N 1
ATOM 2786 C CA . ASP A 1 368 ? -11.217 17.519 10.365 1.00 88.94 368 ASP A CA 1
ATOM 2787 C C . ASP A 1 368 ? -11.552 16.030 10.187 1.00 88.94 368 ASP A C 1
ATOM 2789 O O . ASP A 1 368 ? -11.451 15.480 9.081 1.00 88.94 368 ASP A O 1
ATOM 2793 N N . PRO A 1 369 ? -11.949 15.341 11.271 1.00 91.12 369 PRO A N 1
ATOM 2794 C CA . PRO A 1 369 ? -12.365 13.952 11.192 1.00 91.12 369 PRO A CA 1
ATOM 2795 C C . PRO A 1 369 ? -13.681 13.812 10.423 1.00 91.12 369 PRO A C 1
ATOM 2797 O O . PRO A 1 369 ? -14.533 14.699 10.440 1.00 91.12 369 PRO A O 1
ATOM 2800 N N . ALA A 1 370 ? -13.898 12.646 9.817 1.00 94.38 370 ALA A N 1
ATOM 2801 C CA . ALA A 1 370 ? -15.126 12.349 9.078 1.00 94.38 370 ALA A CA 1
ATOM 2802 C C . ALA A 1 370 ? -16.369 12.190 9.972 1.00 94.38 370 ALA A C 1
ATOM 2804 O O . ALA A 1 370 ? -17.476 12.063 9.457 1.00 94.38 370 ALA A O 1
ATOM 2805 N N . VAL A 1 371 ? -16.192 12.167 11.299 1.00 95.12 371 VAL A N 1
ATOM 2806 C CA . VAL A 1 371 ? -17.210 11.810 12.301 1.00 95.12 371 VAL A CA 1
ATOM 2807 C C . VAL A 1 371 ? -18.595 12.431 12.052 1.00 95.12 371 VAL A C 1
ATOM 2809 O O . VAL A 1 371 ? -19.564 11.670 12.106 1.00 95.12 371 VAL A O 1
ATOM 2812 N N . PRO A 1 372 ? -18.741 13.736 11.739 1.00 95.75 372 PRO A N 1
ATOM 2813 C CA . PRO A 1 372 ? -20.059 14.328 11.491 1.00 95.75 372 PRO A CA 1
ATOM 2814 C C . PRO A 1 372 ? -20.834 13.688 10.329 1.00 95.75 372 PRO A C 1
ATOM 2816 O O . PRO A 1 372 ? -22.058 13.721 10.335 1.00 95.75 372 PRO A O 1
ATOM 2819 N N . TYR A 1 373 ? -20.134 13.088 9.365 1.00 97.19 373 TYR A N 1
ATOM 2820 C CA . TYR A 1 373 ? -20.691 12.577 8.109 1.00 97.19 373 TYR A CA 1
ATOM 2821 C C . TYR A 1 373 ? -20.837 11.047 8.084 1.00 97.19 373 TYR A C 1
ATOM 2823 O O . TYR A 1 373 ? -21.448 10.501 7.168 1.00 97.19 373 TYR A O 1
ATOM 2831 N N . ILE A 1 374 ? -20.284 10.335 9.078 1.00 97.50 374 ILE A N 1
ATOM 2832 C CA . ILE A 1 374 ? -20.217 8.862 9.073 1.00 97.50 374 ILE A CA 1
ATOM 2833 C C . ILE A 1 374 ? -21.604 8.221 9.023 1.00 97.50 374 ILE A C 1
ATOM 2835 O O . ILE A 1 374 ? -21.799 7.295 8.242 1.00 97.50 374 ILE A O 1
ATOM 2839 N N . LYS A 1 375 ? -22.568 8.697 9.822 1.00 97.50 375 LYS A N 1
ATOM 2840 C CA . LYS A 1 375 ? -23.905 8.079 9.883 1.00 97.50 375 LYS A CA 1
ATOM 2841 C C . LYS A 1 375 ? -24.646 8.172 8.554 1.00 97.50 375 LYS A C 1
ATOM 2843 O O . LYS A 1 375 ? -25.193 7.176 8.088 1.00 97.50 375 LYS A O 1
ATOM 2848 N N . ASP A 1 376 ? -24.627 9.350 7.938 1.00 98.06 376 ASP A N 1
ATOM 2849 C CA . ASP A 1 376 ? -25.286 9.574 6.652 1.00 98.06 376 ASP A CA 1
ATOM 2850 C C . ASP A 1 376 ? -24.612 8.742 5.557 1.00 98.06 376 ASP A C 1
ATOM 2852 O O . ASP A 1 376 ? -25.282 8.107 4.743 1.00 98.06 376 ASP A O 1
ATOM 2856 N N . PHE A 1 377 ? -23.280 8.657 5.582 1.00 98.50 377 PHE A N 1
ATOM 2857 C CA . PHE A 1 377 ? -22.534 7.838 4.636 1.00 98.50 377 PHE A CA 1
ATOM 2858 C C . PHE A 1 377 ? -22.768 6.329 4.833 1.00 98.50 377 PHE A C 1
ATOM 2860 O O . PHE A 1 377 ? -22.949 5.610 3.853 1.00 98.50 377 PHE A O 1
ATOM 2867 N N . GLN A 1 378 ? -22.862 5.841 6.075 1.00 98.50 378 GLN A N 1
ATOM 2868 C CA . GLN A 1 378 ? -23.262 4.458 6.376 1.00 98.50 378 GLN A CA 1
ATOM 2869 C C . GLN A 1 378 ? -24.661 4.143 5.834 1.00 98.50 378 GLN A C 1
ATOM 2871 O O . GLN A 1 378 ? -24.866 3.064 5.280 1.00 98.50 378 GLN A O 1
ATOM 2876 N N . ALA A 1 379 ? -25.611 5.079 5.941 1.00 98.31 379 ALA A N 1
ATOM 2877 C CA . ALA A 1 379 ? -26.946 4.911 5.370 1.00 98.31 379 ALA A CA 1
ATOM 2878 C C . ALA A 1 379 ? -26.907 4.823 3.834 1.00 98.31 379 ALA A C 1
ATOM 2880 O O . ALA A 1 379 ? -27.599 3.984 3.257 1.00 98.31 379 ALA A O 1
ATOM 2881 N N . LYS A 1 380 ? -26.060 5.626 3.173 1.00 98.50 380 LYS A N 1
ATOM 2882 C CA . LYS A 1 380 ? -25.836 5.519 1.723 1.00 98.50 380 LYS A CA 1
ATOM 2883 C C . LYS A 1 380 ? -25.227 4.167 1.331 1.00 98.50 380 LYS A C 1
ATOM 2885 O O . LYS A 1 380 ? -25.732 3.533 0.411 1.00 98.50 380 LYS A O 1
ATOM 2890 N N . ILE A 1 381 ? -24.209 3.688 2.056 1.00 98.31 381 ILE A N 1
ATOM 2891 C CA . ILE A 1 381 ? -23.604 2.362 1.824 1.00 98.31 381 ILE A CA 1
ATOM 2892 C C . ILE A 1 381 ? -24.644 1.247 1.992 1.00 98.31 381 ILE A C 1
ATOM 2894 O O . ILE A 1 381 ? -24.726 0.358 1.151 1.00 98.31 381 ILE A O 1
ATOM 2898 N N . ALA A 1 382 ? -25.468 1.304 3.043 1.00 97.88 382 ALA A N 1
ATOM 2899 C CA . AL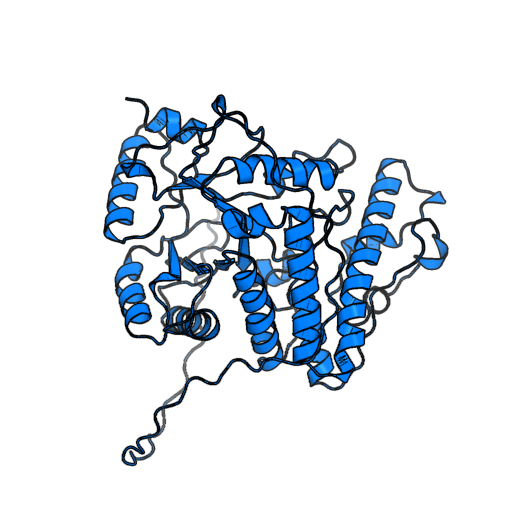A A 1 382 ? -26.502 0.302 3.302 1.00 97.88 382 ALA A CA 1
ATOM 2900 C C . ALA A 1 382 ? -27.606 0.269 2.228 1.00 97.88 382 ALA A C 1
ATOM 2902 O O . ALA A 1 382 ? -28.222 -0.774 2.011 1.00 97.88 382 ALA A O 1
ATOM 2903 N N . ALA A 1 383 ? -27.862 1.396 1.558 1.00 97.94 383 ALA A N 1
ATOM 2904 C CA . ALA A 1 383 ? -28.826 1.485 0.464 1.00 97.94 383 ALA A CA 1
ATOM 2905 C C . ALA A 1 383 ? -28.254 1.039 -0.898 1.00 97.94 383 ALA A C 1
ATOM 2907 O O . ALA A 1 383 ? -29.027 0.703 -1.796 1.00 97.94 383 ALA A O 1
ATOM 2908 N N . ALA A 1 384 ? -26.928 1.028 -1.054 1.00 98.25 384 ALA A N 1
ATOM 2909 C CA . ALA A 1 384 ? -26.232 0.696 -2.296 1.00 98.25 384 ALA A CA 1
ATOM 2910 C C . ALA A 1 384 ? -26.074 -0.823 -2.517 1.00 98.25 384 ALA A C 1
ATOM 2912 O O . ALA A 1 384 ? -26.411 -1.649 -1.656 1.00 98.25 384 ALA A O 1
ATOM 2913 N N . ASN A 1 385 ? -25.559 -1.221 -3.686 1.00 97.94 385 ASN A N 1
ATOM 2914 C CA . ASN A 1 385 ? -25.315 -2.624 -4.028 1.00 97.94 385 ASN A CA 1
ATOM 2915 C C . ASN A 1 385 ? -23.997 -3.149 -3.424 1.00 97.94 385 ASN A C 1
ATOM 2917 O O . ASN A 1 385 ? -23.118 -3.629 -4.137 1.00 97.94 385 ASN A O 1
ATOM 2921 N N . ILE A 1 386 ? -23.852 -3.041 -2.103 1.00 98.50 386 ILE A N 1
ATOM 2922 C CA . ILE A 1 386 ? -22.603 -3.309 -1.379 1.00 98.50 386 ILE A CA 1
ATOM 2923 C C . ILE A 1 386 ? -22.821 -4.404 -0.331 1.00 98.50 386 ILE A C 1
ATOM 2925 O O . ILE A 1 386 ? -23.825 -4.400 0.384 1.00 98.50 386 ILE A O 1
ATOM 2929 N N . GLU A 1 387 ? -21.856 -5.314 -0.195 1.00 98.25 387 GLU A N 1
ATOM 2930 C CA . GLU A 1 387 ? -21.783 -6.233 0.939 1.00 98.25 387 GLU A CA 1
ATOM 2931 C C . GLU A 1 387 ? -21.251 -5.494 2.176 1.00 98.25 387 GLU A C 1
ATOM 2933 O O . GLU A 1 387 ? -20.044 -5.398 2.412 1.00 98.25 387 GLU A O 1
ATOM 2938 N N . VAL A 1 388 ? -22.168 -4.941 2.974 1.00 97.94 388 VAL A N 1
ATOM 2939 C CA . VAL A 1 388 ? -21.841 -4.083 4.126 1.00 97.94 388 VAL A CA 1
ATOM 2940 C C . VAL A 1 388 ? -20.962 -4.803 5.152 1.00 97.94 388 VAL A C 1
ATOM 2942 O O . VAL A 1 388 ? -20.095 -4.170 5.752 1.00 97.94 388 VAL A O 1
ATOM 2945 N N . SER A 1 389 ? -21.120 -6.122 5.328 1.00 97.31 389 SER A N 1
ATOM 2946 C CA . SER A 1 389 ? -20.316 -6.892 6.291 1.00 97.31 389 SER A CA 1
ATOM 2947 C C . SER A 1 389 ? -18.821 -6.935 5.948 1.00 97.31 389 SER A C 1
ATOM 2949 O O . SER A 1 389 ? -17.991 -7.207 6.817 1.00 97.31 389 SER A O 1
ATOM 2951 N N . ARG A 1 390 ? -18.460 -6.624 4.696 1.00 97.94 390 ARG A N 1
ATOM 2952 C CA . ARG A 1 390 ? -17.076 -6.561 4.217 1.00 97.94 390 ARG A CA 1
ATOM 2953 C C . ARG A 1 390 ? -16.489 -5.149 4.247 1.00 97.94 390 ARG A C 1
ATOM 2955 O O . ARG A 1 390 ? -15.327 -4.997 3.879 1.00 97.94 390 ARG A O 1
ATOM 2962 N N . VAL A 1 391 ? -17.227 -4.125 4.676 1.00 98.44 391 VAL A N 1
ATOM 2963 C CA . VAL A 1 391 ? -16.745 -2.733 4.685 1.00 98.44 391 VAL A CA 1
ATOM 2964 C C . VAL A 1 391 ? -16.362 -2.294 6.094 1.00 98.44 391 VAL A C 1
ATOM 2966 O O . VAL A 1 391 ? -17.180 -2.315 7.009 1.00 98.44 391 VAL A O 1
ATOM 2969 N N . VAL A 1 392 ? -15.126 -1.819 6.261 1.00 98.38 392 VAL A N 1
ATOM 2970 C CA . VAL A 1 392 ? -14.653 -1.213 7.515 1.00 98.38 392 VAL A CA 1
ATOM 2971 C C . VAL A 1 392 ? -14.325 0.255 7.274 1.00 98.38 392 VAL A C 1
ATOM 2973 O O . VAL A 1 392 ? -13.339 0.580 6.617 1.00 98.38 392 VAL A O 1
ATOM 2976 N N . LEU A 1 393 ? -15.133 1.167 7.811 1.00 97.81 393 LEU A N 1
ATOM 2977 C CA . LEU A 1 393 ? -14.848 2.601 7.722 1.00 97.81 393 LEU A CA 1
ATOM 2978 C C . LEU A 1 393 ? -13.821 3.004 8.781 1.00 97.81 393 LEU A C 1
ATOM 2980 O O . LEU A 1 393 ? -14.001 2.694 9.953 1.00 97.81 393 LEU A O 1
ATOM 2984 N N . LEU A 1 394 ? -12.787 3.752 8.399 1.00 96.06 394 LEU A N 1
ATOM 2985 C CA . LEU A 1 394 ? -11.836 4.356 9.334 1.00 96.06 394 LEU A CA 1
ATOM 2986 C C . LEU A 1 394 ? -11.800 5.873 9.141 1.00 96.06 394 LEU A C 1
ATOM 2988 O O . LEU A 1 394 ? -11.415 6.359 8.080 1.00 96.06 394 LEU A O 1
ATOM 2992 N N . SER A 1 395 ? -12.155 6.631 10.179 1.00 93.94 395 SER A N 1
ATOM 2993 C CA . SER A 1 395 ? -12.095 8.097 10.135 1.00 93.94 395 SER A CA 1
ATOM 2994 C C . SER A 1 395 ? -10.679 8.616 10.419 1.00 93.94 395 SER A C 1
ATOM 2996 O O . SER A 1 395 ? -10.022 8.206 11.381 1.00 93.94 395 SER A O 1
ATOM 2998 N N . LYS A 1 396 ? -10.224 9.552 9.583 1.00 91.19 396 LYS A N 1
ATOM 2999 C CA . LYS A 1 396 ? -8.968 10.306 9.691 1.00 91.19 396 LYS A CA 1
ATOM 3000 C C . LYS A 1 396 ? -9.254 11.817 9.750 1.00 91.19 396 LYS A C 1
ATOM 3002 O O . LYS A 1 396 ? -10.263 12.237 9.190 1.00 91.19 396 LYS A O 1
ATOM 3007 N N . PRO A 1 397 ? -8.372 12.638 10.357 1.00 88.44 397 PRO A N 1
ATOM 3008 C CA . PRO A 1 397 ? -7.076 12.278 10.942 1.00 88.44 397 PRO A CA 1
ATOM 3009 C C . PRO A 1 397 ? -7.187 11.553 12.291 1.00 88.44 397 PRO A C 1
ATOM 3011 O O . PRO A 1 397 ? -8.226 11.554 12.941 1.00 88.44 397 PRO A O 1
ATOM 3014 N N . SER A 1 398 ? -6.089 10.912 12.703 1.00 89.12 398 SER A N 1
ATOM 3015 C CA . SER A 1 398 ? -6.008 10.196 13.981 1.00 89.12 398 SER A CA 1
ATOM 3016 C C . SER A 1 398 ? -6.092 11.146 15.182 1.00 89.12 398 SER A C 1
ATOM 3018 O O . SER A 1 398 ? -5.453 12.202 15.190 1.00 89.12 398 SER A O 1
ATOM 3020 N N . VAL A 1 399 ? -6.775 10.711 16.240 1.00 92.56 399 VAL A N 1
ATOM 3021 C CA . VAL A 1 399 ? -6.867 11.432 17.519 1.00 92.56 399 VAL A CA 1
ATOM 3022 C C . VAL A 1 399 ? -5.508 11.444 18.228 1.00 92.56 399 VAL A C 1
ATOM 3024 O O . VAL A 1 399 ? -4.749 10.472 18.173 1.00 92.56 399 VAL A O 1
ATOM 3027 N N . ARG A 1 400 ? -5.186 12.551 18.908 1.00 93.62 400 ARG A N 1
ATOM 3028 C CA . ARG A 1 400 ? -3.930 12.760 19.651 1.00 93.62 400 ARG A CA 1
ATOM 3029 C C . ARG A 1 400 ? -4.220 12.954 21.147 1.00 93.62 400 ARG A C 1
ATOM 3031 O O . ARG A 1 400 ? -4.258 14.093 21.605 1.00 93.62 400 ARG A O 1
ATOM 3038 N N . PRO A 1 401 ? -4.457 11.872 21.908 1.00 93.38 401 PRO A N 1
ATOM 3039 C CA . PRO A 1 401 ? -4.787 11.951 23.331 1.00 93.38 401 PRO A CA 1
ATOM 3040 C C . PRO A 1 401 ? -3.515 12.192 24.161 1.00 93.38 401 PRO A C 1
ATOM 3042 O O . PRO A 1 401 ? -2.945 11.276 24.753 1.00 93.38 401 PRO A O 1
ATOM 3045 N N . TRP A 1 402 ? -3.011 13.424 24.139 1.00 90.81 402 TRP A N 1
ATOM 3046 C CA . TRP A 1 402 ? -1.756 13.821 24.785 1.00 90.81 402 TRP A CA 1
ATOM 3047 C C . TRP A 1 402 ? -1.994 14.804 25.936 1.00 90.81 402 TRP A C 1
ATOM 3049 O O . TRP A 1 402 ? -3.030 15.458 26.006 1.00 90.81 402 TRP A O 1
ATOM 3059 N N . GLY A 1 403 ? -0.992 14.953 26.805 1.00 91.19 403 GLY A N 1
ATOM 3060 C CA . GLY A 1 403 ? -1.040 15.887 27.931 1.00 91.19 403 GLY A CA 1
ATOM 3061 C C . GLY A 1 403 ? -1.842 15.366 29.125 1.00 91.19 403 GLY A C 1
ATOM 3062 O O . GLY A 1 403 ? -2.157 14.178 29.201 1.00 91.19 403 GLY A O 1
ATOM 3063 N N . ALA A 1 404 ? -2.135 16.266 30.068 1.00 91.38 404 ALA A N 1
ATOM 3064 C CA . ALA A 1 404 ? -2.813 15.938 31.326 1.00 91.38 404 ALA A CA 1
ATOM 3065 C C . ALA A 1 404 ? -4.211 15.334 31.105 1.00 91.38 404 ALA A C 1
ATOM 3067 O O . ALA A 1 404 ? -4.584 14.385 31.789 1.00 91.38 404 ALA A O 1
ATOM 3068 N N . ASP A 1 405 ? -4.926 15.806 30.082 1.00 94.38 405 ASP A N 1
ATOM 3069 C CA . ASP A 1 405 ? -6.290 15.363 29.770 1.00 94.38 405 ASP A CA 1
ATOM 3070 C C . ASP A 1 405 ? -6.323 14.176 28.790 1.00 94.38 405 ASP A C 1
ATOM 3072 O O . ASP A 1 405 ? -7.389 13.771 28.326 1.00 94.38 405 ASP A O 1
ATOM 3076 N N . GLY A 1 406 ? -5.164 13.590 28.459 1.00 95.38 406 GLY A N 1
ATOM 3077 C CA . GLY A 1 406 ? -5.044 12.554 27.432 1.00 95.38 406 GLY A CA 1
ATOM 3078 C C . GLY A 1 406 ? -5.965 11.352 27.665 1.00 95.38 406 GLY A C 1
ATOM 3079 O O . GLY A 1 406 ? -6.595 10.882 26.719 1.00 95.38 406 GLY A O 1
ATOM 3080 N N . LYS A 1 407 ? -6.114 10.899 28.920 1.00 95.75 407 LYS A N 1
ATOM 3081 C CA . LYS A 1 407 ? -7.040 9.807 29.275 1.00 95.75 407 LYS A CA 1
ATOM 3082 C C . LYS A 1 407 ? -8.478 10.212 28.947 1.00 95.75 407 LYS A C 1
ATOM 3084 O O . LYS A 1 407 ? -9.125 9.529 28.171 1.00 95.75 407 LYS A O 1
ATOM 3089 N N . GLN A 1 408 ? -8.945 11.366 29.423 1.00 96.69 408 GLN A N 1
ATOM 3090 C CA . GLN A 1 408 ? -10.309 11.844 29.162 1.00 96.69 408 GLN A CA 1
ATOM 3091 C C . GLN A 1 408 ? -10.607 12.016 27.663 1.00 96.69 408 GLN A C 1
ATOM 3093 O O . GLN A 1 408 ? -11.701 11.666 27.211 1.00 96.69 408 GLN A O 1
ATOM 3098 N N . VAL A 1 409 ? -9.642 12.524 26.888 1.00 96.94 409 VAL A N 1
ATOM 3099 C CA . VAL A 1 409 ? -9.762 12.635 25.426 1.00 96.94 409 VAL A CA 1
ATOM 3100 C C . VAL A 1 409 ? -9.907 11.253 24.793 1.00 96.94 409 VAL A C 1
ATOM 3102 O O . VAL A 1 409 ? -10.810 11.053 23.985 1.00 96.94 409 VAL A O 1
ATOM 3105 N N . LEU A 1 410 ? -9.056 10.293 25.175 1.00 97.56 410 LEU A N 1
ATOM 3106 C CA . LEU A 1 410 ? -9.149 8.921 24.679 1.00 97.56 410 LEU A CA 1
ATOM 3107 C C . LEU A 1 410 ? -10.524 8.319 24.984 1.00 97.56 410 LEU A C 1
ATOM 3109 O O . LEU A 1 410 ? -11.150 7.788 24.074 1.00 97.56 410 LEU A O 1
ATOM 3113 N N . GLU A 1 411 ? -11.015 8.453 26.216 1.00 96.94 411 GLU A N 1
ATOM 3114 C CA . GLU A 1 411 ? -12.306 7.880 26.616 1.00 96.94 411 GLU A CA 1
ATOM 3115 C C . GLU A 1 411 ? -13.481 8.484 25.854 1.00 96.94 411 GLU A C 1
ATOM 3117 O O . GLU A 1 411 ? -14.343 7.766 25.350 1.00 96.94 411 GLU A O 1
ATOM 3122 N N . THR A 1 412 ? -13.479 9.807 25.700 1.00 97.50 412 THR A N 1
ATOM 3123 C CA . THR A 1 412 ? -14.528 10.510 24.956 1.00 97.50 412 THR A CA 1
ATOM 3124 C C . THR A 1 412 ? -14.584 10.046 23.501 1.00 97.50 412 THR A C 1
ATOM 3126 O O . THR A 1 412 ? -15.668 9.849 22.947 1.00 97.50 412 THR A O 1
ATOM 3129 N N . GLU A 1 413 ? -13.424 9.871 22.866 1.00 97.44 413 GLU A N 1
ATOM 3130 C CA . GLU A 1 413 ? -13.364 9.433 21.473 1.00 97.44 413 GLU A CA 1
ATOM 3131 C C . GLU A 1 413 ? -13.651 7.934 21.328 1.00 97.44 413 GLU A C 1
ATOM 3133 O O . GLU A 1 413 ? -14.329 7.556 20.375 1.00 97.44 413 GLU A O 1
ATOM 3138 N N . VAL A 1 414 ? -13.236 7.081 22.272 1.00 97.75 414 VAL A N 1
ATOM 3139 C CA . VAL A 1 414 ? -13.616 5.656 22.291 1.00 97.75 414 VAL A CA 1
ATOM 3140 C C . VAL A 1 414 ? -15.138 5.519 22.309 1.00 97.75 414 VAL A C 1
ATOM 3142 O O . VAL A 1 414 ? -15.697 4.853 21.437 1.00 97.75 414 VAL A O 1
ATOM 3145 N N . ASP A 1 415 ? -15.824 6.226 23.210 1.00 97.62 415 ASP A N 1
ATOM 3146 C CA . ASP A 1 415 ? -17.288 6.206 23.286 1.00 97.62 415 ASP A CA 1
ATOM 3147 C C . ASP A 1 415 ? -17.942 6.738 22.007 1.00 97.62 415 ASP A C 1
ATOM 3149 O O . ASP A 1 415 ? -18.957 6.212 21.535 1.00 97.62 415 ASP A O 1
ATOM 3153 N N . ARG A 1 416 ? -17.386 7.812 21.435 1.00 97.38 416 ARG A N 1
ATOM 3154 C CA . ARG A 1 416 ? -17.915 8.420 20.212 1.00 97.38 416 ARG A CA 1
ATOM 3155 C C . ARG A 1 416 ? -17.811 7.468 19.023 1.00 97.38 416 ARG A C 1
ATOM 3157 O O . ARG A 1 416 ? -18.784 7.333 18.285 1.00 97.38 416 ARG A O 1
ATOM 3164 N N . TYR A 1 417 ? -16.668 6.814 18.842 1.00 97.56 417 TYR A N 1
ATOM 3165 C CA . TYR A 1 417 ? -16.427 5.904 17.721 1.00 97.56 417 TYR A CA 1
ATOM 3166 C C . TYR A 1 417 ? -17.153 4.566 17.903 1.00 97.56 417 TYR A C 1
ATOM 3168 O O . TYR A 1 417 ? -17.723 4.053 16.939 1.00 97.56 417 TYR A O 1
ATOM 3176 N N . ALA A 1 418 ? -17.268 4.065 19.138 1.00 96.81 418 ALA A N 1
ATOM 3177 C CA . ALA A 1 418 ? -18.089 2.897 19.452 1.00 96.81 418 ALA A CA 1
ATOM 3178 C C . ALA A 1 418 ? -19.567 3.115 19.076 1.00 96.81 418 ALA A C 1
ATOM 3180 O O . ALA A 1 418 ? -20.180 2.249 18.457 1.00 96.81 418 ALA A O 1
ATOM 3181 N N . LYS A 1 419 ? -20.131 4.304 19.348 1.00 96.94 419 LYS A N 1
ATOM 3182 C CA . LYS A 1 419 ? -21.505 4.671 18.934 1.00 96.94 419 LYS A CA 1
ATOM 3183 C C . LYS A 1 419 ? -21.706 4.733 17.417 1.00 96.94 419 LYS A C 1
ATOM 3185 O O . LYS A 1 419 ? -22.845 4.675 16.960 1.00 96.94 419 LYS A O 1
ATOM 3190 N N . LEU A 1 420 ? -20.630 4.912 16.655 1.00 96.88 420 LEU A N 1
ATOM 3191 C CA . LEU A 1 420 ? -20.641 4.903 15.190 1.00 96.88 420 LEU A CA 1
ATOM 3192 C C . LEU A 1 420 ? -20.352 3.509 14.614 1.00 96.88 420 LEU A C 1
ATOM 3194 O O . LEU A 1 420 ? -20.510 3.314 13.412 1.00 96.88 420 LEU A O 1
ATOM 3198 N N . GLY A 1 421 ? -19.926 2.552 15.445 1.00 96.62 421 GLY A N 1
ATOM 3199 C CA . GLY A 1 421 ? -19.549 1.211 15.004 1.00 96.62 421 GLY A CA 1
ATOM 3200 C C . GLY A 1 421 ? -18.309 1.191 14.107 1.00 96.62 421 GLY A C 1
ATOM 3201 O O . GLY A 1 421 ? -18.229 0.352 13.216 1.00 96.62 421 GLY A O 1
ATOM 3202 N N . ILE A 1 422 ? -17.366 2.123 14.296 1.00 97.31 422 ILE A N 1
ATOM 3203 C CA . ILE A 1 422 ? -16.138 2.212 13.488 1.00 97.31 422 ILE A CA 1
ATOM 3204 C C . ILE A 1 422 ? -14.878 2.198 14.367 1.00 97.31 422 ILE A C 1
ATOM 3206 O O . ILE A 1 422 ? -14.931 2.681 15.502 1.00 97.31 422 ILE A O 1
ATOM 3210 N N . PRO A 1 423 ? -13.727 1.702 13.872 1.00 97.69 423 PRO A N 1
ATOM 3211 C CA . PRO A 1 423 ? -12.477 1.761 14.617 1.00 97.69 423 PRO A CA 1
ATOM 3212 C C . PRO A 1 423 ? -11.980 3.198 14.825 1.00 97.69 423 PRO A C 1
ATOM 3214 O O . PRO A 1 423 ? -12.128 4.067 13.961 1.00 97.69 423 PRO A O 1
ATOM 3217 N N . LEU A 1 424 ? -11.326 3.441 15.960 1.00 97.56 424 LEU A N 1
ATOM 3218 C CA . LEU A 1 424 ? -10.715 4.718 16.319 1.00 97.56 424 LEU A CA 1
ATOM 3219 C C . LEU A 1 424 ? -9.206 4.678 16.065 1.00 97.56 424 LEU A C 1
ATOM 3221 O O . LEU A 1 424 ? -8.458 3.982 16.750 1.00 97.56 424 LEU A O 1
ATOM 3225 N N . SER A 1 425 ? -8.731 5.485 15.116 1.00 95.69 425 SER A N 1
ATOM 3226 C CA . SER A 1 425 ? -7.295 5.671 14.902 1.00 95.69 425 SER A CA 1
ATOM 3227 C C . SER A 1 425 ? -6.711 6.688 15.880 1.00 95.69 425 SER A C 1
ATOM 3229 O O . SER A 1 425 ? -7.131 7.846 15.902 1.00 95.69 425 SER A O 1
ATOM 3231 N N . VAL A 1 426 ? -5.681 6.290 16.628 1.00 95.94 426 VAL A N 1
ATOM 3232 C CA . VAL A 1 426 ? -4.991 7.153 17.599 1.00 95.94 426 VAL A CA 1
ATOM 3233 C C . VAL A 1 426 ? -3.494 7.256 17.312 1.00 95.94 426 VAL A C 1
ATOM 3235 O O . VAL A 1 426 ? -2.851 6.323 16.836 1.00 95.94 426 VAL A O 1
ATOM 3238 N N . GLN A 1 427 ? -2.905 8.408 17.625 1.00 94.06 427 GLN A N 1
ATOM 3239 C CA . GLN A 1 427 ? -1.455 8.629 17.597 1.00 94.06 427 GLN A CA 1
ATOM 3240 C C . GLN A 1 427 ? -0.813 8.151 18.905 1.00 94.06 427 GLN A C 1
ATOM 3242 O O . GLN A 1 427 ? -0.229 8.941 19.650 1.00 94.06 427 GLN A O 1
ATOM 3247 N N . LEU A 1 428 ? -0.964 6.855 19.191 1.00 95.12 428 LEU A N 1
ATOM 3248 C CA . LEU A 1 428 ? -0.379 6.189 20.351 1.00 95.12 428 LEU A CA 1
ATOM 3249 C C . LEU A 1 428 ? 0.318 4.893 19.940 1.00 95.12 428 LEU A C 1
ATOM 3251 O O . LEU A 1 428 ? -0.223 4.101 19.174 1.00 95.12 428 LEU A O 1
ATOM 3255 N N . GLN A 1 429 ? 1.494 4.656 20.506 1.00 95.06 429 GLN A N 1
ATOM 3256 C CA . GLN A 1 429 ? 2.140 3.345 20.555 1.00 95.06 429 GLN A CA 1
ATOM 3257 C C . GLN A 1 429 ? 1.614 2.543 21.756 1.00 95.06 429 GLN A C 1
ATOM 3259 O O . GLN A 1 429 ? 1.088 3.124 22.709 1.00 95.06 429 GLN A O 1
ATOM 3264 N N . THR A 1 430 ? 1.833 1.221 21.774 1.00 95.44 430 THR A N 1
ATOM 3265 C CA . THR A 1 430 ? 1.369 0.328 22.858 1.00 95.44 430 THR A CA 1
ATOM 3266 C C . THR A 1 430 ? 1.712 0.859 24.251 1.00 95.44 430 THR A C 1
ATOM 3268 O O . THR A 1 430 ? 0.839 0.947 25.105 1.00 95.44 430 THR A O 1
ATOM 3271 N N . GLN A 1 431 ? 2.960 1.278 24.484 1.00 94.25 431 GLN A N 1
ATOM 3272 C CA . GLN A 1 431 ? 3.397 1.743 25.807 1.00 94.25 431 GLN A CA 1
ATOM 3273 C C . GLN A 1 431 ? 2.702 3.027 26.257 1.00 94.25 431 GLN A C 1
ATOM 3275 O O . GLN A 1 431 ? 2.518 3.253 27.450 1.00 94.25 431 GLN A O 1
ATOM 3280 N N . GLN A 1 432 ? 2.347 3.893 25.308 1.00 95.12 432 GLN A N 1
ATOM 3281 C CA . GLN A 1 432 ? 1.629 5.124 25.613 1.00 95.12 432 GLN A CA 1
ATOM 3282 C C . GLN A 1 432 ? 0.180 4.802 25.972 1.00 95.12 432 GLN A C 1
ATOM 3284 O O . GLN A 1 432 ? -0.320 5.338 26.956 1.00 95.12 432 GLN A O 1
ATOM 3289 N N . LEU A 1 433 ? -0.453 3.873 25.243 1.00 96.06 433 LEU A N 1
ATOM 3290 C CA . LEU A 1 433 ? -1.775 3.371 25.608 1.00 96.06 433 LEU A CA 1
ATOM 3291 C C . LEU A 1 433 ? -1.750 2.721 26.998 1.00 96.06 433 LEU A C 1
ATOM 3293 O O . LEU A 1 433 ? -2.545 3.110 27.841 1.00 96.06 433 LEU A O 1
ATOM 3297 N N . GLN A 1 434 ? -0.798 1.820 27.273 1.00 94.88 434 GLN A N 1
ATOM 3298 C CA . GLN A 1 434 ? -0.648 1.169 28.582 1.00 94.88 434 GLN A CA 1
ATOM 3299 C C . GLN A 1 434 ? -0.601 2.176 29.733 1.00 94.88 434 GLN A C 1
ATOM 3301 O O . GLN A 1 434 ? -1.280 1.988 30.733 1.00 94.88 434 GLN A O 1
ATOM 3306 N N . LYS A 1 435 ? 0.171 3.260 29.591 1.00 94.19 435 LYS A N 1
ATOM 3307 C CA . LYS A 1 435 ? 0.257 4.312 30.615 1.00 94.19 435 LYS A CA 1
ATOM 3308 C C . LYS A 1 435 ? -1.048 5.084 30.787 1.00 94.19 435 LYS A C 1
ATOM 3310 O O . LYS A 1 435 ? -1.353 5.489 31.898 1.00 94.19 435 LYS A O 1
ATOM 3315 N N . LEU A 1 436 ? -1.783 5.317 29.701 1.00 94.62 436 LEU A N 1
ATOM 3316 C CA . LEU A 1 436 ? -3.051 6.049 29.738 1.00 94.62 436 LEU A CA 1
ATOM 3317 C C . LEU A 1 436 ? -4.181 5.227 30.361 1.00 94.62 436 LEU A C 1
ATOM 3319 O O . LEU A 1 436 ? -5.053 5.796 31.012 1.00 94.62 436 LEU A O 1
ATOM 3323 N N . ILE A 1 437 ? -4.172 3.911 30.150 1.00 93.94 437 ILE A N 1
ATOM 3324 C CA . ILE A 1 437 ? -5.239 3.017 30.614 1.00 93.94 437 ILE A CA 1
ATOM 3325 C C . ILE A 1 437 ? -4.894 2.282 31.908 1.00 93.94 437 ILE A C 1
ATOM 3327 O O . ILE A 1 437 ? -5.753 1.580 32.429 1.00 93.94 437 ILE A O 1
ATOM 3331 N N . ALA A 1 438 ? -3.665 2.427 32.412 1.00 86.12 438 ALA A N 1
ATOM 3332 C CA . ALA A 1 438 ? -3.333 2.037 33.773 1.00 86.12 438 ALA A CA 1
ATOM 3333 C C . ALA A 1 438 ? -4.205 2.844 34.751 1.00 86.12 438 ALA A C 1
ATOM 3335 O O . ALA A 1 438 ? -4.502 4.022 34.503 1.00 86.12 438 ALA A O 1
ATOM 3336 N N . ASP A 1 439 ? -4.670 2.170 35.801 1.00 62.50 439 ASP A N 1
ATOM 3337 C CA . ASP A 1 439 ? -5.575 2.736 36.805 1.00 62.50 439 ASP A CA 1
ATOM 3338 C C . ASP A 1 439 ? -4.960 3.923 37.552 1.00 62.50 439 ASP A C 1
ATOM 3340 O O . ASP A 1 439 ? -3.806 3.800 38.034 1.00 62.50 439 ASP A O 1
#